Protein AF-0000000071014234 (afdb_homodimer)

Foldseek 3Di:
DDQVCQQPPFDPKFKDWDALVLQLLQLVLLPQCVPVPPPLSCLRNDVPNHFGQPLLVVFPRDRPQCQPDPVRVFPSVPKDFFKKKKFFPAGDDNTAMKIKGKGFQKKAAPAVQAWIKTKMKIFIAGPVPRDGTMIMIIIMTRNRDHHPDMDHDDDDDFDADDPDAFPDKDKDWFAQCSLVSNCVSPPVPCLQPDCVVVVVVPHNGRFHDPSSVVSNVSVVCCVPPVSVDNRFWGMKMWGFDDTHRGRWMKMKGWHDDDPQKIWIWIAGPVVRHTGIGSMMTGGD/DDQVCQQPPFDPKFKDWDALVLQLLQLVLLPQCVPVPPPLSCLRNDVPNHFGQVLLVVFPRDRPQCQPDPVNVFPSVPKDFFKKKKFFPAGDDNTAMKIKGKGFQKKAAPAVQAWIKTKMKIFIAGPVPRDGTMIMIIIMTRNRDHHPDMDHDDDDDFDADDPDAFPDKDKDWFAQCSLVSNCVSPPVPCLQPDCVVVVVVPHNGRFHDPSSVVSNVSVVCCVPPVSVDNRFWGMKMWGFDDTHRGRWMKMKGWHDDDPQKIWIWIAGPVVRHTGIGSMMTGGD

Solvent-accessible surface area (backbone atoms only — not comparable to full-atom values): 29210 Å² total; per-residue (Å²): 88,35,54,68,50,49,66,67,50,79,56,79,68,30,75,38,75,45,36,64,62,55,36,26,44,44,35,46,27,45,48,54,41,63,53,59,76,42,70,76,48,41,32,36,62,35,77,84,68,48,44,33,67,67,62,53,62,77,55,57,43,62,81,70,74,62,59,63,44,72,79,35,48,50,47,51,89,50,50,38,76,38,34,41,33,38,37,47,71,37,74,65,67,37,56,49,44,35,33,20,40,56,41,59,57,19,33,49,46,65,30,69,79,59,3,24,40,38,32,34,37,33,42,32,25,35,61,88,80,63,46,66,28,32,42,36,36,40,30,33,33,32,51,64,30,39,54,65,60,62,45,69,69,72,76,82,77,71,58,82,69,77,96,64,81,59,77,45,74,50,75,47,71,44,45,47,36,31,30,56,51,34,28,70,62,70,57,74,60,52,46,33,57,34,41,70,53,10,41,74,75,72,33,96,45,36,37,34,51,67,68,45,54,50,35,36,50,50,52,52,47,28,58,73,72,29,80,52,38,52,74,26,50,38,29,41,37,42,28,54,70,43,85,47,52,45,47,44,33,41,32,37,37,29,41,76,63,58,93,49,35,36,32,32,36,30,27,33,62,89,76,71,39,63,29,30,41,49,20,36,37,34,37,105,87,35,54,68,51,49,65,66,52,79,56,78,68,29,75,38,74,45,36,64,61,56,36,25,45,43,35,47,27,46,49,55,40,64,52,56,77,44,69,77,49,40,32,36,62,36,78,85,67,48,44,33,66,67,64,54,64,77,54,57,44,63,81,70,74,62,59,62,43,71,80,36,48,49,48,51,88,49,50,39,78,38,34,41,33,39,35,48,70,37,73,64,68,36,56,49,45,33,34,22,40,55,40,58,59,19,33,48,46,64,29,68,78,59,4,25,40,39,33,34,38,34,43,32,24,34,62,88,80,61,44,66,29,32,43,34,37,40,31,34,33,32,51,64,30,41,55,65,60,61,44,70,70,74,76,80,77,72,58,80,68,76,96,63,82,59,77,44,74,49,76,47,72,45,45,47,35,32,30,58,49,33,28,69,63,70,57,74,60,52,47,34,56,35,41,68,52,11,39,74,74,74,33,96,45,35,35,34,51,67,67,45,55,54,36,35,50,50,52,52,47,28,58,73,72,30,80,53,36,54,75,26,50,37,29,42,39,43,26,55,68,43,84,46,54,45,48,43,33,39,31,36,36,30,40,77,63,59,91,47,34,35,34,34,34,29,27,32,62,89,76,71,38,64,29,30,40,50,20,35,37,34,36,107

Secondary structure (DSSP, 8-state):
--HHHHHT-----EEEEE-HHHHHHHHHHTTTTSSTT-TTTHHHHSSTT----GGGGGTTT----GGG-GGG---GGGEEEEEEEEEESSPPPSSEEEEEEEEEEEEEE--TTS-EEEEEEEEEEETTT--EEEEEEEEEEETT--SS--EE-PPPPPPPPPSS--SEEEEEEPPTTHHHHHGGGS---GGGT-HHHHHHTT-SSPPPPHHHHHHHHHHHHHHHHSTT-GGGEEEEEEEE-S---TT-EEEEEEEE-STTEEEEEEEETTTTEEEEEEEEEEE-/--HHHHHT-----EEEEE-HHHHHHHHHHTTTTSSTT-TTTHHHHSSTT----GGGGGTTT----GGG-GGG---GGGEEEEEEEEEESSPPPSSEEEEEEEEEEEEEE--TTS-EEEEEEEEEEETTT--EEEEEEEEEEETT--SS--EE-PPPPPPPPPSS--SEEEEEEPPTTHHHHHGGGS---GGGT-HHHHHHTT-SSPPPPHHHHHHHHHHHHHHHHSTT-GGGEEEEEEEE-S---TT-EEEEEEEE-STTEEEEEEEETTTTEEEEEEEEEEE-

Nearest PDB structures (foldseek):
  1s9c-assembly5_I  TM=9.121E-01  e=2.681E-33  Homo sapiens
  3kh8-assembly1_B  TM=8.929E-01  e=2.521E-33  Phytophthora capsici
  3kh8-assembly1_A  TM=8.601E-01  e=1.637E-33  Phytophthora capsici
  1s9c-assembly6_K  TM=9.223E-01  e=1.022E-31  Homo sapiens
  1s9c-assembly3_F  TM=8.947E-01  e=5.514E-32  Homo sapiens

Organism: NCBI:txid2759526

InterPro domains:
  IPR002539 MaoC-like dehydratase domain [PF01575] (162-256)
  IPR029069 HotDog domain superfamily [SSF54637] (9-155)
  IPR029069 HotDog domain superfamily [SSF54637] (161-277)
  IPR054357 Peroxisomal multifunctional enzyme type 2-like, N-terminal domain [PF22622] (17-144)

Structure (mmCIF, N/CA/C/O backbone):
data_AF-0000000071014234-model_v1
#
loop_
_entity.id
_entity.type
_entity.pdbx_description
1 polymer 'MaoC family dehydratase N-terminal domain-containing protein'
#
loop_
_atom_site.group_PDB
_atom_site.id
_atom_site.type_symbol
_atom_site.label_atom_id
_atom_site.label_alt_id
_atom_site.label_comp_id
_atom_site.label_asym_id
_atom_site.label_entity_id
_atom_site.label_seq_id
_atom_site.pdbx_PDB_ins_code
_atom_site.Cartn_x
_atom_site.Cartn_y
_atom_site.Cartn_z
_atom_site.occupancy
_atom_site.B_iso_or_equiv
_atom_site.auth_seq_id
_atom_site.auth_comp_id
_atom_site.auth_asym_id
_atom_site.auth_atom_id
_atom_site.pdbx_PDB_model_num
ATOM 1 N N . MET A 1 1 ? -17.812 -29.078 -19.922 1 95.38 1 MET A N 1
ATOM 2 C CA . MET A 1 1 ? -17.062 -27.984 -20.516 1 95.38 1 MET A CA 1
ATOM 3 C C . MET A 1 1 ? -16.906 -28.188 -22.016 1 95.38 1 MET A C 1
ATOM 5 O O . MET A 1 1 ? -16.984 -29.312 -22.516 1 95.38 1 MET A O 1
ATOM 9 N N . ASP A 1 2 ? -16.719 -27.125 -22.719 1 97.12 2 ASP A N 1
ATOM 10 C CA . ASP A 1 2 ? -16.578 -27.172 -24.172 1 97.12 2 ASP A CA 1
ATOM 11 C C . ASP A 1 2 ? -15.109 -27.156 -24.578 1 97.12 2 ASP A C 1
ATOM 13 O O . ASP A 1 2 ? -14.5 -26.094 -24.703 1 97.12 2 ASP A O 1
ATOM 17 N N . VAL A 1 3 ? -14.602 -28.359 -24.812 1 97.38 3 VAL A N 1
ATOM 18 C CA . VAL A 1 3 ? -13.18 -28.562 -25.094 1 97.38 3 VAL A CA 1
ATOM 19 C C . VAL A 1 3 ? -12.797 -27.812 -26.375 1 97.38 3 VAL A C 1
ATOM 21 O O . VAL A 1 3 ? -11.734 -27.188 -26.438 1 97.38 3 VAL A O 1
ATOM 24 N N . GLU A 1 4 ? -13.633 -27.859 -27.391 1 96.81 4 GLU A N 1
ATOM 25 C CA . GLU A 1 4 ? -13.344 -27.188 -28.641 1 96.81 4 GLU A CA 1
ATOM 26 C C . GLU A 1 4 ? -13.336 -25.672 -28.453 1 96.81 4 GLU A C 1
ATOM 28 O O . GLU A 1 4 ? -12.516 -24.969 -29.062 1 96.81 4 GLU A O 1
ATOM 33 N N . ALA A 1 5 ? -14.227 -25.141 -27.672 1 96.75 5 ALA A N 1
ATOM 34 C CA . ALA A 1 5 ? -14.242 -23.719 -27.359 1 96.75 5 ALA A CA 1
ATOM 35 C C . ALA A 1 5 ? -12.961 -23.297 -26.656 1 96.75 5 ALA A C 1
ATOM 37 O O . ALA A 1 5 ? -12.414 -22.219 -26.922 1 96.75 5 ALA A O 1
ATOM 38 N N . LEU A 1 6 ? -12.5 -24.109 -25.719 1 97.12 6 LEU A N 1
ATOM 39 C CA . LEU A 1 6 ? -11.266 -23.812 -24.984 1 97.12 6 LEU A CA 1
ATOM 40 C C . LEU A 1 6 ? -10.062 -23.859 -25.922 1 97.12 6 LEU A C 1
ATOM 42 O O . LEU A 1 6 ? -9.172 -23.016 -25.844 1 97.12 6 LEU A O 1
ATOM 46 N N . ARG A 1 7 ? -10.07 -24.812 -26.812 1 96.19 7 ARG A N 1
ATOM 47 C CA . ARG A 1 7 ? -8.969 -25 -27.75 1 96.19 7 ARG A CA 1
ATOM 48 C C . ARG A 1 7 ? -8.828 -23.797 -28.672 1 96.19 7 ARG A C 1
ATOM 50 O O . ARG A 1 7 ? -7.711 -23.422 -29.031 1 96.19 7 ARG A O 1
ATOM 57 N N . THR A 1 8 ? -9.93 -23.188 -29.031 1 94.81 8 THR A N 1
ATOM 58 C CA . THR A 1 8 ? -9.914 -22.109 -30.016 1 94.81 8 THR A CA 1
ATOM 59 C C . THR A 1 8 ? -10.086 -20.766 -29.328 1 94.81 8 THR A C 1
ATOM 61 O O . THR A 1 8 ? -10.312 -19.75 -30 1 94.81 8 THR A O 1
ATOM 64 N N . MET A 1 9 ? -10.023 -20.812 -28.062 1 92.06 9 MET A N 1
ATOM 65 C CA . MET A 1 9 ? -10.25 -19.578 -27.297 1 92.06 9 MET A CA 1
ATOM 66 C C . MET A 1 9 ? -9.258 -18.5 -27.703 1 92.06 9 MET A C 1
ATOM 68 O O . MET A 1 9 ? -8.078 -18.781 -27.938 1 92.06 9 MET A O 1
ATOM 72 N N . HIS A 1 10 ? -9.758 -17.375 -27.906 1 90.19 10 HIS A N 1
ATOM 73 C CA . HIS A 1 10 ? -8.953 -16.203 -28.219 1 90.19 10 HIS A CA 1
ATOM 74 C C . HIS A 1 10 ? -9.211 -15.07 -27.219 1 90.19 10 HIS A C 1
ATOM 76 O O . HIS A 1 10 ? -10.367 -14.75 -26.922 1 90.19 10 HIS A O 1
ATOM 82 N N . ILE A 1 11 ? -8.18 -14.555 -26.625 1 91.62 11 ILE A N 1
ATOM 83 C CA . ILE A 1 11 ? -8.211 -13.344 -25.812 1 91.62 11 ILE A CA 1
ATOM 84 C C . ILE A 1 11 ? -7.371 -12.258 -26.469 1 91.62 11 ILE A C 1
ATOM 86 O O . ILE A 1 11 ? -6.211 -12.484 -26.828 1 91.62 11 ILE A O 1
ATOM 90 N N . ASP A 1 12 ? -8.023 -11.117 -26.719 1 94.5 12 ASP A N 1
ATOM 91 C CA . ASP A 1 12 ? -7.254 -9.992 -27.234 1 94.5 12 ASP A CA 1
ATOM 92 C C . ASP A 1 12 ? -6.066 -9.672 -26.312 1 94.5 12 ASP A C 1
ATOM 94 O O . ASP A 1 12 ? -6.152 -9.844 -25.094 1 94.5 12 ASP A O 1
ATOM 98 N N . ALA A 1 13 ? -5 -9.273 -27 1 97.06 13 ALA A N 1
ATOM 99 C CA . ALA A 1 13 ? -3.85 -8.844 -26.203 1 97.06 13 ALA A CA 1
ATOM 100 C C . ALA A 1 13 ? -4.25 -7.766 -25.203 1 97.06 13 ALA A C 1
ATOM 102 O O . ALA A 1 13 ? -5.051 -6.883 -25.516 1 97.06 13 ALA A O 1
ATOM 103 N N . ILE A 1 14 ? -3.691 -7.887 -24.078 1 97.81 14 ILE A N 1
ATOM 104 C CA . ILE A 1 14 ? -3.99 -6.934 -23 1 97.81 14 ILE A CA 1
ATOM 105 C C . ILE A 1 14 ? -2.805 -5.992 -22.812 1 97.81 14 ILE A C 1
ATOM 107 O O . ILE A 1 14 ? -1.665 -6.438 -22.672 1 97.81 14 ILE A O 1
ATOM 111 N N . GLU A 1 15 ? -3.111 -4.719 -22.828 1 98.06 15 GLU A N 1
ATOM 112 C CA . GLU A 1 15 ? -2.086 -3.721 -22.547 1 98.06 15 GLU A CA 1
ATOM 113 C C . GLU A 1 15 ? -2.219 -3.186 -21.125 1 98.06 15 GLU A C 1
ATOM 115 O O . GLU A 1 15 ? -3.33 -2.973 -20.625 1 98.06 15 GLU A O 1
ATOM 120 N N . GLN A 1 16 ? -1.097 -3.059 -20.438 1 98.19 16 GLN A N 1
ATOM 121 C CA . GLN A 1 16 ? -1.072 -2.508 -19.094 1 98.19 16 GLN A CA 1
ATOM 122 C C . GLN A 1 16 ? 0.147 -1.614 -18.891 1 98.19 16 GLN A C 1
ATOM 124 O O . GLN A 1 16 ? 1.272 -2.006 -19.203 1 98.19 16 GLN A O 1
ATOM 129 N N . GLU A 1 17 ? -0.114 -0.418 -18.469 1 98.12 17 GLU A N 1
ATOM 130 C CA . GLU A 1 17 ? 0.961 0.481 -18.047 1 98.12 17 GLU A CA 1
ATOM 131 C C . GLU A 1 17 ? 1.155 0.457 -16.547 1 98.12 17 GLU A C 1
ATOM 133 O O . GLU A 1 17 ? 0.185 0.359 -15.781 1 98.12 17 GLU A O 1
ATOM 138 N N . TYR A 1 18 ? 2.371 0.389 -16.094 1 97.75 18 TYR A N 1
ATOM 139 C CA . TYR A 1 18 ? 2.682 0.523 -14.664 1 97.75 18 TYR A CA 1
ATOM 140 C C . TYR A 1 18 ? 3.908 1.403 -14.461 1 97.75 18 TYR A C 1
ATOM 142 O O . TYR A 1 18 ? 4.758 1.515 -15.344 1 97.75 18 TYR A O 1
ATOM 150 N N . GLY A 1 19 ? 3.93 2.047 -13.359 1 97.69 19 GLY A N 1
ATOM 151 C CA . GLY A 1 19 ? 5.039 2.91 -12.992 1 97.69 19 GLY A CA 1
ATOM 152 C C . GLY A 1 19 ? 5.641 2.561 -11.641 1 97.69 19 GLY A C 1
ATOM 153 O O . GLY A 1 19 ? 5.492 1.434 -11.164 1 97.69 19 GLY A O 1
ATOM 154 N N . LYS A 1 20 ? 6.422 3.52 -11.125 1 97.94 20 LYS A N 1
ATOM 155 C CA . LYS A 1 20 ? 7.156 3.293 -9.891 1 97.94 20 LYS A CA 1
ATOM 156 C C . LYS A 1 20 ? 6.211 2.943 -8.742 1 97.94 20 LYS A C 1
ATOM 158 O O . LYS A 1 20 ? 6.547 2.135 -7.875 1 97.94 20 LYS A O 1
ATOM 163 N N . ARG A 1 21 ? 4.984 3.58 -8.695 1 98.12 21 ARG A N 1
ATOM 164 C CA . ARG A 1 21 ? 4.035 3.312 -7.617 1 98.12 21 ARG A CA 1
ATOM 165 C C . ARG A 1 21 ? 3.615 1.847 -7.613 1 98.12 21 ARG A C 1
ATOM 167 O O . ARG A 1 21 ? 3.648 1.189 -6.57 1 98.12 21 ARG A O 1
ATOM 174 N N . GLU A 1 22 ? 3.205 1.309 -8.82 1 98.25 22 GLU A N 1
ATOM 175 C CA . GLU A 1 22 ? 2.758 -0.077 -8.922 1 98.25 22 GLU A CA 1
ATOM 176 C C . GLU A 1 22 ? 3.883 -1.047 -8.578 1 98.25 22 GLU A C 1
ATOM 178 O O . GLU A 1 22 ? 3.658 -2.047 -7.891 1 98.25 22 GLU A O 1
ATOM 183 N N . THR A 1 23 ? 5.102 -0.713 -9.047 1 98.69 23 THR A N 1
ATOM 184 C CA . THR A 1 23 ? 6.262 -1.564 -8.805 1 98.69 23 THR A CA 1
ATOM 185 C C . THR A 1 23 ? 6.574 -1.645 -7.316 1 98.69 23 THR A C 1
ATOM 187 O O . THR A 1 23 ? 6.77 -2.736 -6.777 1 98.69 23 THR A O 1
ATOM 190 N N . ILE A 1 24 ? 6.559 -0.504 -6.633 1 98.75 24 ILE A N 1
ATOM 191 C CA . ILE A 1 24 ? 6.855 -0.448 -5.207 1 98.75 24 ILE A CA 1
ATOM 192 C C . ILE A 1 24 ? 5.727 -1.111 -4.418 1 98.75 24 ILE A C 1
ATOM 194 O O . ILE A 1 24 ? 5.98 -1.859 -3.471 1 98.75 24 ILE A O 1
ATOM 198 N N . LEU A 1 25 ? 4.477 -0.849 -4.824 1 98.75 25 LEU A N 1
ATOM 199 C CA . LEU A 1 25 ? 3.316 -1.432 -4.16 1 98.75 25 LEU A CA 1
ATOM 200 C C . LEU A 1 25 ? 3.379 -2.955 -4.195 1 98.75 25 LEU A C 1
ATOM 202 O O . LEU A 1 25 ? 3.096 -3.615 -3.191 1 98.75 25 LEU A O 1
ATOM 206 N N . TYR A 1 26 ? 3.77 -3.527 -5.309 1 98.81 26 TYR A N 1
ATOM 207 C CA . TYR A 1 26 ? 3.885 -4.977 -5.426 1 98.81 26 TYR A CA 1
ATOM 208 C C . TYR A 1 26 ? 4.906 -5.523 -4.434 1 98.81 26 TYR A C 1
ATOM 210 O O . TYR A 1 26 ? 4.633 -6.488 -3.719 1 98.81 26 TYR A O 1
ATOM 218 N N . ALA A 1 27 ? 6.047 -4.887 -4.395 1 98.88 27 ALA A N 1
ATOM 219 C CA . ALA A 1 27 ? 7.094 -5.316 -3.471 1 98.88 27 ALA A CA 1
ATOM 220 C C . ALA A 1 27 ? 6.621 -5.223 -2.023 1 98.88 27 ALA A C 1
ATOM 222 O O . ALA A 1 27 ? 6.832 -6.148 -1.235 1 98.88 27 ALA A O 1
ATOM 223 N N . LEU A 1 28 ? 5.957 -4.16 -1.698 1 98.75 28 LEU A N 1
ATOM 224 C CA . LEU A 1 28 ? 5.441 -3.988 -0.344 1 98.75 28 LEU A CA 1
ATOM 225 C C . LEU A 1 28 ? 4.406 -5.059 -0.018 1 98.75 28 LEU A C 1
ATOM 227 O O . LEU A 1 28 ? 4.355 -5.555 1.109 1 98.75 28 LEU A O 1
ATOM 231 N N . GLY A 1 29 ? 3.631 -5.418 -0.999 1 98.75 29 GLY A N 1
ATOM 232 C CA . GLY A 1 29 ? 2.658 -6.484 -0.822 1 98.75 29 GLY A CA 1
ATOM 233 C C . GLY A 1 29 ? 3.293 -7.828 -0.515 1 98.75 29 GLY A C 1
ATOM 234 O O . GLY A 1 29 ? 2.641 -8.719 0.038 1 98.75 29 GLY A O 1
ATOM 235 N N . LEU A 1 30 ? 4.531 -7.965 -0.835 1 98.81 30 LEU A N 1
ATOM 236 C CA . LEU A 1 30 ? 5.254 -9.211 -0.598 1 98.81 30 LEU A CA 1
ATOM 237 C C . LEU A 1 30 ? 6.016 -9.156 0.722 1 98.81 30 LEU A C 1
ATOM 239 O O . LEU A 1 30 ? 6.66 -10.125 1.114 1 98.81 30 LEU A O 1
ATOM 243 N N . GLY A 1 31 ? 6 -8.008 1.357 1 98.25 31 GLY A N 1
ATOM 244 C CA . GLY A 1 31 ? 6.629 -7.887 2.664 1 98.25 31 GLY A CA 1
ATOM 245 C C . GLY A 1 31 ? 7.98 -7.199 2.615 1 98.25 31 GLY A C 1
ATOM 246 O O . GLY A 1 31 ? 8.656 -7.078 3.639 1 98.25 31 GLY A O 1
ATOM 247 N N . TYR A 1 32 ? 8.453 -6.762 1.435 1 98.38 32 TYR A N 1
ATOM 248 C CA . TYR A 1 32 ? 9.656 -5.934 1.401 1 98.38 32 TYR A CA 1
ATOM 249 C C . TYR A 1 32 ? 9.5 -4.719 2.309 1 98.38 32 TYR A C 1
ATOM 251 O O . TYR A 1 32 ? 8.383 -4.305 2.621 1 98.38 32 TYR A O 1
ATOM 259 N N . GLY A 1 33 ? 10.625 -4.199 2.76 1 96.5 33 GLY A N 1
ATOM 260 C CA . GLY A 1 33 ? 10.617 -3.021 3.613 1 96.5 33 GLY A CA 1
ATOM 261 C C . GLY A 1 33 ? 10.297 -3.336 5.062 1 96.5 33 GLY A C 1
ATOM 262 O O . GLY A 1 33 ? 10.07 -2.428 5.863 1 96.5 33 GLY A O 1
ATOM 263 N N . SER A 1 34 ? 10.258 -4.574 5.441 1 95.5 34 SER A N 1
ATOM 264 C CA . SER A 1 34 ? 10 -4.961 6.824 1 95.5 34 SER A CA 1
ATOM 265 C C . SER A 1 34 ? 11.07 -4.41 7.758 1 95.5 34 SER A C 1
ATOM 267 O O . SER A 1 34 ? 10.789 -4.094 8.914 1 95.5 34 SER A O 1
ATOM 269 N N . ASP A 1 35 ? 12.289 -4.375 7.309 1 93.5 35 ASP A N 1
ATOM 270 C CA . ASP A 1 35 ? 13.375 -3.615 7.922 1 93.5 35 ASP A CA 1
ATOM 271 C C . ASP A 1 35 ? 13.766 -2.42 7.055 1 93.5 35 ASP A C 1
ATOM 273 O O . ASP A 1 35 ? 14.5 -2.57 6.074 1 93.5 35 ASP A O 1
ATOM 277 N N . PRO A 1 36 ? 13.305 -1.288 7.465 1 90.19 36 PRO A N 1
ATOM 278 C CA . PRO A 1 36 ? 13.531 -0.123 6.605 1 90.19 36 PRO A CA 1
ATOM 279 C C . PRO A 1 36 ? 15 0.254 6.496 1 90.19 36 PRO A C 1
ATOM 281 O O . PRO A 1 36 ? 15.375 1.062 5.645 1 90.19 36 PRO A O 1
ATOM 284 N N . LEU A 1 37 ? 15.859 -0.345 7.352 1 94.25 37 LEU A N 1
ATOM 285 C CA . LEU A 1 37 ? 17.281 -0.014 7.312 1 94.25 37 LEU A CA 1
ATOM 286 C C . LEU A 1 37 ? 18.047 -1.014 6.457 1 94.25 37 LEU A C 1
ATOM 288 O O . LEU A 1 37 ? 19.25 -0.847 6.227 1 94.25 37 LEU A O 1
ATOM 292 N N . ASP A 1 38 ? 17.375 -2.037 6 1 94.25 38 ASP A N 1
ATOM 293 C CA . ASP A 1 38 ? 18.031 -3.029 5.156 1 94.25 38 ASP A CA 1
ATOM 294 C C . ASP A 1 38 ? 18.297 -2.469 3.76 1 94.25 38 ASP A C 1
ATOM 296 O O . ASP A 1 38 ? 17.406 -2.451 2.908 1 94.25 38 ASP A O 1
ATOM 300 N N . ALA A 1 39 ? 19.484 -2.131 3.484 1 94.12 39 ALA A N 1
ATOM 301 C CA . ALA A 1 39 ? 19.891 -1.493 2.232 1 94.12 39 ALA A CA 1
ATOM 302 C C . ALA A 1 39 ? 19.703 -2.438 1.049 1 94.12 39 ALA A C 1
ATOM 304 O O . ALA A 1 39 ? 19.516 -1.991 -0.086 1 94.12 39 ALA A O 1
ATOM 305 N N . SER A 1 40 ? 19.719 -3.664 1.303 1 95.31 40 SER A N 1
ATOM 306 C CA . SER A 1 40 ? 19.625 -4.625 0.211 1 95.31 40 SER A CA 1
ATOM 307 C C . SER A 1 40 ? 18.188 -4.699 -0.324 1 95.31 40 SER A C 1
ATOM 309 O O . SER A 1 40 ? 17.969 -5.117 -1.464 1 95.31 40 SER A O 1
ATOM 311 N N . GLU A 1 41 ? 17.219 -4.301 0.491 1 96.06 41 GLU A N 1
ATOM 312 C CA . GLU A 1 41 ? 15.828 -4.34 0.061 1 96.06 41 GLU A CA 1
ATOM 313 C C . GLU A 1 41 ? 15.367 -2.979 -0.444 1 96.06 41 GLU A C 1
ATOM 315 O O . GLU A 1 41 ? 14.336 -2.873 -1.11 1 96.06 41 GLU A O 1
ATOM 320 N N . LEU A 1 42 ? 16.109 -1.935 -0.131 1 96.62 42 LEU A N 1
ATOM 321 C CA . LEU A 1 42 ? 15.727 -0.562 -0.436 1 96.62 42 LEU A CA 1
ATOM 322 C C . LEU A 1 42 ? 15.43 -0.398 -1.923 1 96.62 42 LEU A C 1
ATOM 324 O O . LEU A 1 42 ? 14.43 0.223 -2.297 1 96.62 42 LEU A O 1
ATOM 328 N N . PRO A 1 43 ? 16.156 -1.053 -2.854 1 97.25 43 PRO A N 1
ATOM 329 C CA . PRO A 1 43 ? 15.93 -0.855 -4.285 1 97.25 43 PRO A CA 1
ATOM 330 C C . PRO A 1 43 ? 14.562 -1.356 -4.734 1 97.25 43 PRO A C 1
ATOM 332 O O . PRO A 1 43 ? 14.133 -1.077 -5.859 1 97.25 43 PRO A O 1
ATOM 335 N N . PHE A 1 44 ? 13.867 -2.107 -3.924 1 98.5 44 PHE A N 1
ATOM 336 C CA . PHE A 1 44 ? 12.555 -2.615 -4.316 1 98.5 44 PHE A CA 1
ATOM 337 C C . PHE A 1 44 ? 11.453 -1.684 -3.836 1 98.5 44 PHE A C 1
ATOM 339 O O . PHE A 1 44 ? 10.305 -1.789 -4.281 1 98.5 44 PHE A O 1
ATOM 346 N N . VAL A 1 45 ? 11.781 -0.737 -2.875 1 98.25 45 VAL A N 1
ATOM 347 C CA . VAL A 1 45 ? 10.711 0.032 -2.252 1 98.25 45 VAL A CA 1
ATOM 348 C C . VAL A 1 45 ? 11.031 1.522 -2.32 1 98.25 45 VAL A C 1
ATOM 350 O O . VAL A 1 45 ? 10.406 2.332 -1.633 1 98.25 45 VAL A O 1
ATOM 353 N N . TYR A 1 46 ? 12.055 1.913 -3.074 1 97.44 46 TYR A N 1
ATOM 354 C CA . TYR A 1 46 ? 12.492 3.295 -3.242 1 97.44 46 TYR A CA 1
ATOM 355 C C . TYR A 1 46 ? 12.922 3.561 -4.68 1 97.44 46 TYR A C 1
ATOM 357 O O . TYR A 1 46 ? 13.602 2.736 -5.293 1 97.44 46 TYR A O 1
ATOM 365 N N . GLU A 1 47 ? 12.539 4.684 -5.238 1 95.12 47 GLU A N 1
ATOM 366 C CA . GLU A 1 47 ? 12.68 4.945 -6.668 1 95.12 47 GLU A CA 1
ATOM 367 C C . GLU A 1 47 ? 14.125 5.25 -7.035 1 95.12 47 GLU A C 1
ATOM 369 O O . GLU A 1 47 ? 14.5 5.199 -8.211 1 95.12 47 GLU A O 1
ATOM 374 N N . GLY A 1 48 ? 14.992 5.648 -6.043 1 92.12 48 GLY A N 1
ATOM 375 C CA . GLY A 1 48 ? 16.406 5.82 -6.332 1 92.12 48 GLY A CA 1
ATOM 376 C C . GLY A 1 48 ? 17.109 4.52 -6.688 1 92.12 48 GLY A C 1
ATOM 377 O O . GLY A 1 48 ? 17.656 3.846 -5.816 1 92.12 48 GLY A O 1
ATOM 378 N N . GLY A 1 49 ? 17.031 4.059 -7.953 1 93.62 49 GLY A N 1
ATOM 379 C CA . GLY A 1 49 ? 17.562 2.77 -8.367 1 93.62 49 GLY A CA 1
ATOM 380 C C . GLY A 1 49 ? 16.547 1.647 -8.281 1 93.62 49 GLY A C 1
ATOM 381 O O . GLY A 1 49 ? 16.891 0.528 -7.887 1 93.62 49 GLY A O 1
ATOM 382 N N . LEU A 1 50 ? 15.367 1.889 -8.586 1 97.88 50 LEU A N 1
ATOM 383 C CA . LEU A 1 50 ? 14.227 1.004 -8.406 1 97.88 50 LEU A CA 1
ATOM 384 C C . LEU A 1 50 ? 14.375 -0.259 -9.25 1 97.88 50 LEU A C 1
ATOM 386 O O . LEU A 1 50 ? 14.742 -0.188 -10.422 1 97.88 50 LEU A O 1
ATOM 390 N N . ARG A 1 51 ? 14.125 -1.381 -8.602 1 98 51 ARG A N 1
ATOM 391 C CA . ARG A 1 51 ? 14.109 -2.693 -9.242 1 98 51 ARG A CA 1
ATOM 392 C C . ARG A 1 51 ? 12.75 -3.365 -9.078 1 98 51 ARG A C 1
ATOM 394 O O . ARG A 1 51 ? 12.047 -3.131 -8.102 1 98 51 ARG A O 1
ATOM 401 N N . SER A 1 52 ? 12.438 -4.207 -10.008 1 98.38 52 SER A N 1
ATOM 402 C CA . SER A 1 52 ? 11.188 -4.949 -9.984 1 98.38 52 SER A CA 1
ATOM 403 C C . SER A 1 52 ? 11.398 -6.375 -9.469 1 98.38 52 SER A C 1
ATOM 405 O O . SER A 1 52 ? 12.383 -7.023 -9.82 1 98.38 52 SER A O 1
ATOM 407 N N . VAL A 1 53 ? 10.492 -6.789 -8.648 1 98.81 53 VAL A N 1
ATOM 408 C CA . VAL A 1 53 ? 10.484 -8.203 -8.297 1 98.81 53 VAL A CA 1
ATOM 409 C C . VAL A 1 53 ? 10.023 -9.031 -9.492 1 98.81 53 VAL A C 1
ATOM 411 O O . VAL A 1 53 ? 8.953 -8.781 -10.055 1 98.81 53 VAL A O 1
ATOM 414 N N . PRO A 1 54 ? 10.742 -10.031 -9.906 1 98.81 54 PRO A N 1
ATOM 415 C CA . PRO A 1 54 ? 10.43 -10.758 -11.141 1 98.81 54 PRO A CA 1
ATOM 416 C C . PRO A 1 54 ? 9.047 -11.406 -11.117 1 98.81 54 PRO A C 1
ATOM 418 O O . PRO A 1 54 ? 8.367 -11.461 -12.141 1 98.81 54 PRO A O 1
ATOM 421 N N . SER A 1 55 ? 8.602 -11.844 -9.977 1 98.88 55 SER A N 1
ATOM 422 C CA . SER A 1 55 ? 7.324 -12.547 -9.883 1 98.88 55 SER A CA 1
ATOM 423 C C . SER A 1 55 ? 6.16 -11.625 -10.227 1 98.88 55 SER A C 1
ATOM 425 O O . SER A 1 55 ? 5.031 -12.078 -10.414 1 98.88 55 SER A O 1
ATOM 427 N N . TYR A 1 56 ? 6.414 -10.289 -10.352 1 98.81 56 TYR A N 1
ATOM 428 C CA . TYR A 1 56 ? 5.375 -9.344 -10.766 1 98.81 56 TYR A CA 1
ATOM 429 C C . TYR A 1 56 ? 4.801 -9.727 -12.125 1 98.81 56 TYR A C 1
ATOM 431 O O . TYR A 1 56 ? 3.654 -9.398 -12.438 1 98.81 56 TYR A O 1
ATOM 439 N N . VAL A 1 57 ? 5.512 -10.469 -13.008 1 98.62 57 VAL A N 1
ATOM 440 C CA . VAL A 1 57 ? 5.082 -10.867 -14.344 1 98.62 57 VAL A CA 1
ATOM 441 C C . VAL A 1 57 ? 3.822 -11.727 -14.242 1 98.62 57 VAL A C 1
ATOM 443 O O . VAL A 1 57 ? 3.047 -11.812 -15.195 1 98.62 57 VAL A O 1
ATOM 446 N N . ASN A 1 58 ? 3.643 -12.375 -13.07 1 98.44 58 ASN A N 1
ATOM 447 C CA . ASN A 1 58 ? 2.484 -13.242 -12.891 1 98.44 58 ASN A CA 1
ATOM 448 C C . ASN A 1 58 ? 1.181 -12.445 -12.906 1 98.44 58 ASN A C 1
ATOM 450 O O . ASN A 1 58 ? 0.14 -12.961 -13.312 1 98.44 58 ASN A O 1
ATOM 454 N N . LEU A 1 59 ? 1.277 -11.164 -12.516 1 97.69 59 LEU A N 1
ATOM 455 C CA . LEU A 1 59 ? 0.063 -10.367 -12.359 1 97.69 59 LEU A CA 1
ATOM 456 C C . LEU A 1 59 ? -0.143 -9.445 -13.555 1 97.69 59 LEU A C 1
ATOM 458 O O . LEU A 1 59 ? -1.269 -9.023 -13.836 1 97.69 59 LEU A O 1
ATOM 462 N N . LEU A 1 60 ? 0.919 -9.102 -14.242 1 98.19 60 LEU A N 1
ATOM 463 C CA . LEU A 1 60 ? 0.843 -8.109 -15.305 1 98.19 60 LEU A CA 1
ATOM 464 C C . LEU A 1 60 ? -0.014 -8.617 -16.469 1 98.19 60 LEU A C 1
ATOM 466 O O . LEU A 1 60 ? 0.059 -9.789 -16.828 1 98.19 60 LEU A O 1
ATOM 470 N N . CYS A 1 61 ? -0.835 -7.75 -16.984 1 97.94 61 CYS A N 1
ATOM 471 C CA . CYS A 1 61 ? -1.669 -8.008 -18.156 1 97.94 61 CYS A CA 1
ATOM 472 C C . CYS A 1 61 ? -2.631 -9.164 -17.891 1 97.94 61 CYS A C 1
ATOM 474 O O . CYS A 1 61 ? -2.783 -10.047 -18.734 1 97.94 61 CYS A O 1
ATOM 476 N N . HIS A 1 62 ? -3.148 -9.172 -16.656 1 94.69 62 HIS A N 1
ATOM 477 C CA . HIS A 1 62 ? -4.098 -10.211 -16.281 1 94.69 62 HIS A CA 1
ATOM 478 C C . HIS A 1 62 ? -5.367 -10.133 -17.125 1 94.69 62 HIS A C 1
ATOM 480 O O . HIS A 1 62 ? -5.922 -9.047 -17.312 1 94.69 62 HIS A O 1
ATOM 486 N N . PRO A 1 63 ? -5.895 -11.18 -17.641 1 92.25 63 PRO A N 1
ATOM 487 C CA . PRO A 1 63 ? -7.023 -11.172 -18.578 1 92.25 63 PRO A CA 1
ATOM 488 C C . PRO A 1 63 ? -8.375 -11.156 -17.859 1 92.25 63 PRO A C 1
ATOM 490 O O . PRO A 1 63 ? -9.414 -11.352 -18.5 1 92.25 63 PRO A O 1
ATOM 493 N N . GLY A 1 64 ? -8.367 -10.93 -16.531 1 88.81 64 GLY A N 1
ATOM 494 C CA . GLY A 1 64 ? -9.617 -11.102 -15.797 1 88.81 64 GLY A CA 1
ATOM 495 C C . GLY A 1 64 ? -10.039 -12.555 -15.672 1 88.81 64 GLY A C 1
ATOM 496 O O . GLY A 1 64 ? -9.266 -13.461 -15.977 1 88.81 64 GLY A O 1
ATOM 497 N N . PHE A 1 65 ? -11.188 -12.812 -15.156 1 89.31 65 PHE A N 1
ATOM 498 C CA . PHE A 1 65 ? -11.648 -14.172 -14.898 1 89.31 65 PHE A CA 1
ATOM 499 C C . PHE A 1 65 ? -12.422 -14.711 -16.094 1 89.31 65 PHE A C 1
ATOM 501 O O . PHE A 1 65 ? -13.609 -15.031 -15.984 1 89.31 65 PHE A O 1
ATOM 508 N N . TRP A 1 66 ? -11.734 -14.969 -17.172 1 92.56 66 TRP A N 1
ATOM 509 C CA . TRP A 1 66 ? -12.336 -15.367 -18.438 1 92.56 66 TRP A CA 1
ATOM 510 C C . TRP A 1 66 ? -12.984 -16.75 -18.312 1 92.56 66 TRP A C 1
ATOM 512 O O . TRP A 1 66 ? -13.906 -17.062 -19.078 1 92.56 66 TRP A O 1
ATOM 522 N N . ALA A 1 67 ? -12.555 -17.547 -17.312 1 93.19 67 ALA A N 1
ATOM 523 C CA . ALA A 1 67 ? -13.055 -18.906 -17.141 1 93.19 67 ALA A CA 1
ATOM 524 C C . ALA A 1 67 ? -14.523 -18.891 -16.719 1 93.19 67 ALA A C 1
ATOM 526 O O . ALA A 1 67 ? -15.195 -19.922 -16.766 1 93.19 67 ALA A O 1
ATOM 527 N N . GLN A 1 68 ? -14.961 -17.75 -16.359 1 93.56 68 GLN A N 1
ATOM 528 C CA . GLN A 1 68 ? -16.359 -17.609 -15.953 1 93.56 68 GLN A CA 1
ATOM 529 C C . GLN A 1 68 ? -17.281 -17.5 -17.156 1 93.56 68 GLN A C 1
ATOM 531 O O . GLN A 1 68 ? -18.5 -17.609 -17.031 1 93.56 68 GLN A O 1
ATOM 536 N N . ARG A 1 69 ? -16.734 -17.219 -18.359 1 94.94 69 ARG A N 1
ATOM 537 C CA . ARG A 1 69 ? -17.547 -17.078 -19.547 1 94.94 69 ARG A CA 1
ATOM 538 C C . ARG A 1 69 ? -18.375 -18.328 -19.812 1 94.94 69 ARG A C 1
ATOM 540 O O . ARG A 1 69 ? -17.812 -19.438 -19.844 1 94.94 69 ARG A O 1
ATOM 547 N N . PRO A 1 70 ? -19.609 -18.203 -20.047 1 95.12 70 PRO A N 1
ATOM 548 C CA . PRO A 1 70 ? -20.5 -19.359 -20.141 1 95.12 70 PRO A CA 1
ATOM 549 C C . PRO A 1 70 ? -20.172 -20.266 -21.328 1 95.12 70 PRO A C 1
ATOM 551 O O . PRO A 1 70 ? -20.422 -21.469 -21.297 1 95.12 70 PRO A O 1
ATOM 554 N N . GLU A 1 71 ? -19.625 -19.781 -22.359 1 95.62 71 GLU A N 1
ATOM 555 C CA . GLU A 1 71 ? -19.359 -20.547 -23.578 1 95.62 71 GLU A CA 1
ATOM 556 C C . GLU A 1 71 ? -18.375 -21.688 -23.312 1 95.62 71 GLU A C 1
ATOM 558 O O . GLU A 1 71 ? -18.328 -22.656 -24.078 1 95.62 71 GLU A O 1
ATOM 563 N N . PHE A 1 72 ? -17.656 -21.609 -22.219 1 96.81 72 PHE A N 1
ATOM 564 C CA . PHE A 1 72 ? -16.656 -22.625 -21.953 1 96.81 72 PHE A CA 1
ATOM 565 C C . PHE A 1 72 ? -17.219 -23.75 -21.094 1 96.81 72 PHE A C 1
ATOM 567 O O . PHE A 1 72 ? -16.641 -24.828 -21.016 1 96.81 72 PHE A O 1
ATOM 574 N N . GLY A 1 73 ? -18.344 -23.469 -20.391 1 96.38 73 GLY A N 1
ATOM 575 C CA . GLY A 1 73 ? -19 -24.484 -19.578 1 96.38 73 GLY A CA 1
ATOM 576 C C . GLY A 1 73 ? -18.156 -24.922 -18.406 1 96.38 73 GLY A C 1
ATOM 577 O O . GLY A 1 73 ? -18.25 -26.078 -17.953 1 96.38 73 GLY A O 1
ATOM 578 N N . ILE A 1 74 ? -17.234 -24.078 -17.969 1 97.12 74 ILE A N 1
ATOM 579 C CA . ILE A 1 74 ? -16.391 -24.391 -16.828 1 97.12 74 ILE A CA 1
ATOM 580 C C . ILE A 1 74 ? -17.156 -24.141 -15.523 1 97.12 74 ILE A C 1
ATOM 582 O O . ILE A 1 74 ? -17.859 -23.141 -15.398 1 97.12 74 ILE A O 1
ATOM 586 N N . ASP A 1 75 ? -17.125 -25.125 -14.656 1 96.31 75 ASP A N 1
ATOM 587 C CA . ASP A 1 75 ? -17.578 -24.859 -13.289 1 96.31 75 ASP A CA 1
ATOM 588 C C . ASP A 1 75 ? -16.578 -23.984 -12.539 1 96.31 75 ASP A C 1
ATOM 590 O O . ASP A 1 75 ? -15.844 -24.469 -11.68 1 96.31 75 ASP A O 1
ATOM 594 N N . TRP A 1 76 ? -16.641 -22.734 -12.789 1 94.5 76 TRP A N 1
ATOM 595 C CA . TRP A 1 76 ? -15.586 -21.797 -12.422 1 94.5 76 TRP A CA 1
ATOM 596 C C . TRP A 1 76 ? -15.508 -21.641 -10.906 1 94.5 76 TRP A C 1
ATOM 598 O O . TRP A 1 76 ? -14.461 -21.266 -10.367 1 94.5 76 TRP A O 1
ATOM 608 N N . VAL A 1 77 ? -16.484 -21.906 -10.141 1 90.69 77 VAL A N 1
ATOM 609 C CA . VAL A 1 77 ? -16.531 -21.75 -8.695 1 90.69 77 VAL A CA 1
ATOM 610 C C . VAL A 1 77 ? -15.562 -22.734 -8.039 1 90.69 77 VAL A C 1
ATOM 612 O O . VAL A 1 77 ? -15.016 -22.469 -6.969 1 90.69 77 VAL A O 1
ATOM 615 N N . LYS A 1 78 ? -15.297 -23.812 -8.711 1 94.44 78 LYS A N 1
ATOM 616 C CA . LYS A 1 78 ? -14.508 -24.891 -8.117 1 94.44 78 LYS A CA 1
ATOM 617 C C . LYS A 1 78 ? -13.062 -24.859 -8.617 1 94.44 78 LYS A C 1
ATOM 619 O O . LYS A 1 78 ? -12.281 -25.766 -8.336 1 94.44 78 LYS A O 1
ATOM 624 N N . ILE A 1 79 ? -12.75 -23.828 -9.398 1 95.88 79 ILE A N 1
ATOM 625 C CA . ILE A 1 79 ? -11.406 -23.719 -9.969 1 95.88 79 ILE A CA 1
ATOM 626 C C . ILE A 1 79 ? -10.391 -23.5 -8.844 1 95.88 79 ILE A C 1
ATOM 628 O O . ILE A 1 79 ? -10.633 -22.719 -7.922 1 95.88 79 ILE A O 1
ATOM 632 N N . LEU A 1 80 ? -9.289 -24.219 -8.914 1 95.81 80 LEU A N 1
ATOM 633 C CA . LEU A 1 80 ? -8.125 -23.969 -8.062 1 95.81 80 LEU A CA 1
ATOM 634 C C . LEU A 1 80 ? -6.914 -23.578 -8.898 1 95.81 80 LEU A C 1
ATOM 636 O O . LEU A 1 80 ? -6.711 -24.125 -9.992 1 95.81 80 LEU A O 1
ATOM 640 N N . HIS A 1 81 ? -6.203 -22.594 -8.516 1 96.88 81 HIS A N 1
ATOM 641 C CA . HIS A 1 81 ? -4.898 -22.297 -9.086 1 96.88 81 HIS A CA 1
ATOM 642 C C . HIS A 1 81 ? -3.842 -23.281 -8.609 1 96.88 81 HIS A C 1
ATOM 644 O O . HIS A 1 81 ? -3.369 -23.203 -7.477 1 96.88 81 HIS A O 1
ATOM 650 N N . ALA A 1 82 ? -3.42 -24.172 -9.43 1 97.94 82 ALA A N 1
ATOM 651 C CA . ALA A 1 82 ? -2.637 -25.344 -9.016 1 97.94 82 ALA A CA 1
ATOM 652 C C . ALA A 1 82 ? -1.142 -25.047 -9.086 1 97.94 82 ALA A C 1
ATOM 654 O O . ALA A 1 82 ? -0.385 -25.422 -8.188 1 97.94 82 ALA A O 1
ATOM 655 N N . GLU A 1 83 ? -0.729 -24.469 -10.195 1 98.5 83 GLU A N 1
ATOM 656 C CA . GLU A 1 83 ? 0.698 -24.25 -10.422 1 98.5 83 GLU A CA 1
ATOM 657 C C . GLU A 1 83 ? 0.953 -22.922 -11.125 1 98.5 83 GLU A C 1
ATOM 659 O O . GLU A 1 83 ? 0.066 -22.391 -11.797 1 98.5 83 GLU A O 1
ATOM 664 N N . GLN A 1 84 ? 2.104 -22.391 -10.961 1 98.62 84 GLN A N 1
ATOM 665 C CA . GLN A 1 84 ? 2.584 -21.172 -11.586 1 98.62 84 GLN A CA 1
ATOM 666 C C . GLN A 1 84 ? 4.047 -21.297 -12 1 98.62 84 GLN A C 1
ATOM 668 O O . GLN A 1 84 ? 4.867 -21.812 -11.234 1 98.62 84 GLN A O 1
ATOM 673 N N . ASP A 1 85 ? 4.332 -20.891 -13.188 1 98.5 85 ASP A N 1
ATOM 674 C CA . ASP A 1 85 ? 5.695 -20.891 -13.711 1 98.5 85 ASP A CA 1
ATOM 675 C C . ASP A 1 85 ? 5.98 -19.641 -14.531 1 98.5 85 ASP A C 1
ATOM 677 O O . ASP A 1 85 ? 5.121 -19.172 -15.281 1 98.5 85 ASP A O 1
ATOM 681 N N . PHE A 1 86 ? 7.156 -19.047 -14.312 1 98.75 86 PHE A N 1
ATOM 682 C CA . PHE A 1 86 ? 7.543 -17.969 -15.203 1 98.75 86 PHE A CA 1
ATOM 683 C C . PHE A 1 86 ? 9.008 -18.094 -15.602 1 98.75 86 PHE A C 1
ATOM 685 O O . PHE A 1 86 ? 9.82 -18.625 -14.844 1 98.75 86 PHE A O 1
ATOM 692 N N . THR A 1 87 ? 9.312 -17.703 -16.797 1 98.75 87 THR A N 1
ATOM 693 C CA . THR A 1 87 ? 10.648 -17.531 -17.344 1 98.75 87 THR A CA 1
ATOM 694 C C . THR A 1 87 ? 10.883 -16.062 -17.719 1 98.75 87 THR A C 1
ATOM 696 O O . THR A 1 87 ? 10.062 -15.445 -18.391 1 98.75 87 THR A O 1
ATOM 699 N N . ILE A 1 88 ? 11.945 -15.539 -17.234 1 98.81 88 ILE A N 1
ATOM 700 C CA . ILE A 1 88 ? 12.32 -14.164 -17.547 1 98.81 88 ILE A CA 1
ATOM 701 C C . ILE A 1 88 ? 13.336 -14.156 -18.688 1 98.81 88 ILE A C 1
ATOM 703 O O . ILE A 1 88 ? 14.414 -14.742 -18.578 1 98.81 88 ILE A O 1
ATOM 707 N N . HIS A 1 89 ? 12.969 -13.523 -19.719 1 98.62 89 HIS A N 1
ATOM 708 C CA . HIS A 1 89 ? 13.859 -13.438 -20.875 1 98.62 89 HIS A CA 1
ATOM 709 C C . HIS A 1 89 ? 14.664 -12.133 -20.859 1 98.62 89 HIS A C 1
ATOM 711 O O . HIS A 1 89 ? 15.797 -12.094 -21.344 1 98.62 89 HIS A O 1
ATOM 717 N N . GLN A 1 90 ? 14.078 -11.094 -20.406 1 97.06 90 GLN A N 1
ATOM 718 C CA . GLN A 1 90 ? 14.672 -9.789 -20.141 1 97.06 90 GLN A CA 1
ATOM 719 C C . GLN A 1 90 ? 14.234 -9.25 -18.781 1 97.06 90 GLN A C 1
ATOM 721 O O . GLN A 1 90 ? 13.078 -9.414 -18.391 1 97.06 90 GLN A O 1
ATOM 726 N N . PRO A 1 91 ? 15.195 -8.617 -18.125 1 95.31 91 PRO A N 1
ATOM 727 C CA . PRO A 1 91 ? 14.797 -8.086 -16.812 1 95.31 91 PRO A CA 1
ATOM 728 C C . PRO A 1 91 ? 13.57 -7.184 -16.891 1 95.31 91 PRO A C 1
ATOM 730 O O . PRO A 1 91 ? 13.453 -6.371 -17.812 1 95.31 91 PRO A O 1
ATOM 733 N N . LEU A 1 92 ? 12.656 -7.367 -15.961 1 97.38 92 LEU A N 1
ATOM 734 C CA . LEU A 1 92 ? 11.422 -6.586 -15.891 1 97.38 92 LEU A CA 1
ATOM 735 C C . LEU A 1 92 ? 11.719 -5.141 -15.508 1 97.38 92 LEU A C 1
ATOM 737 O O . LEU A 1 92 ? 12.234 -4.879 -14.414 1 97.38 92 LEU A O 1
ATOM 741 N N . PRO A 1 93 ? 11.438 -4.168 -16.375 1 97 93 PRO A N 1
ATOM 742 C CA . PRO A 1 93 ? 11.672 -2.773 -15.992 1 97 93 PRO A CA 1
ATOM 743 C C . PRO A 1 93 ? 10.711 -2.281 -14.914 1 97 93 PRO A C 1
ATOM 745 O O . PRO A 1 93 ? 9.562 -2.738 -14.844 1 97 93 PRO A O 1
ATOM 748 N N . PRO A 1 94 ? 11.125 -1.365 -14.062 1 97.38 94 PRO A N 1
ATOM 749 C CA . PRO A 1 94 ? 10.258 -0.861 -12.992 1 97.38 94 PRO A CA 1
ATOM 750 C C . PRO A 1 94 ? 9.109 -0.002 -13.523 1 97.38 94 PRO A C 1
ATOM 752 O O . PRO A 1 94 ? 8.125 0.216 -12.828 1 97.38 94 PRO A O 1
ATOM 755 N N . THR A 1 95 ? 9.258 0.607 -14.664 1 97.56 95 THR A N 1
ATOM 756 C CA . THR A 1 95 ? 8.234 1.386 -15.359 1 97.56 95 THR A CA 1
ATOM 757 C C . THR A 1 95 ? 8.148 0.977 -16.828 1 97.56 95 THR A C 1
ATOM 759 O O . THR A 1 95 ? 9.164 0.902 -17.516 1 97.56 95 THR A O 1
ATOM 762 N N . SER A 1 96 ? 6.902 0.639 -17.234 1 97.56 96 SER A N 1
ATOM 763 C CA . SER A 1 96 ? 6.77 0.202 -18.625 1 97.56 96 SER A CA 1
ATOM 764 C C . SER A 1 96 ? 5.301 0.098 -19.031 1 97.56 96 SER A C 1
ATOM 766 O O . SER A 1 96 ? 4.406 0.25 -18.188 1 97.56 96 SER A O 1
ATOM 768 N N . ARG A 1 97 ? 5.074 0.058 -20.297 1 98.19 97 ARG A N 1
ATOM 769 C CA . ARG A 1 97 ? 3.838 -0.432 -20.906 1 98.19 97 ARG A CA 1
ATOM 770 C C . ARG A 1 97 ? 4.027 -1.828 -21.484 1 98.19 97 ARG A C 1
ATOM 772 O O . ARG A 1 97 ? 4.891 -2.037 -22.344 1 98.19 97 ARG A O 1
ATOM 779 N N . MET A 1 98 ? 3.238 -2.799 -21 1 98.56 98 MET A N 1
ATOM 780 C CA . MET A 1 98 ? 3.396 -4.199 -21.391 1 98.56 98 MET A CA 1
ATOM 781 C C . MET A 1 98 ? 2.193 -4.688 -22.188 1 98.56 98 MET A C 1
ATOM 783 O O . MET A 1 98 ? 1.082 -4.184 -22.016 1 98.56 98 MET A O 1
ATOM 787 N N . ARG A 1 99 ? 2.498 -5.566 -23 1 98.69 99 ARG A N 1
ATOM 788 C CA . ARG A 1 99 ? 1.482 -6.293 -23.766 1 98.69 99 ARG A CA 1
ATOM 789 C C . ARG A 1 99 ? 1.518 -7.781 -23.438 1 98.69 99 ARG A C 1
ATOM 791 O O . ARG A 1 99 ? 2.57 -8.414 -23.531 1 98.69 99 ARG A O 1
ATOM 798 N N . GLY A 1 100 ? 0.399 -8.305 -23.016 1 98.5 100 GLY A N 1
ATOM 799 C CA . GLY A 1 100 ? 0.288 -9.719 -22.688 1 98.5 100 GLY A CA 1
ATOM 800 C C . GLY A 1 100 ? -0.572 -10.492 -23.688 1 98.5 100 GLY A C 1
ATOM 801 O O . GLY A 1 100 ? -1.667 -10.047 -24.031 1 98.5 100 GLY A O 1
ATOM 802 N N . GLU A 1 101 ? -0.088 -11.562 -24.234 1 98.12 101 GLU A N 1
ATOM 803 C CA . GLU A 1 101 ? -0.812 -12.461 -25.125 1 98.12 101 GLU A CA 1
ATOM 804 C C . GLU A 1 101 ? -1.058 -13.82 -24.469 1 98.12 101 GLU A C 1
ATOM 806 O O . GLU A 1 101 ? -0.127 -14.438 -23.953 1 98.12 101 GLU A O 1
ATOM 811 N N . TYR A 1 102 ? -2.305 -14.242 -24.5 1 97.19 102 TYR A N 1
ATOM 812 C CA . TYR A 1 102 ? -2.693 -15.453 -23.781 1 97.19 102 TYR A CA 1
ATOM 813 C C . TYR A 1 102 ? -3.096 -16.562 -24.766 1 97.19 102 TYR A C 1
ATOM 815 O O . TYR A 1 102 ? -3.605 -16.281 -25.844 1 97.19 102 TYR A O 1
ATOM 823 N N . ARG A 1 103 ? -2.881 -17.781 -24.344 1 95.75 103 ARG A N 1
ATOM 824 C CA . ARG A 1 103 ? -3.424 -18.953 -25.016 1 95.75 103 ARG A CA 1
ATOM 825 C C . ARG A 1 103 ? -3.596 -20.109 -24.031 1 95.75 103 ARG A C 1
ATOM 827 O O . ARG A 1 103 ? -2.896 -20.172 -23.031 1 95.75 103 ARG A O 1
ATOM 834 N N . VAL A 1 104 ? -4.523 -20.953 -24.281 1 96.81 104 VAL A N 1
ATOM 835 C CA . VAL A 1 104 ? -4.602 -22.25 -23.594 1 96.81 104 VAL A CA 1
ATOM 836 C C . VAL A 1 104 ? -3.723 -23.266 -24.312 1 96.81 104 VAL A C 1
ATOM 838 O O . VAL A 1 104 ? -4.02 -23.672 -25.453 1 96.81 104 VAL A O 1
ATOM 841 N N . ALA A 1 105 ? -2.672 -23.625 -23.688 1 96.75 105 ALA A N 1
ATOM 842 C CA . ALA A 1 105 ? -1.665 -24.453 -24.344 1 96.75 105 ALA A CA 1
ATOM 843 C C . ALA A 1 105 ? -2.068 -25.922 -24.312 1 96.75 105 ALA A C 1
ATOM 845 O O . ALA A 1 105 ? -1.727 -26.688 -25.219 1 96.75 105 ALA A O 1
ATOM 846 N N . ALA A 1 106 ? -2.752 -26.328 -23.234 1 97.81 106 ALA A N 1
ATOM 847 C CA . ALA A 1 106 ? -3.113 -27.734 -23.094 1 97.81 106 ALA A CA 1
ATOM 848 C C . ALA A 1 106 ? -4.258 -27.906 -22.094 1 97.81 106 ALA A C 1
ATOM 850 O O . ALA A 1 106 ? -4.473 -27.047 -21.234 1 97.81 106 ALA A O 1
ATOM 851 N N . LEU A 1 107 ? -4.969 -28.906 -22.203 1 98.12 107 LEU A N 1
ATOM 852 C CA . LEU A 1 107 ? -6.008 -29.391 -21.297 1 98.12 107 LEU A CA 1
ATOM 853 C C . LEU A 1 107 ? -5.84 -30.875 -21.016 1 98.12 107 LEU A C 1
ATOM 855 O O . LEU A 1 107 ? -5.945 -31.703 -21.922 1 98.12 107 LEU A O 1
ATOM 859 N N . GLU A 1 108 ? -5.535 -31.172 -19.797 1 97.88 108 GLU A N 1
ATOM 860 C CA . GLU A 1 108 ? -5.391 -32.562 -19.344 1 97.88 108 GLU A CA 1
ATOM 861 C C . GLU A 1 108 ? -6.648 -33.031 -18.625 1 97.88 108 GLU A C 1
ATOM 863 O O . GLU A 1 108 ? -6.891 -32.656 -17.469 1 97.88 108 GLU A O 1
ATOM 868 N N . ASP A 1 109 ? -7.367 -33.812 -19.281 1 97.25 109 ASP A N 1
ATOM 869 C CA . ASP A 1 109 ? -8.586 -34.375 -18.703 1 97.25 109 ASP A CA 1
ATOM 870 C C . ASP A 1 109 ? -8.273 -35.562 -17.812 1 97.25 109 ASP A C 1
ATOM 872 O O . ASP A 1 109 ? -7.699 -36.562 -18.266 1 97.25 109 ASP A O 1
ATOM 876 N N . LYS A 1 110 ? -8.641 -35.5 -16.578 1 96.88 110 LYS A N 1
ATOM 877 C CA . LYS A 1 110 ? -8.328 -36.562 -15.617 1 96.88 110 LYS A CA 1
ATOM 878 C C . LYS A 1 110 ? -9.438 -37.625 -15.586 1 96.88 110 LYS A C 1
ATOM 880 O O . LYS A 1 110 ? -9.328 -38.625 -14.867 1 96.88 110 LYS A O 1
ATOM 885 N N . GLY A 1 111 ? -10.508 -37.406 -16.328 1 96.56 111 GLY A N 1
ATOM 886 C CA . GLY A 1 111 ? -11.633 -38.312 -16.375 1 96.56 111 GLY A CA 1
ATOM 887 C C . GLY A 1 111 ? -12.891 -37.75 -15.75 1 96.56 111 GLY A C 1
ATOM 888 O O . GLY A 1 111 ? -12.844 -36.719 -15.062 1 96.56 111 GLY A O 1
ATOM 889 N N . ALA A 1 112 ? -14.008 -38.469 -16 1 95.25 112 ALA A N 1
ATOM 890 C CA . ALA A 1 112 ? -15.305 -38.031 -15.492 1 95.25 112 ALA A CA 1
ATOM 891 C C . ALA A 1 112 ? -15.289 -37.906 -13.969 1 95.25 112 ALA A C 1
ATOM 893 O O . ALA A 1 112 ? -14.898 -38.875 -13.281 1 95.25 112 ALA A O 1
ATOM 894 N N . GLY A 1 113 ? -15.695 -36.75 -13.57 1 94.12 113 GLY A N 1
ATOM 895 C CA . GLY A 1 113 ? -15.797 -36.531 -12.141 1 94.12 113 GLY A CA 1
ATOM 896 C C . GLY A 1 113 ? -14.445 -36.344 -11.469 1 94.12 113 GLY A C 1
ATOM 897 O O . GLY A 1 113 ? -14.367 -36.188 -10.25 1 94.12 113 GLY A O 1
ATOM 898 N N . ARG A 1 114 ? -13.406 -36.25 -12.211 1 96.94 114 ARG A N 1
ATOM 899 C CA . ARG A 1 114 ? -12.07 -36.219 -11.617 1 96.94 114 ARG A CA 1
ATOM 900 C C . ARG A 1 114 ? -11.375 -34.875 -11.938 1 96.94 114 ARG A C 1
ATOM 902 O O . ARG A 1 114 ? -10.234 -34.656 -11.539 1 96.94 114 ARG A O 1
ATOM 909 N N . GLY A 1 115 ? -12 -34.031 -12.641 1 97.56 115 GLY A N 1
ATOM 910 C CA . GLY A 1 115 ? -11.477 -32.719 -12.953 1 97.56 115 GLY A CA 1
ATOM 911 C C . GLY A 1 115 ? -10.594 -32.688 -14.18 1 97.56 115 GLY A C 1
ATOM 912 O O . GLY A 1 115 ? -10.609 -33.625 -14.977 1 97.56 115 GLY A O 1
ATOM 913 N N . ALA A 1 116 ? -10.031 -31.594 -14.484 1 98.12 116 ALA A N 1
ATOM 914 C CA . ALA A 1 116 ? -9.086 -31.375 -15.578 1 98.12 116 ALA A CA 1
ATOM 915 C C . ALA A 1 116 ? -8.062 -30.297 -15.219 1 98.12 116 ALA A C 1
ATOM 917 O O . ALA A 1 116 ? -8.336 -29.406 -14.414 1 98.12 116 ALA A O 1
ATOM 918 N N . LEU A 1 117 ? -6.832 -30.438 -15.719 1 98.19 117 LEU A N 1
ATOM 919 C CA . LEU A 1 117 ? -5.816 -29.406 -15.594 1 98.19 117 LEU A CA 1
ATOM 920 C C . LEU A 1 117 ? -5.738 -28.562 -16.859 1 98.19 117 LEU A C 1
ATOM 922 O O . LEU A 1 117 ? -5.492 -29.094 -17.953 1 98.19 117 LEU A O 1
ATOM 926 N N . LEU A 1 118 ? -6.043 -27.312 -16.734 1 97.94 118 LEU A N 1
ATOM 927 C CA . LEU A 1 118 ? -5.938 -26.359 -17.844 1 97.94 118 LEU A CA 1
ATOM 928 C C . LEU A 1 118 ? -4.629 -25.578 -17.766 1 97.94 118 LEU A C 1
ATOM 930 O O . LEU A 1 118 ? -4.352 -24.922 -16.766 1 97.94 118 LEU A O 1
ATOM 934 N N . HIS A 1 119 ? -3.805 -25.719 -18.828 1 97.69 119 HIS A N 1
ATOM 935 C CA . HIS A 1 119 ? -2.52 -25.031 -18.891 1 97.69 119 HIS A CA 1
ATOM 936 C C . HIS A 1 119 ? -2.609 -23.781 -19.781 1 97.69 119 HIS A C 1
ATOM 938 O O . HIS A 1 119 ? -2.748 -23.891 -21 1 97.69 119 HIS A O 1
ATOM 944 N N . GLN A 1 120 ? -2.533 -22.656 -19.109 1 97.06 120 GLN A N 1
ATOM 945 C CA . GLN A 1 120 ? -2.574 -21.375 -19.797 1 97.06 120 GLN A CA 1
ATOM 946 C C . GLN A 1 120 ? -1.185 -20.75 -19.875 1 97.06 120 GLN A C 1
ATOM 948 O O . GLN A 1 120 ? -0.387 -20.875 -18.938 1 97.06 120 GLN A O 1
ATOM 953 N N . GLU A 1 121 ? -0.907 -20.109 -21.031 1 97.56 121 GLU A N 1
ATOM 954 C CA . GLU A 1 121 ? 0.368 -19.422 -21.219 1 97.56 121 GLU A CA 1
ATOM 955 C C . GLU A 1 121 ? 0.157 -17.938 -21.562 1 97.56 121 GLU A C 1
ATOM 957 O O . GLU A 1 121 ? -0.755 -17.594 -22.312 1 97.56 121 GLU A O 1
ATOM 962 N N . LYS A 1 122 ? 0.958 -17.094 -20.969 1 98.25 122 LYS A N 1
ATOM 963 C CA . LYS A 1 122 ? 1.033 -15.672 -21.266 1 98.25 122 LYS A CA 1
ATOM 964 C C . LYS A 1 122 ? 2.428 -15.281 -21.75 1 98.25 122 LYS A C 1
ATOM 966 O O . LYS A 1 122 ? 3.428 -15.633 -21.125 1 98.25 122 LYS A O 1
ATOM 971 N N . ALA A 1 123 ? 2.496 -14.703 -22.922 1 98.62 123 ALA A N 1
ATOM 972 C CA . ALA A 1 123 ? 3.713 -14.023 -23.359 1 98.62 123 ALA A CA 1
ATOM 973 C C . ALA A 1 123 ? 3.637 -12.531 -23.078 1 98.62 123 ALA A C 1
ATOM 975 O O . ALA A 1 123 ? 2.652 -11.875 -23.438 1 98.62 123 ALA A O 1
ATOM 976 N N . LEU A 1 124 ? 4.629 -12.023 -22.391 1 98.69 124 LEU A N 1
ATOM 977 C CA . LEU A 1 124 ? 4.684 -10.617 -22.016 1 98.69 124 LEU A CA 1
ATOM 978 C C . LEU A 1 124 ? 5.73 -9.875 -22.844 1 98.69 124 LEU A C 1
ATOM 980 O O . LEU A 1 124 ? 6.895 -10.281 -22.891 1 98.69 124 LEU A O 1
ATOM 984 N N . TYR A 1 125 ? 5.328 -8.82 -23.438 1 98.69 125 TYR A N 1
ATOM 985 C CA . TYR A 1 125 ? 6.199 -8.016 -24.281 1 98.69 125 TYR A CA 1
ATOM 986 C C . TYR A 1 125 ? 6.227 -6.562 -23.797 1 98.69 125 TYR A C 1
ATOM 988 O O . TYR A 1 125 ? 5.211 -6.039 -23.328 1 98.69 125 TYR A O 1
ATOM 996 N N . ASP A 1 126 ? 7.371 -5.949 -23.906 1 97.88 126 ASP A N 1
ATOM 997 C CA . ASP A 1 126 ? 7.453 -4.5 -23.766 1 97.88 126 ASP A CA 1
ATOM 998 C C . ASP A 1 126 ? 6.871 -3.789 -24.984 1 97.88 126 ASP A C 1
ATOM 1000 O O . ASP A 1 126 ? 7.309 -4.023 -26.109 1 97.88 126 ASP A O 1
ATOM 1004 N N . SER A 1 127 ? 5.934 -2.938 -24.766 1 97.19 127 SER A N 1
ATOM 1005 C CA . SER A 1 127 ? 5.191 -2.357 -25.891 1 97.19 127 SER A CA 1
ATOM 1006 C C . SER A 1 127 ? 6.066 -1.405 -26.703 1 97.19 127 SER A C 1
ATOM 1008 O O . SER A 1 127 ? 5.891 -1.274 -27.906 1 97.19 127 SER A O 1
ATOM 1010 N N . ALA A 1 128 ? 6.949 -0.704 -26.047 1 94.44 128 ALA A N 1
ATOM 1011 C CA . ALA A 1 128 ? 7.777 0.281 -26.734 1 94.44 128 ALA A CA 1
ATOM 1012 C C . ALA A 1 128 ? 8.852 -0.4 -27.578 1 94.44 128 ALA A C 1
ATOM 1014 O O . ALA A 1 128 ? 9.031 -0.073 -28.75 1 94.44 128 ALA A O 1
ATOM 1015 N N . SER A 1 129 ? 9.523 -1.407 -27.062 1 95 129 SER A N 1
ATOM 1016 C CA . SER A 1 129 ? 10.672 -2.027 -27.734 1 95 129 SER A CA 1
ATOM 1017 C C . SER A 1 129 ? 10.25 -3.275 -28.5 1 95 129 SER A C 1
ATOM 1019 O O . SER A 1 129 ? 10.977 -3.74 -29.391 1 95 129 SER A O 1
ATOM 1021 N N . GLY A 1 130 ? 9.164 -3.914 -28.078 1 96.44 130 GLY A N 1
ATOM 1022 C CA . GLY A 1 130 ? 8.758 -5.188 -28.656 1 96.44 130 GLY A CA 1
ATOM 1023 C C . GLY A 1 130 ? 9.492 -6.375 -28.047 1 96.44 130 GLY A C 1
ATOM 1024 O O . GLY A 1 130 ? 9.242 -7.52 -28.438 1 96.44 130 GLY A O 1
ATOM 1025 N N . ALA A 1 131 ? 10.281 -6.105 -27.109 1 97.62 131 ALA A N 1
ATOM 1026 C CA . ALA A 1 131 ? 11.086 -7.164 -26.516 1 97.62 131 ALA A CA 1
ATOM 1027 C C . ALA A 1 131 ? 10.211 -8.164 -25.766 1 97.62 131 ALA A C 1
ATOM 1029 O O . ALA A 1 131 ? 9.258 -7.781 -25.094 1 97.62 131 ALA A O 1
ATOM 1030 N N . HIS A 1 132 ? 10.492 -9.453 -25.984 1 98.69 132 HIS A N 1
ATOM 1031 C CA . HIS A 1 132 ? 9.867 -10.516 -25.203 1 98.69 132 HIS A CA 1
ATOM 1032 C C . HIS A 1 132 ? 10.438 -10.57 -23.797 1 98.69 132 HIS A C 1
ATOM 1034 O O . HIS A 1 132 ? 11.57 -11.008 -23.594 1 98.69 132 HIS A O 1
ATOM 1040 N N . VAL A 1 133 ? 9.656 -10.18 -22.812 1 98.69 133 VAL A N 1
ATOM 1041 C CA . VAL A 1 133 ? 10.156 -9.961 -21.469 1 98.69 133 VAL A CA 1
ATOM 1042 C C . VAL A 1 133 ? 10.023 -11.242 -20.641 1 98.69 133 VAL A C 1
ATOM 1044 O O . VAL A 1 133 ? 10.945 -11.625 -19.922 1 98.69 133 VAL A O 1
ATOM 1047 N N . ALA A 1 134 ? 8.898 -11.898 -20.797 1 98.88 134 ALA A N 1
ATOM 1048 C CA . ALA A 1 134 ? 8.688 -13.078 -19.969 1 98.88 134 ALA A CA 1
ATOM 1049 C C . ALA A 1 134 ? 7.641 -14.008 -20.578 1 98.88 134 ALA A C 1
ATOM 1051 O O . ALA A 1 134 ? 6.805 -13.57 -21.375 1 98.88 134 ALA A O 1
ATOM 1052 N N . THR A 1 135 ? 7.703 -15.266 -20.297 1 98.81 135 THR A N 1
ATOM 1053 C CA . THR A 1 135 ? 6.676 -16.281 -20.5 1 98.81 135 THR A CA 1
ATOM 1054 C C . THR A 1 135 ? 6.148 -16.781 -19.156 1 98.81 135 THR A C 1
ATOM 1056 O O . THR A 1 135 ? 6.922 -17.203 -18.297 1 98.81 135 THR A O 1
ATOM 1059 N N . VAL A 1 136 ? 4.883 -16.703 -18.984 1 98.69 136 VAL A N 1
ATOM 1060 C CA . VAL A 1 136 ? 4.242 -17.141 -17.75 1 98.69 136 VAL A CA 1
ATOM 1061 C C . VAL A 1 136 ? 3.279 -18.281 -18.031 1 98.69 136 VAL A C 1
ATOM 1063 O O . VAL A 1 136 ? 2.51 -18.234 -19 1 98.69 136 VAL A O 1
ATOM 1066 N N . ARG A 1 137 ? 3.346 -19.312 -17.234 1 97.81 137 ARG A N 1
ATOM 1067 C CA . ARG A 1 137 ? 2.43 -20.453 -17.328 1 97.81 137 ARG A CA 1
ATOM 1068 C C . ARG A 1 137 ? 1.665 -20.641 -16.031 1 97.81 137 ARG A C 1
ATOM 1070 O O . ARG A 1 137 ? 2.254 -20.609 -14.945 1 97.81 137 ARG A O 1
ATOM 1077 N N . SER A 1 138 ? 0.425 -20.734 -16.141 1 97.56 138 SER A N 1
ATOM 1078 C CA . SER A 1 138 ? -0.436 -21.047 -15.016 1 97.56 138 SER A CA 1
ATOM 1079 C C . SER A 1 138 ? -1.229 -22.328 -15.266 1 97.56 138 SER A C 1
ATOM 1081 O O . SER A 1 138 ? -1.678 -22.578 -16.391 1 97.56 138 SER A O 1
ATOM 1083 N N . THR A 1 139 ? -1.34 -23.172 -14.297 1 97.88 139 THR A N 1
ATOM 1084 C CA . THR A 1 139 ? -2.172 -24.359 -14.344 1 97.88 139 THR A CA 1
ATOM 1085 C C . THR A 1 139 ? -3.371 -24.234 -13.414 1 97.88 139 THR A C 1
ATOM 1087 O O . THR A 1 139 ? -3.205 -24.016 -12.211 1 97.88 139 THR A O 1
ATOM 1090 N N . LEU A 1 140 ? -4.492 -24.281 -13.969 1 97.44 140 LEU A N 1
ATOM 1091 C CA . LEU A 1 140 ? -5.738 -24.281 -13.211 1 97.44 140 LEU A CA 1
ATOM 1092 C C . LEU A 1 140 ? -6.309 -25.688 -13.102 1 97.44 140 LEU A C 1
ATOM 1094 O O . LEU A 1 140 ? -6.352 -26.422 -14.094 1 97.44 140 LEU A O 1
ATOM 1098 N N . PHE A 1 141 ? -6.672 -26.094 -11.961 1 97.88 141 PHE A N 1
ATOM 1099 C CA . PHE A 1 141 ? -7.375 -27.359 -11.75 1 97.88 141 PHE A CA 1
ATOM 1100 C C . PHE A 1 141 ? -8.883 -27.156 -11.789 1 97.88 141 PHE A C 1
ATOM 1102 O O . PHE A 1 141 ? -9.453 -26.516 -10.891 1 97.88 141 PHE A O 1
ATOM 1109 N N . LEU A 1 142 ? -9.5 -27.578 -12.805 1 97.88 142 LEU A N 1
ATOM 1110 C CA . LEU A 1 142 ? -10.945 -27.531 -12.977 1 97.88 142 LEU A CA 1
ATOM 1111 C C . LEU A 1 142 ? -11.625 -28.703 -12.273 1 97.88 142 LEU A C 1
ATOM 1113 O O . LEU A 1 142 ? -12.078 -29.641 -12.93 1 97.88 142 LEU A O 1
ATOM 1117 N N . ARG A 1 143 ? -11.883 -28.547 -11.078 1 97.12 143 ARG A N 1
ATOM 1118 C CA . ARG A 1 143 ? -12.305 -29.656 -10.227 1 97.12 143 ARG A CA 1
ATOM 1119 C C . ARG A 1 143 ? -13.719 -30.094 -10.57 1 97.12 143 ARG A C 1
ATOM 1121 O O . ARG A 1 143 ? -14.07 -31.266 -10.367 1 97.12 143 ARG A O 1
ATOM 1128 N N . GLY A 1 144 ? -14.508 -29.188 -11.016 1 96.56 144 GLY A N 1
ATOM 1129 C CA . GLY A 1 144 ? -15.898 -29.484 -11.305 1 96.56 144 GLY A CA 1
ATOM 1130 C C . GLY A 1 144 ? -16.125 -30.031 -12.695 1 96.56 144 GLY A C 1
ATOM 1131 O O . GLY A 1 144 ? -17.266 -30.234 -13.125 1 96.56 144 GLY A O 1
ATOM 1132 N N . ASN A 1 145 ? -15.125 -30.234 -13.391 1 97.5 145 ASN A N 1
ATOM 1133 C CA . ASN A 1 145 ? -15.203 -30.688 -14.766 1 97.5 145 ASN A CA 1
ATOM 1134 C C . ASN A 1 145 ? -14.492 -32.031 -14.945 1 97.5 145 ASN A C 1
ATOM 1136 O O . ASN A 1 145 ? -14.32 -32.781 -13.984 1 97.5 145 ASN A O 1
ATOM 1140 N N . GLY A 1 146 ? -14.367 -32.438 -16.25 1 96.44 146 GLY A N 1
ATOM 1141 C CA . GLY A 1 146 ? -13.703 -33.688 -16.562 1 96.44 146 GLY A CA 1
ATOM 1142 C C . GLY A 1 146 ? -14.555 -34.625 -17.391 1 96.44 146 GLY A C 1
ATOM 1143 O O . GLY A 1 146 ? -15.781 -34.625 -17.281 1 96.44 146 GLY A O 1
ATOM 1144 N N . GLY A 1 147 ? -13.82 -35.5 -18.125 1 96.69 147 GLY A N 1
ATOM 1145 C CA . GLY A 1 147 ? -14.492 -36.5 -18.953 1 96.69 147 GLY A CA 1
ATOM 1146 C C . GLY A 1 147 ? -14.922 -35.969 -20.312 1 96.69 147 GLY A C 1
ATOM 1147 O O . GLY A 1 147 ? -15.625 -36.625 -21.047 1 96.69 147 GLY A O 1
ATOM 1148 N N . GLU A 1 148 ? -14.508 -34.812 -20.609 1 96.44 148 GLU A N 1
ATOM 1149 C CA . GLU A 1 148 ? -15 -34.188 -21.828 1 96.44 148 GLU A CA 1
ATOM 1150 C C . GLU A 1 148 ? -13.93 -34.188 -22.922 1 96.44 148 GLU A C 1
ATOM 1152 O O . GLU A 1 148 ? -14.195 -33.781 -24.062 1 96.44 148 GLU A O 1
ATOM 1157 N N . GLY A 1 149 ? -12.719 -34.688 -22.578 1 95.94 149 GLY A N 1
ATOM 1158 C CA . GLY A 1 149 ? -11.625 -34.719 -23.547 1 95.94 149 GLY A CA 1
ATOM 1159 C C . GLY A 1 149 ? -10.539 -33.719 -23.234 1 95.94 149 GLY A C 1
ATOM 1160 O O . GLY A 1 149 ? -10.656 -32.938 -22.281 1 95.94 149 GLY A O 1
ATOM 1161 N N . GLY A 1 150 ? -9.445 -33.844 -23.906 1 96.56 150 GLY A N 1
ATOM 1162 C CA . GLY A 1 150 ? -8.297 -32.969 -23.703 1 96.56 150 GLY A CA 1
ATOM 1163 C C . GLY A 1 150 ? -7.586 -32.625 -25 1 96.56 150 GLY A C 1
ATOM 1164 O O . GLY A 1 150 ? -7.996 -33.062 -26.078 1 96.56 150 GLY A O 1
ATOM 1165 N N . PHE A 1 151 ? -6.688 -31.75 -24.969 1 97.5 151 PHE A N 1
ATOM 1166 C CA . PHE A 1 151 ? -5.867 -31.391 -26.109 1 97.5 151 PHE A CA 1
ATOM 1167 C C . PHE A 1 151 ? -4.516 -30.844 -25.672 1 97.5 151 PHE A C 1
ATOM 1169 O O . PHE A 1 151 ? -4.32 -30.547 -24.484 1 97.5 151 PHE A O 1
ATOM 1176 N N . GLY A 1 152 ? -3.535 -30.75 -26.656 1 96.56 152 GLY A N 1
ATOM 1177 C CA . GLY A 1 152 ? -2.232 -30.156 -26.391 1 96.56 152 GLY A CA 1
ATOM 1178 C C . GLY A 1 152 ? -1.3 -31.094 -25.641 1 96.56 152 GLY A C 1
ATOM 1179 O O . GLY A 1 152 ? -1.637 -32.25 -25.391 1 96.56 152 GLY A O 1
ATOM 1180 N N . THR A 1 153 ? -0.139 -30.609 -25.359 1 94.88 153 THR A N 1
ATOM 1181 C CA . THR A 1 153 ? 0.885 -31.344 -24.625 1 94.88 153 THR A CA 1
ATOM 1182 C C . THR A 1 153 ? 1.142 -30.703 -23.266 1 94.88 153 THR A C 1
ATOM 1184 O O . THR A 1 153 ? 1.704 -29.609 -23.188 1 94.88 153 THR A O 1
ATOM 1187 N N . PRO A 1 154 ? 0.653 -31.359 -22.234 1 92.69 154 PRO A N 1
ATOM 1188 C CA . PRO A 1 154 ? 0.916 -30.797 -20.891 1 92.69 154 PRO A CA 1
ATOM 1189 C C . PRO A 1 154 ? 2.406 -30.719 -20.578 1 92.69 154 PRO A C 1
ATOM 1191 O O . PRO A 1 154 ? 3.207 -31.469 -21.141 1 92.69 154 PRO A O 1
ATOM 1194 N N . PRO A 1 155 ? 2.758 -29.688 -19.781 1 90.88 155 PRO A N 1
ATOM 1195 C CA . PRO A 1 155 ? 4.156 -29.641 -19.344 1 90.88 155 PRO A CA 1
ATOM 1196 C C . PRO A 1 155 ? 4.547 -30.828 -18.484 1 90.88 155 PRO A C 1
ATOM 1198 O O . PRO A 1 155 ? 3.678 -31.562 -18 1 90.88 155 PRO A O 1
ATOM 1201 N N . ALA A 1 156 ? 5.852 -31 -18.359 1 89.25 156 ALA A N 1
ATOM 1202 C CA . ALA A 1 156 ? 6.363 -32.062 -17.5 1 89.25 156 ALA A CA 1
ATOM 1203 C C . ALA A 1 156 ? 5.973 -31.828 -16.047 1 89.25 156 ALA A C 1
ATOM 1205 O O . ALA A 1 156 ? 5.895 -30.672 -15.602 1 89.25 156 ALA A O 1
ATOM 1206 N N . ALA A 1 157 ? 5.688 -32.906 -15.375 1 88.56 157 ALA A N 1
ATOM 1207 C CA . ALA A 1 157 ? 5.359 -32.812 -13.953 1 88.56 157 ALA A CA 1
ATOM 1208 C C . ALA A 1 157 ? 6.555 -32.312 -13.148 1 88.56 157 ALA A C 1
ATOM 1210 O O . ALA A 1 157 ? 7.707 -32.562 -13.516 1 88.56 157 ALA A O 1
ATOM 1211 N N . ALA A 1 158 ? 6.234 -31.625 -12.086 1 89 158 ALA A N 1
ATOM 1212 C CA . ALA A 1 158 ? 7.285 -31.156 -11.195 1 89 158 ALA A CA 1
ATOM 1213 C C . ALA A 1 158 ? 8.016 -32.312 -10.531 1 89 158 ALA A C 1
ATOM 1215 O O . ALA A 1 158 ? 7.395 -33.312 -10.18 1 89 158 ALA A O 1
ATOM 1216 N N . GLY A 1 159 ? 9.25 -32.125 -10.422 1 88.25 159 GLY A N 1
ATOM 1217 C CA . GLY A 1 159 ? 10.047 -33.156 -9.773 1 88.25 159 GLY A CA 1
ATOM 1218 C C . GLY A 1 159 ? 9.844 -33.188 -8.273 1 88.25 159 GLY A C 1
ATOM 1219 O O . GLY A 1 159 ? 9.406 -32.219 -7.66 1 88.25 159 GLY A O 1
ATOM 1220 N N . LEU A 1 160 ? 10.156 -34.406 -7.707 1 93.94 160 LEU A N 1
ATOM 1221 C CA . LEU A 1 160 ? 10.117 -34.562 -6.254 1 93.94 160 LEU A CA 1
ATOM 1222 C C . LEU A 1 160 ? 11.273 -33.812 -5.602 1 93.94 160 LEU A C 1
ATOM 1224 O O . LEU A 1 160 ? 12.352 -33.688 -6.188 1 93.94 160 LEU A O 1
ATOM 1228 N N . LEU A 1 161 ? 10.961 -33.312 -4.449 1 97 161 LEU A N 1
ATOM 1229 C CA . LEU A 1 161 ? 12.047 -32.688 -3.684 1 97 161 LEU A CA 1
ATOM 1230 C C . LEU A 1 161 ? 12.984 -33.781 -3.143 1 97 161 LEU A C 1
ATOM 1232 O O . LEU A 1 161 ? 12.562 -34.906 -2.877 1 97 161 LEU A O 1
ATOM 1236 N N . PRO A 1 162 ? 14.25 -33.438 -3 1 95.88 162 PRO A N 1
ATOM 1237 C CA . PRO A 1 162 ? 15.18 -34.406 -2.395 1 95.88 162 PRO A CA 1
ATOM 1238 C C . PRO A 1 162 ? 14.758 -34.812 -0.985 1 95.88 162 PRO A C 1
ATOM 1240 O O . PRO A 1 162 ? 14.242 -34 -0.224 1 95.88 162 PRO A O 1
ATOM 1243 N N . ASP A 1 163 ? 15.023 -36.094 -0.704 1 95.94 163 ASP A N 1
ATOM 1244 C CA . ASP A 1 163 ? 14.742 -36.594 0.628 1 95.94 163 ASP A CA 1
ATOM 1245 C C . ASP A 1 163 ? 15.922 -36.375 1.571 1 95.94 163 ASP A C 1
ATOM 1247 O O . ASP A 1 163 ? 16.641 -37.312 1.909 1 95.94 163 ASP A O 1
ATOM 1251 N N . ARG A 1 164 ? 16.188 -35.25 1.929 1 97.31 164 ARG A N 1
ATOM 1252 C CA . ARG A 1 164 ? 17.25 -34.812 2.84 1 97.31 164 ARG A CA 1
ATOM 1253 C C . ARG A 1 164 ? 16.875 -33.5 3.533 1 97.31 164 ARG A C 1
ATOM 1255 O O . ARG A 1 164 ? 15.867 -32.875 3.207 1 97.31 164 ARG A O 1
ATOM 1262 N N . ALA A 1 165 ? 17.656 -33.219 4.547 1 97.88 165 ALA A N 1
ATOM 1263 C CA . ALA A 1 165 ? 17.453 -31.953 5.227 1 97.88 165 ALA A CA 1
ATOM 1264 C C . ALA A 1 165 ? 17.734 -30.781 4.281 1 97.88 165 ALA A C 1
ATOM 1266 O O . ALA A 1 165 ? 18.594 -30.859 3.41 1 97.88 165 ALA A O 1
ATOM 1267 N N . PRO A 1 166 ? 17 -29.75 4.383 1 98.69 166 PRO A N 1
ATOM 1268 C CA . PRO A 1 166 ? 17.281 -28.578 3.549 1 98.69 166 PRO A CA 1
ATOM 1269 C C . PRO A 1 166 ? 18.688 -28.031 3.764 1 98.69 166 PRO A C 1
ATOM 1271 O O . PRO A 1 166 ? 19.234 -28.125 4.867 1 98.69 166 PRO A O 1
ATOM 1274 N N . ASP A 1 167 ? 19.219 -27.453 2.746 1 98.62 167 ASP A N 1
ATOM 1275 C CA . ASP A 1 167 ? 20.531 -26.812 2.812 1 98.62 167 ASP A CA 1
ATOM 1276 C C . ASP A 1 167 ? 20.438 -25.438 3.49 1 98.62 167 ASP A C 1
ATOM 1278 O O . ASP A 1 167 ? 21.422 -24.969 4.062 1 98.62 167 ASP A O 1
ATOM 1282 N N . ARG A 1 168 ? 19.359 -24.797 3.307 1 98.12 168 ARG A N 1
ATOM 1283 C CA . ARG A 1 168 ? 19.109 -23.469 3.854 1 98.12 168 ARG A CA 1
ATOM 1284 C C . ARG A 1 168 ? 17.625 -23.266 4.109 1 98.12 168 ARG A C 1
ATOM 1286 O O . ARG A 1 168 ? 16.781 -23.781 3.371 1 98.12 168 ARG A O 1
ATOM 1293 N N . SER A 1 169 ? 17.312 -22.594 5.199 1 98.81 169 SER A N 1
ATOM 1294 C CA . SER A 1 169 ? 15.922 -22.203 5.477 1 98.81 169 SER A CA 1
ATOM 1295 C C . SER A 1 169 ? 15.82 -20.734 5.844 1 98.81 169 SER A C 1
ATOM 1297 O O . SER A 1 169 ? 16.688 -20.203 6.551 1 98.81 169 SER A O 1
ATOM 1299 N N . VAL A 1 170 ? 14.844 -20.078 5.312 1 98.5 170 VAL A N 1
ATOM 1300 C CA . VAL A 1 170 ? 14.562 -18.688 5.609 1 98.5 170 VAL A CA 1
ATOM 1301 C C . VAL A 1 170 ? 13.109 -18.531 6.035 1 98.5 170 VAL A C 1
ATOM 1303 O O . VAL A 1 170 ? 12.211 -19.094 5.41 1 98.5 170 VAL A O 1
ATOM 1306 N N . SER A 1 171 ? 12.891 -17.844 7.168 1 98.75 171 SER A N 1
ATOM 1307 C CA . SER A 1 171 ? 11.539 -17.578 7.645 1 98.75 171 SER A CA 1
ATOM 1308 C C . SER A 1 171 ? 11.133 -16.125 7.41 1 98.75 171 SER A C 1
ATOM 1310 O O . SER A 1 171 ? 11.883 -15.211 7.738 1 98.75 171 SER A O 1
ATOM 1312 N N . ILE A 1 172 ? 9.969 -15.906 6.805 1 98.62 172 ILE A N 1
ATOM 1313 C CA . ILE A 1 172 ? 9.43 -14.578 6.512 1 98.62 172 ILE A CA 1
ATOM 1314 C C . ILE A 1 172 ? 8.047 -14.438 7.133 1 98.62 172 ILE A C 1
ATOM 1316 O O . ILE A 1 172 ? 7.094 -15.094 6.703 1 98.62 172 ILE A O 1
ATOM 1320 N N . PRO A 1 173 ? 7.891 -13.602 8.148 1 98.5 173 PRO A N 1
ATOM 1321 C CA . PRO A 1 173 ? 6.551 -13.352 8.688 1 98.5 173 PRO A CA 1
ATOM 1322 C C . PRO A 1 173 ? 5.684 -12.523 7.742 1 98.5 173 PRO A C 1
ATOM 1324 O O . PRO A 1 173 ? 6.195 -11.648 7.039 1 98.5 173 PRO A O 1
ATOM 1327 N N . THR A 1 174 ? 4.379 -12.82 7.672 1 98.5 174 THR A N 1
ATOM 1328 C CA . THR A 1 174 ? 3.422 -11.969 6.977 1 98.5 174 THR A CA 1
ATOM 1329 C C . THR A 1 174 ? 2.645 -11.109 7.965 1 98.5 174 THR A C 1
ATOM 1331 O O . THR A 1 174 ? 2.648 -11.375 9.172 1 98.5 174 THR A O 1
ATOM 1334 N N . LEU A 1 175 ? 2.08 -10.047 7.477 1 98 175 LEU A N 1
ATOM 1335 C CA . LEU A 1 175 ? 1.234 -9.18 8.289 1 98 175 LEU A CA 1
ATOM 1336 C C . LEU A 1 175 ? -0.222 -9.625 8.227 1 98 175 LEU A C 1
ATOM 1338 O O . LEU A 1 175 ? -0.669 -10.156 7.207 1 98 175 LEU A O 1
ATOM 1342 N N . PRO A 1 176 ? -0.988 -9.336 9.266 1 97.06 176 PRO A N 1
ATOM 1343 C CA . PRO A 1 176 ? -2.426 -9.609 9.195 1 97.06 176 PRO A CA 1
ATOM 1344 C C . PRO A 1 176 ? -3.104 -8.891 8.023 1 97.06 176 PRO A C 1
ATOM 1346 O O . PRO A 1 176 ? -4.039 -9.438 7.426 1 97.06 176 PRO A O 1
ATOM 1349 N N . ARG A 1 177 ? -2.631 -7.73 7.648 1 97.31 177 ARG A N 1
ATOM 1350 C CA . ARG A 1 177 ? -3.275 -6.945 6.602 1 97.31 177 ARG A CA 1
ATOM 1351 C C . ARG A 1 177 ? -2.576 -7.148 5.258 1 97.31 177 ARG A C 1
ATOM 1353 O O . ARG A 1 177 ? -2.756 -6.352 4.336 1 97.31 177 ARG A O 1
ATOM 1360 N N . GLN A 1 178 ? -1.716 -8.102 5.156 1 98.44 178 GLN A N 1
ATOM 1361 C CA . GLN A 1 178 ? -0.869 -8.242 3.977 1 98.44 178 GLN A CA 1
ATOM 1362 C C . GLN A 1 178 ? -1.705 -8.508 2.727 1 98.44 178 GLN A C 1
ATOM 1364 O O . GLN A 1 178 ? -1.402 -7.992 1.649 1 98.44 178 GLN A O 1
ATOM 1369 N N . ALA A 1 179 ? -2.768 -9.312 2.867 1 98.56 179 ALA A N 1
ATOM 1370 C CA . ALA A 1 179 ? -3.639 -9.578 1.727 1 98.56 179 ALA A CA 1
ATOM 1371 C C . ALA A 1 179 ? -4.273 -8.297 1.206 1 98.56 179 ALA A C 1
ATOM 1373 O O . ALA A 1 179 ? -4.453 -8.125 -0.003 1 98.56 179 ALA A O 1
ATOM 1374 N N . LEU A 1 180 ? -4.594 -7.367 2.117 1 98.38 180 LEU A N 1
ATOM 1375 C CA . LEU A 1 180 ? -5.234 -6.109 1.751 1 98.38 180 LEU A CA 1
ATOM 1376 C C . LEU A 1 180 ? -4.27 -5.207 0.985 1 98.38 180 LEU A C 1
ATOM 1378 O O . LEU A 1 180 ? -4.688 -4.453 0.105 1 98.38 180 LEU A O 1
ATOM 1382 N N . ILE A 1 181 ? -2.969 -5.258 1.283 1 98.62 181 ILE A N 1
ATOM 1383 C CA . ILE A 1 181 ? -1.962 -4.484 0.562 1 98.62 181 ILE A CA 1
ATOM 1384 C C . ILE A 1 181 ? -1.698 -5.125 -0.799 1 98.62 181 ILE A C 1
ATOM 1386 O O . ILE A 1 181 ? -1.748 -4.449 -1.829 1 98.62 181 ILE A O 1
ATOM 1390 N N . TYR A 1 182 ? -1.559 -6.43 -0.87 1 98.75 182 TYR A N 1
ATOM 1391 C CA . TYR A 1 182 ? -1.199 -7.148 -2.088 1 98.75 182 TYR A CA 1
ATOM 1392 C C . TYR A 1 182 ? -2.299 -7.027 -3.137 1 98.75 182 TYR A C 1
ATOM 1394 O O . TYR A 1 182 ? -2.014 -6.91 -4.332 1 98.75 182 TYR A O 1
ATOM 1402 N N . ARG A 1 183 ? -3.543 -7.098 -2.684 1 97.81 183 ARG A N 1
ATOM 1403 C CA . ARG A 1 183 ? -4.652 -7.137 -3.631 1 97.81 183 ARG A CA 1
ATOM 1404 C C . ARG A 1 183 ? -4.688 -5.875 -4.484 1 97.81 183 ARG A C 1
ATOM 1406 O O . ARG A 1 183 ? -5.191 -5.891 -5.609 1 97.81 183 ARG A O 1
ATOM 1413 N N . LEU A 1 184 ? -4.02 -4.801 -4.012 1 98.31 184 LEU A N 1
ATOM 1414 C CA . LEU A 1 184 ? -4.008 -3.543 -4.75 1 98.31 184 LEU A CA 1
ATOM 1415 C C . LEU A 1 184 ? -3.127 -3.646 -5.992 1 98.31 184 LEU A C 1
ATOM 1417 O O . LEU A 1 184 ? -3.178 -2.781 -6.867 1 98.31 184 LEU A O 1
ATOM 1421 N N . SER A 1 185 ? -2.379 -4.719 -6.098 1 97.75 185 SER A N 1
ATOM 1422 C CA . SER A 1 185 ? -1.542 -4.93 -7.273 1 97.75 185 SER A CA 1
ATOM 1423 C C . SER A 1 185 ? -2.336 -5.57 -8.406 1 97.75 185 SER A C 1
ATOM 1425 O O . SER A 1 185 ? -1.824 -5.73 -9.516 1 97.75 185 SER A O 1
ATOM 1427 N N . GLY A 1 186 ? -3.641 -6.027 -8.109 1 94.25 186 GLY A N 1
ATOM 1428 C CA . GLY A 1 186 ? -4.41 -6.406 -9.281 1 94.25 186 GLY A CA 1
ATOM 1429 C C . GLY A 1 186 ? -5.32 -7.594 -9.047 1 94.25 186 GLY A C 1
ATOM 1430 O O . GLY A 1 186 ? -6.117 -7.957 -9.914 1 94.25 186 GLY A O 1
ATOM 1431 N N . ASP A 1 187 ? -5.234 -8.273 -7.953 1 92.75 187 ASP A N 1
ATOM 1432 C CA . ASP A 1 187 ? -6.129 -9.383 -7.637 1 92.75 187 ASP A CA 1
ATOM 1433 C C . ASP A 1 187 ? -7.16 -8.969 -6.586 1 92.75 187 ASP A C 1
ATOM 1435 O O . ASP A 1 187 ? -6.938 -9.156 -5.387 1 92.75 187 ASP A O 1
ATOM 1439 N N . TRP A 1 188 ? -8.336 -8.633 -7.023 1 94.81 188 TRP A N 1
ATOM 1440 C CA . TRP A 1 188 ? -9.336 -7.996 -6.176 1 94.81 188 TRP A CA 1
ATOM 1441 C C . TRP A 1 188 ? -10.359 -9.016 -5.68 1 94.81 188 TRP A C 1
ATOM 1443 O O . TRP A 1 188 ? -11.453 -8.648 -5.254 1 94.81 188 TRP A O 1
ATOM 1453 N N . ASN A 1 189 ? -10.07 -10.352 -5.789 1 93.94 189 ASN A N 1
ATOM 1454 C CA . ASN A 1 189 ? -10.969 -11.383 -5.285 1 93.94 189 ASN A CA 1
ATOM 1455 C C . ASN A 1 189 ? -11.383 -11.117 -3.844 1 93.94 189 ASN A C 1
ATOM 1457 O O . ASN A 1 189 ? -10.539 -11.047 -2.951 1 93.94 189 ASN A O 1
ATOM 1461 N N . PRO A 1 190 ? -12.664 -10.977 -3.602 1 95.81 190 PRO A N 1
ATOM 1462 C CA . PRO A 1 190 ? -13.141 -10.625 -2.262 1 95.81 190 PRO A CA 1
ATOM 1463 C C . PRO A 1 190 ? -12.758 -11.672 -1.212 1 95.81 190 PRO A C 1
ATOM 1465 O O . PRO A 1 190 ? -12.773 -11.375 -0.014 1 95.81 190 PRO A O 1
ATOM 1468 N N . LEU A 1 191 ? -12.406 -12.883 -1.618 1 95.56 191 LEU A N 1
ATOM 1469 C CA . LEU A 1 191 ? -11.945 -13.945 -0.732 1 95.56 191 LEU A CA 1
ATOM 1470 C C . LEU A 1 191 ? -10.766 -13.484 0.113 1 95.56 191 LEU A C 1
ATOM 1472 O O . LEU A 1 191 ? -10.562 -13.977 1.225 1 95.56 191 LEU A O 1
ATOM 1476 N N . HIS A 1 192 ? -10.062 -12.492 -0.353 1 97.5 192 HIS A N 1
ATOM 1477 C CA . HIS A 1 192 ? -8.836 -12.023 0.28 1 97.5 192 HIS A CA 1
ATOM 1478 C C . HIS A 1 192 ? -9.078 -10.766 1.099 1 97.5 192 HIS A C 1
ATOM 1480 O O . HIS A 1 192 ? -8.141 -10.172 1.631 1 97.5 192 HIS A O 1
ATOM 1486 N N . ALA A 1 193 ? -10.336 -10.32 1.296 1 97.25 193 ALA A N 1
ATOM 1487 C CA . ALA A 1 193 ? -10.578 -9.047 1.97 1 97.25 193 ALA A CA 1
ATOM 1488 C C . ALA A 1 193 ? -11.797 -9.141 2.893 1 97.25 193 ALA A C 1
ATOM 1490 O O . ALA A 1 193 ? -11.773 -8.609 4.004 1 97.25 193 ALA A O 1
ATOM 1491 N N . ASP A 1 194 ? -12.844 -9.852 2.486 1 96.88 194 ASP A N 1
ATOM 1492 C CA . ASP A 1 194 ? -14.133 -9.844 3.17 1 96.88 194 ASP A CA 1
ATOM 1493 C C . ASP A 1 194 ? -14.312 -11.094 4.023 1 96.88 194 ASP A C 1
ATOM 1495 O O . ASP A 1 194 ? -14.453 -12.195 3.492 1 96.88 194 ASP A O 1
ATOM 1499 N N . PRO A 1 195 ? -14.438 -10.906 5.316 1 96.94 195 PRO A N 1
ATOM 1500 C CA . PRO A 1 195 ? -14.586 -12.078 6.184 1 96.94 195 PRO A CA 1
ATOM 1501 C C . PRO A 1 195 ? -15.852 -12.875 5.891 1 96.94 195 PRO A C 1
ATOM 1503 O O . PRO A 1 195 ? -15.867 -14.102 6.031 1 96.94 195 PRO A O 1
ATOM 1506 N N . ALA A 1 196 ? -16.875 -12.219 5.508 1 96 196 ALA A N 1
ATOM 1507 C CA . ALA A 1 196 ? -18.125 -12.914 5.207 1 96 196 ALA A CA 1
ATOM 1508 C C . ALA A 1 196 ? -17.969 -13.812 3.98 1 96 196 ALA A C 1
ATOM 1510 O O . ALA A 1 196 ? -18.469 -14.938 3.957 1 96 196 ALA A O 1
ATOM 1511 N N . ILE A 1 197 ? -17.297 -13.352 2.988 1 95.38 197 ILE A N 1
ATOM 1512 C CA . ILE A 1 197 ? -17.062 -14.133 1.779 1 95.38 197 ILE A CA 1
ATOM 1513 C C . ILE A 1 197 ? -16.109 -15.281 2.09 1 95.38 197 ILE A C 1
ATOM 1515 O O . ILE A 1 197 ? -16.312 -16.406 1.632 1 95.38 197 ILE A O 1
ATOM 1519 N N . ALA A 1 198 ? -15.07 -14.984 2.867 1 96.19 198 ALA A N 1
ATOM 1520 C CA . ALA A 1 198 ? -14.164 -16.047 3.299 1 96.19 198 ALA A CA 1
ATOM 1521 C C . ALA A 1 198 ? -14.914 -17.141 4.035 1 96.19 198 ALA A C 1
ATOM 1523 O O . ALA A 1 198 ? -14.703 -18.328 3.775 1 96.19 198 ALA A O 1
ATOM 1524 N N . ALA A 1 199 ? -15.812 -16.766 4.902 1 96.31 199 ALA A N 1
ATOM 1525 C CA . ALA A 1 199 ? -16.594 -17.719 5.668 1 96.31 199 ALA A CA 1
ATOM 1526 C C . ALA A 1 199 ? -17.453 -18.594 4.746 1 96.31 199 ALA A C 1
ATOM 1528 O O . ALA A 1 199 ? -17.547 -19.812 4.938 1 96.31 199 ALA A O 1
ATOM 1529 N N . LYS A 1 200 ? -18.047 -18 3.799 1 95.25 200 LYS A N 1
ATOM 1530 C CA . LYS A 1 200 ? -18.859 -18.734 2.832 1 95.25 200 LYS A CA 1
ATOM 1531 C C . LYS A 1 200 ? -18.016 -19.75 2.072 1 95.25 200 LYS A C 1
ATOM 1533 O O . LYS A 1 200 ? -18.516 -20.812 1.684 1 95.25 200 LYS A O 1
ATOM 1538 N N . ALA A 1 201 ? -16.781 -19.422 1.865 1 93.62 201 ALA A N 1
ATOM 1539 C CA . ALA A 1 201 ? -15.875 -20.312 1.147 1 93.62 201 ALA A CA 1
ATOM 1540 C C . ALA A 1 201 ? -15.266 -21.359 2.088 1 93.62 201 ALA A C 1
ATOM 1542 O O . ALA A 1 201 ? -14.445 -22.172 1.673 1 93.62 201 ALA A O 1
ATOM 1543 N N . GLY A 1 202 ? -15.594 -21.266 3.447 1 95.06 202 GLY A N 1
ATOM 1544 C CA . GLY A 1 202 ? -15.18 -22.281 4.387 1 95.06 202 GLY A CA 1
ATOM 1545 C C . GLY A 1 202 ? -13.945 -21.906 5.188 1 95.06 202 GLY A C 1
ATOM 1546 O O . GLY A 1 202 ? -13.336 -22.75 5.84 1 95.06 202 GLY A O 1
ATOM 1547 N N . PHE A 1 203 ? -13.594 -20.656 5.137 1 95.62 203 PHE A N 1
ATOM 1548 C CA . PHE A 1 203 ? -12.422 -20.203 5.875 1 95.62 203 PHE A CA 1
ATOM 1549 C C . PHE A 1 203 ? -12.836 -19.375 7.09 1 95.62 203 PHE A C 1
ATOM 1551 O O . PHE A 1 203 ? -13.867 -18.703 7.066 1 95.62 203 PHE A O 1
ATOM 1558 N N . ALA A 1 204 ? -12.039 -19.391 8.078 1 94.62 204 ALA A N 1
ATOM 1559 C CA . ALA A 1 204 ? -12.305 -18.625 9.305 1 94.62 204 ALA A CA 1
ATOM 1560 C C . ALA A 1 204 ? -12 -17.156 9.109 1 94.62 204 ALA A C 1
ATOM 1562 O O . ALA A 1 204 ? -12.5 -16.297 9.852 1 94.62 204 ALA A O 1
ATOM 1563 N N . ALA A 1 205 ? -11.172 -16.844 8.156 1 96.56 205 ALA A N 1
ATOM 1564 C CA . ALA A 1 205 ? -10.75 -15.484 7.805 1 96.56 205 ALA A CA 1
ATOM 1565 C C . ALA A 1 205 ? -10.297 -15.414 6.348 1 96.56 205 ALA A C 1
ATOM 1567 O O . ALA A 1 205 ? -10.086 -16.438 5.707 1 96.56 205 ALA A O 1
ATOM 1568 N N . PRO A 1 206 ? -10.203 -14.18 5.816 1 97.44 206 PRO A N 1
ATOM 1569 C CA . PRO A 1 206 ? -9.633 -14.055 4.477 1 97.44 206 PRO A CA 1
ATOM 1570 C C . PRO A 1 206 ? -8.242 -14.68 4.367 1 97.44 206 PRO A C 1
ATOM 1572 O O . PRO A 1 206 ? -7.434 -14.555 5.293 1 97.44 206 PRO A O 1
ATOM 1575 N N . ILE A 1 207 ? -7.992 -15.352 3.287 1 98.19 207 ILE A N 1
ATOM 1576 C CA . ILE A 1 207 ? -6.719 -16.047 3.117 1 98.19 207 ILE A CA 1
ATOM 1577 C C . ILE A 1 207 ? -5.781 -15.195 2.26 1 98.19 207 ILE A C 1
ATOM 1579 O O . ILE A 1 207 ? -6.215 -14.234 1.613 1 98.19 207 ILE A O 1
ATOM 1583 N N . LEU A 1 208 ? -4.523 -15.438 2.336 1 98.56 208 LEU A N 1
ATOM 1584 C CA . LEU A 1 208 ? -3.523 -14.781 1.5 1 98.56 208 LEU A CA 1
ATOM 1585 C C . LEU A 1 208 ? -3.596 -15.289 0.064 1 98.56 208 LEU A C 1
ATOM 1587 O O . LEU A 1 208 ? -3.879 -16.469 -0.168 1 98.56 208 LEU A O 1
ATOM 1591 N N . HIS A 1 209 ? -3.355 -14.453 -0.908 1 98.25 209 HIS A N 1
ATOM 1592 C CA . HIS A 1 209 ? -3.27 -14.898 -2.297 1 98.25 209 HIS A CA 1
ATOM 1593 C C . HIS A 1 209 ? -2.172 -15.938 -2.479 1 98.25 209 HIS A C 1
ATOM 1595 O O . HIS A 1 209 ? -1.057 -15.766 -1.982 1 98.25 209 HIS A O 1
ATOM 1601 N N . GLY A 1 210 ? -2.51 -17.016 -3.186 1 98.44 210 GLY A N 1
ATOM 1602 C CA . GLY A 1 210 ? -1.455 -17.938 -3.555 1 98.44 210 GLY A CA 1
ATOM 1603 C C . GLY A 1 210 ? -0.289 -17.266 -4.262 1 98.44 210 GLY A C 1
ATOM 1604 O O . GLY A 1 210 ? 0.871 -17.578 -3.982 1 98.44 210 GLY A O 1
ATOM 1605 N N . LEU A 1 211 ? -0.583 -16.344 -5.145 1 98.56 211 LEU A N 1
ATOM 1606 C CA . LEU A 1 211 ? 0.45 -15.641 -5.891 1 98.56 211 LEU A CA 1
ATOM 1607 C C . LEU A 1 211 ? 1.235 -14.703 -4.973 1 98.56 211 LEU A C 1
ATOM 1609 O O . LEU A 1 211 ? 2.383 -14.359 -5.266 1 98.56 211 LEU A O 1
ATOM 1613 N N . CYS A 1 212 ? 0.632 -14.25 -3.895 1 98.81 212 CYS A N 1
ATOM 1614 C CA . CYS A 1 212 ? 1.416 -13.547 -2.891 1 98.81 212 CYS A CA 1
ATOM 1615 C C . CYS A 1 212 ? 2.428 -14.477 -2.23 1 98.81 212 CYS A C 1
ATOM 1617 O O . CYS A 1 212 ? 3.598 -14.125 -2.084 1 98.81 212 CYS A O 1
ATOM 1619 N N . THR A 1 213 ? 1.963 -15.68 -1.84 1 98.88 213 THR A N 1
ATOM 1620 C CA . THR A 1 213 ? 2.865 -16.688 -1.285 1 98.88 213 THR A CA 1
ATOM 1621 C C . THR A 1 213 ? 3.99 -17 -2.266 1 98.88 213 THR A C 1
ATOM 1623 O O . THR A 1 213 ? 5.156 -17.078 -1.878 1 98.88 213 THR A O 1
ATOM 1626 N N . ASN A 1 214 ? 3.617 -17.156 -3.537 1 98.88 214 ASN A N 1
ATOM 1627 C CA . ASN A 1 214 ? 4.598 -17.328 -4.602 1 98.88 214 ASN A CA 1
ATOM 1628 C C . ASN A 1 214 ? 5.609 -16.188 -4.637 1 98.88 214 ASN A C 1
ATOM 1630 O O . ASN A 1 214 ? 6.812 -16.422 -4.75 1 98.88 214 ASN A O 1
ATOM 1634 N N . GLY A 1 215 ? 5.156 -14.984 -4.559 1 98.88 215 GLY A N 1
ATOM 1635 C CA . GLY A 1 215 ? 6.023 -13.812 -4.551 1 98.88 215 GLY A CA 1
ATOM 1636 C C . GLY A 1 215 ? 6.945 -13.766 -3.346 1 98.88 215 GLY A C 1
ATOM 1637 O O . GLY A 1 215 ? 8.094 -13.336 -3.455 1 98.88 215 GLY A O 1
ATOM 1638 N N . ILE A 1 216 ? 6.441 -14.164 -2.205 1 98.88 216 ILE A N 1
ATOM 1639 C CA . ILE A 1 216 ? 7.25 -14.219 -0.992 1 98.88 216 ILE A CA 1
ATOM 1640 C C . ILE A 1 216 ? 8.367 -15.242 -1.16 1 98.88 216 ILE A C 1
ATOM 1642 O O . ILE A 1 216 ? 9.5 -15.008 -0.746 1 98.88 216 ILE A O 1
ATOM 1646 N N . ALA A 1 217 ? 8.039 -16.375 -1.779 1 98.94 217 ALA A N 1
ATOM 1647 C CA . ALA A 1 217 ? 9.07 -17.344 -2.102 1 98.94 217 ALA A CA 1
ATOM 1648 C C . ALA A 1 217 ? 10.109 -16.75 -3.049 1 98.94 217 ALA A C 1
ATOM 1650 O O . ALA A 1 217 ? 11.312 -16.969 -2.875 1 98.94 217 ALA A O 1
ATOM 1651 N N . CYS A 1 218 ? 9.664 -16.031 -4.039 1 98.94 218 CYS A N 1
ATOM 1652 C CA . CYS A 1 218 ? 10.562 -15.352 -4.969 1 98.94 218 CYS A CA 1
ATOM 1653 C C . CYS A 1 218 ? 11.516 -14.414 -4.23 1 98.94 218 CYS A C 1
ATOM 1655 O O . CYS A 1 218 ? 12.719 -14.406 -4.5 1 98.94 218 CYS A O 1
ATOM 1657 N N . ARG A 1 219 ? 10.953 -13.672 -3.314 1 98.62 219 ARG A N 1
ATOM 1658 C CA . ARG A 1 219 ? 11.742 -12.789 -2.459 1 98.62 219 ARG A CA 1
ATOM 1659 C C . ARG A 1 219 ? 12.828 -13.57 -1.728 1 98.62 219 ARG A C 1
ATOM 1661 O O . ARG A 1 219 ? 13.984 -13.133 -1.679 1 98.62 219 ARG A O 1
ATOM 1668 N N . ALA A 1 220 ? 12.477 -14.719 -1.157 1 98.81 220 ALA A N 1
ATOM 1669 C CA . ALA A 1 220 ? 13.43 -15.555 -0.433 1 98.81 220 ALA A CA 1
ATOM 1670 C C . ALA A 1 220 ? 14.523 -16.078 -1.363 1 98.81 220 ALA A C 1
ATOM 1672 O O . ALA A 1 220 ? 15.695 -16.125 -0.988 1 98.81 220 ALA A O 1
ATOM 1673 N N . VAL A 1 221 ? 14.172 -16.469 -2.59 1 98.88 221 VAL A N 1
ATOM 1674 C CA . VAL A 1 221 ? 15.133 -16.953 -3.572 1 98.88 221 VAL A CA 1
ATOM 1675 C C . VAL A 1 221 ? 16.109 -15.836 -3.922 1 98.88 221 VAL A C 1
ATOM 1677 O O . VAL A 1 221 ? 17.328 -16.062 -3.93 1 98.88 221 VAL A O 1
ATOM 1680 N N . LEU A 1 222 ? 15.625 -14.648 -4.211 1 98.75 222 LEU A N 1
ATOM 1681 C CA . LEU A 1 222 ? 16.469 -13.516 -4.574 1 98.75 222 LEU A CA 1
ATOM 1682 C C . LEU A 1 222 ? 17.484 -13.219 -3.469 1 98.75 222 LEU A C 1
ATOM 1684 O O . LEU A 1 222 ? 18.672 -13.039 -3.74 1 98.75 222 LEU A O 1
ATOM 1688 N N . ALA A 1 223 ? 16.984 -13.18 -2.262 1 98.31 223 ALA A N 1
ATOM 1689 C CA . ALA A 1 223 ? 17.828 -12.844 -1.127 1 98.31 223 ALA A CA 1
ATOM 1690 C C . ALA A 1 223 ? 18.891 -13.922 -0.889 1 98.31 223 ALA A C 1
ATOM 1692 O O . ALA A 1 223 ? 20.031 -13.625 -0.532 1 98.31 223 ALA A O 1
ATOM 1693 N N . SER A 1 224 ? 18.531 -15.148 -1.114 1 98.38 224 SER A N 1
ATOM 1694 C CA . SER A 1 224 ? 19.375 -16.266 -0.728 1 98.38 224 SER A CA 1
ATOM 1695 C C . SER A 1 224 ? 20.359 -16.625 -1.839 1 98.38 224 SER A C 1
ATOM 1697 O O . SER A 1 224 ? 21.469 -17.094 -1.568 1 98.38 224 SER A O 1
ATOM 1699 N N . TYR A 1 225 ? 20 -16.406 -3.117 1 98.25 225 TYR A N 1
ATOM 1700 C CA . TYR A 1 225 ? 20.797 -17 -4.188 1 98.25 225 TYR A CA 1
ATOM 1701 C C . TYR A 1 225 ? 21.125 -15.977 -5.266 1 98.25 225 TYR A C 1
ATOM 1703 O O . TYR A 1 225 ? 21.938 -16.234 -6.148 1 98.25 225 TYR A O 1
ATOM 1711 N N . CYS A 1 226 ? 20.562 -14.797 -5.18 1 98.25 226 CYS A N 1
ATOM 1712 C CA . CYS A 1 226 ? 20.75 -13.836 -6.266 1 98.25 226 CYS A CA 1
ATOM 1713 C C . CYS A 1 226 ? 21.312 -12.516 -5.738 1 98.25 226 CYS A C 1
ATOM 1715 O O . CYS A 1 226 ? 21.266 -11.5 -6.434 1 98.25 226 CYS A O 1
ATOM 1717 N N . ASP A 1 227 ? 21.703 -12.422 -4.473 1 97.44 227 ASP A N 1
ATOM 1718 C CA . ASP A 1 227 ? 22.203 -11.195 -3.859 1 97.44 227 ASP A CA 1
ATOM 1719 C C . ASP A 1 227 ? 21.203 -10.047 -4.031 1 97.44 227 ASP A C 1
ATOM 1721 O O . ASP A 1 227 ? 21.594 -8.898 -4.246 1 97.44 227 ASP A O 1
ATOM 1725 N N . ASN A 1 228 ? 19.906 -10.391 -4.137 1 97.81 228 ASN A N 1
ATOM 1726 C CA . ASN A 1 228 ? 18.812 -9.461 -4.332 1 97.81 228 ASN A CA 1
ATOM 1727 C C . ASN A 1 228 ? 18.938 -8.711 -5.66 1 97.81 228 ASN A C 1
ATOM 1729 O O . ASN A 1 228 ? 18.453 -7.586 -5.789 1 97.81 228 ASN A O 1
ATOM 1733 N N . ASP A 1 229 ? 19.594 -9.25 -6.637 1 98 229 ASP A N 1
ATOM 1734 C CA . ASP A 1 229 ? 19.609 -8.766 -8.016 1 98 229 ASP A CA 1
ATOM 1735 C C . ASP A 1 229 ? 18.578 -9.5 -8.867 1 98 229 ASP A C 1
ATOM 1737 O O . ASP A 1 229 ? 18.781 -10.656 -9.242 1 98 229 ASP A O 1
ATOM 1741 N N . PRO A 1 230 ? 17.516 -8.812 -9.203 1 98.12 230 PRO A N 1
ATOM 1742 C CA . PRO A 1 230 ? 16.438 -9.5 -9.922 1 98.12 230 PRO A CA 1
ATOM 1743 C C . PRO A 1 230 ? 16.859 -9.984 -11.305 1 98.12 230 PRO A C 1
ATOM 1745 O O . PRO A 1 230 ? 16.266 -10.922 -11.844 1 98.12 230 PRO A O 1
ATOM 1748 N N . ALA A 1 231 ? 17.875 -9.438 -11.828 1 97.62 231 ALA A N 1
ATOM 1749 C CA . ALA A 1 231 ? 18.344 -9.828 -13.156 1 97.62 231 ALA A CA 1
ATOM 1750 C C . ALA A 1 231 ? 18.906 -11.242 -13.148 1 97.62 231 ALA A C 1
ATOM 1752 O O . ALA A 1 231 ? 19.062 -11.859 -14.203 1 97.62 231 ALA A O 1
ATOM 1753 N N . ARG A 1 232 ? 19.219 -11.75 -12.023 1 98.38 232 ARG A N 1
ATOM 1754 C CA . ARG A 1 232 ? 19.875 -13.055 -11.922 1 98.38 232 ARG A CA 1
ATOM 1755 C C . ARG A 1 232 ? 18.844 -14.172 -11.867 1 98.38 232 ARG A C 1
ATOM 1757 O O . ARG A 1 232 ? 19.172 -15.344 -12.062 1 98.38 232 ARG A O 1
ATOM 1764 N N . LEU A 1 233 ? 17.578 -13.906 -11.5 1 98.75 233 LEU A N 1
ATOM 1765 C CA . LEU A 1 233 ? 16.531 -14.93 -11.492 1 98.75 233 LEU A CA 1
ATOM 1766 C C . LEU A 1 233 ? 15.922 -15.102 -12.875 1 98.75 233 LEU A C 1
ATOM 1768 O O . LEU A 1 233 ? 15.32 -14.164 -13.406 1 98.75 233 LEU A O 1
ATOM 1772 N N . THR A 1 234 ? 16.016 -16.25 -13.453 1 98.62 234 THR A N 1
ATOM 1773 C CA . THR A 1 234 ? 15.586 -16.422 -14.836 1 98.62 234 THR A CA 1
ATOM 1774 C C . THR A 1 234 ? 14.289 -17.234 -14.898 1 98.62 234 THR A C 1
ATOM 1776 O O . THR A 1 234 ? 13.648 -17.312 -15.945 1 98.62 234 THR A O 1
ATOM 1779 N N . GLY A 1 235 ? 13.883 -17.797 -13.766 1 98.69 235 GLY A N 1
ATOM 1780 C CA . GLY A 1 235 ? 12.617 -18.516 -13.75 1 98.69 235 GLY A CA 1
ATOM 1781 C C . GLY A 1 235 ? 12.281 -19.109 -12.398 1 98.69 235 GLY A C 1
ATOM 1782 O O . GLY A 1 235 ? 13.164 -19.266 -11.547 1 98.69 235 GLY A O 1
ATOM 1783 N N . MET A 1 236 ? 11.078 -19.453 -12.203 1 98.81 236 MET A N 1
ATOM 1784 C CA . MET A 1 236 ? 10.609 -20.047 -10.961 1 98.81 236 MET A CA 1
ATOM 1785 C C . MET A 1 236 ? 9.312 -20.812 -11.172 1 98.81 236 MET A C 1
ATOM 1787 O O . MET A 1 236 ? 8.406 -20.344 -11.852 1 98.81 236 MET A O 1
ATOM 1791 N N . PHE A 1 237 ? 9.258 -22 -10.648 1 98.75 237 PHE A N 1
ATOM 1792 C CA . PHE A 1 237 ? 8.078 -22.859 -10.68 1 98.75 237 PHE A CA 1
ATOM 1793 C C . PHE A 1 237 ? 7.547 -23.094 -9.273 1 98.75 237 PHE A C 1
ATOM 1795 O O . PHE A 1 237 ? 8.32 -23.312 -8.336 1 98.75 237 PHE A O 1
ATOM 1802 N N . THR A 1 238 ? 6.25 -23 -9.117 1 98.56 238 THR A N 1
ATOM 1803 C CA . THR A 1 238 ? 5.594 -23.203 -7.832 1 98.56 238 THR A CA 1
ATOM 1804 C C . THR A 1 238 ? 4.367 -24.094 -7.988 1 98.56 238 THR A C 1
ATOM 1806 O O . THR A 1 238 ? 3.598 -23.938 -8.938 1 98.56 238 THR A O 1
ATOM 1809 N N . ARG A 1 239 ? 4.211 -25 -7.117 1 98.56 239 ARG A N 1
ATOM 1810 C CA . ARG A 1 239 ? 2.979 -25.75 -6.93 1 98.56 239 ARG A CA 1
ATOM 1811 C C . ARG A 1 239 ? 2.283 -25.344 -5.633 1 98.56 239 ARG A C 1
ATOM 1813 O O . ARG A 1 239 ? 2.857 -25.469 -4.547 1 98.56 239 ARG A O 1
ATOM 1820 N N . PHE A 1 240 ? 1.065 -24.891 -5.758 1 98.44 240 PHE A N 1
ATOM 1821 C CA . PHE A 1 240 ? 0.301 -24.469 -4.586 1 98.44 240 PHE A CA 1
ATOM 1822 C C . PHE A 1 240 ? -0.332 -25.672 -3.896 1 98.44 240 PHE A C 1
ATOM 1824 O O . PHE A 1 240 ? -0.887 -26.547 -4.559 1 98.44 240 PHE A O 1
ATOM 1831 N N . SER A 1 241 ? -0.247 -25.734 -2.582 1 97.81 241 SER A N 1
ATOM 1832 C CA . SER A 1 241 ? -0.746 -26.906 -1.882 1 97.81 241 SER A CA 1
ATOM 1833 C C . SER A 1 241 ? -1.835 -26.531 -0.881 1 97.81 241 SER A C 1
ATOM 1835 O O . SER A 1 241 ? -2.883 -27.188 -0.825 1 97.81 241 SER A O 1
ATOM 1837 N N . LYS A 1 242 ? -1.621 -25.562 -0.012 1 97.88 242 LYS A N 1
ATOM 1838 C CA . LYS A 1 242 ? -2.57 -25.141 1.016 1 97.88 242 LYS A CA 1
ATOM 1839 C C . LYS A 1 242 ? -2.576 -23.625 1.172 1 97.88 242 LYS A C 1
ATOM 1841 O O . LYS A 1 242 ? -1.61 -22.953 0.804 1 97.88 242 LYS A O 1
ATOM 1846 N N . PRO A 1 243 ? -3.658 -23.109 1.648 1 97.88 243 PRO A N 1
ATOM 1847 C CA . PRO A 1 243 ? -3.727 -21.656 1.836 1 97.88 243 PRO A CA 1
ATOM 1848 C C . PRO A 1 243 ? -2.85 -21.172 2.986 1 97.88 243 PRO A C 1
ATOM 1850 O O . PRO A 1 243 ? -2.518 -21.953 3.887 1 97.88 243 PRO A O 1
ATOM 1853 N N . VAL A 1 244 ? -2.42 -19.938 2.914 1 98.75 244 VAL A N 1
ATOM 1854 C CA . VAL A 1 244 ? -1.746 -19.219 3.986 1 98.75 244 VAL A CA 1
ATOM 1855 C C . VAL A 1 244 ? -2.703 -18.203 4.605 1 98.75 244 VAL A C 1
ATOM 1857 O O . VAL A 1 244 ? -3.441 -17.516 3.889 1 98.75 244 VAL A O 1
ATOM 1860 N N . MET A 1 245 ? -2.795 -18.172 5.895 1 98.12 245 MET A N 1
ATOM 1861 C CA . MET A 1 245 ? -3.523 -17.109 6.586 1 98.12 245 MET A CA 1
ATOM 1862 C C . MET A 1 245 ? -2.617 -15.914 6.848 1 98.12 245 MET A C 1
ATOM 1864 O O . MET A 1 245 ? -1.521 -16.062 7.391 1 98.12 245 MET A O 1
ATOM 1868 N N . PRO A 1 246 ? -3.086 -14.703 6.453 1 98.19 246 PRO A N 1
ATOM 1869 C CA . PRO A 1 246 ? -2.256 -13.539 6.781 1 98.19 246 PRO A CA 1
ATOM 1870 C C . PRO A 1 246 ? -1.884 -13.477 8.258 1 98.19 246 PRO A C 1
ATOM 1872 O O . PRO A 1 246 ? -2.727 -13.734 9.125 1 98.19 246 PRO A O 1
ATOM 1875 N N . GLY A 1 247 ? -0.666 -13.148 8.539 1 97.75 247 GLY A N 1
ATOM 1876 C CA . GLY A 1 247 ? -0.168 -13.148 9.898 1 97.75 247 GLY A CA 1
ATOM 1877 C C . GLY A 1 247 ? 0.704 -14.352 10.219 1 97.75 247 GLY A C 1
ATOM 1878 O O . GLY A 1 247 ? 1.454 -14.336 11.195 1 97.75 247 GLY A O 1
ATOM 1879 N N . GLU A 1 248 ? 0.626 -15.383 9.391 1 98.5 248 GLU A N 1
ATOM 1880 C CA . GLU A 1 248 ? 1.457 -16.578 9.57 1 98.5 248 GLU A CA 1
ATOM 1881 C C . GLU A 1 248 ? 2.869 -16.344 9.039 1 98.5 248 GLU A C 1
ATOM 1883 O O . GLU A 1 248 ? 3.1 -15.422 8.25 1 98.5 248 GLU A O 1
ATOM 1888 N N . THR A 1 249 ? 3.779 -17.125 9.57 1 98.88 249 THR A N 1
ATOM 1889 C CA . THR A 1 249 ? 5.172 -17.094 9.141 1 98.88 249 THR A CA 1
ATOM 1890 C C . THR A 1 249 ? 5.449 -18.188 8.117 1 98.88 249 THR A C 1
ATOM 1892 O O . THR A 1 249 ? 5.137 -19.359 8.359 1 98.88 249 THR A O 1
ATOM 1895 N N . ILE A 1 250 ? 6.023 -17.812 6.977 1 98.94 250 ILE A N 1
ATOM 1896 C CA . ILE A 1 250 ? 6.336 -18.766 5.91 1 98.94 250 ILE A CA 1
ATOM 1897 C C . ILE A 1 250 ? 7.82 -19.109 5.945 1 98.94 250 ILE A C 1
ATOM 1899 O O . ILE A 1 250 ? 8.672 -18.25 5.734 1 98.94 250 ILE A O 1
ATOM 1903 N N . ARG A 1 251 ? 8.102 -20.297 6.254 1 98.94 251 ARG A N 1
ATOM 1904 C CA . ARG A 1 251 ? 9.477 -20.797 6.164 1 98.94 251 ARG A CA 1
ATOM 1905 C C . ARG A 1 251 ? 9.734 -21.438 4.809 1 98.94 251 ARG A C 1
ATOM 1907 O O . ARG A 1 251 ? 8.992 -22.344 4.391 1 98.94 251 ARG A O 1
ATOM 1914 N N . ILE A 1 252 ? 10.703 -21 4.094 1 98.94 252 ILE A N 1
ATOM 1915 C CA . ILE A 1 252 ? 11.117 -21.578 2.818 1 98.94 252 ILE A CA 1
ATOM 1916 C C . ILE A 1 252 ? 12.352 -22.469 3.027 1 98.94 252 ILE A C 1
ATOM 1918 O O . ILE A 1 252 ? 13.391 -21.984 3.479 1 98.94 252 ILE A O 1
ATOM 1922 N N . ASP A 1 253 ? 12.234 -23.703 2.729 1 98.88 253 ASP A N 1
ATOM 1923 C CA . ASP A 1 253 ? 13.32 -24.672 2.797 1 98.88 253 ASP A CA 1
ATOM 1924 C C . ASP A 1 253 ? 13.93 -24.922 1.416 1 98.88 253 ASP A C 1
ATOM 1926 O O . ASP A 1 253 ? 13.234 -25.328 0.49 1 98.88 253 ASP A O 1
ATOM 1930 N N . PHE A 1 254 ? 15.234 -24.672 1.316 1 98.88 254 PHE A N 1
ATOM 1931 C CA . PHE A 1 254 ? 15.906 -24.75 0.023 1 98.88 254 PHE A CA 1
ATOM 1932 C C . PHE A 1 254 ? 16.734 -26.016 -0.073 1 98.88 254 PHE A C 1
ATOM 1934 O O . PHE A 1 254 ? 17.391 -26.406 0.895 1 98.88 254 PHE A O 1
ATOM 1941 N N . PHE A 1 255 ? 16.672 -26.672 -1.237 1 98.69 255 PHE A N 1
ATOM 1942 C CA . PHE A 1 255 ? 17.469 -27.828 -1.606 1 98.69 255 PHE A CA 1
ATOM 1943 C C . PHE A 1 255 ? 18.312 -27.531 -2.848 1 98.69 255 PHE A C 1
ATOM 1945 O O . PHE A 1 255 ? 17.797 -27.547 -3.967 1 98.69 255 PHE A O 1
ATOM 1952 N N . GLU A 1 256 ? 19.594 -27.281 -2.594 1 97.94 256 GLU A N 1
ATOM 1953 C CA . GLU A 1 256 ? 20.484 -26.922 -3.699 1 97.94 256 GLU A CA 1
ATOM 1954 C C . GLU A 1 256 ? 20.766 -28.109 -4.598 1 97.94 256 GLU A C 1
ATOM 1956 O O . GLU A 1 256 ? 21.031 -29.219 -4.109 1 97.94 256 GLU A O 1
ATOM 1961 N N . GLU A 1 257 ? 20.578 -27.844 -5.824 1 95.56 257 GLU A N 1
ATOM 1962 C CA . GLU A 1 257 ? 20.891 -28.859 -6.832 1 95.56 257 GLU A CA 1
ATOM 1963 C C . GLU A 1 257 ? 22.109 -28.469 -7.652 1 95.56 257 GLU A C 1
ATOM 1965 O O . GLU A 1 257 ? 23.156 -28.141 -7.094 1 95.56 257 GLU A O 1
ATOM 1970 N N . ALA A 1 258 ? 22 -28.531 -9.008 1 92 258 ALA A N 1
ATOM 1971 C CA . ALA A 1 258 ? 23.109 -28.078 -9.852 1 92 258 ALA A CA 1
ATOM 1972 C C . ALA A 1 258 ? 23.219 -26.562 -9.836 1 92 258 ALA A C 1
ATOM 1974 O O . ALA A 1 258 ? 22.344 -25.875 -9.32 1 92 258 ALA A O 1
ATOM 1975 N N . ALA A 1 259 ? 24.359 -26.156 -10.336 1 92.06 259 ALA A N 1
ATOM 1976 C CA . ALA A 1 259 ? 24.578 -24.703 -10.383 1 92.06 259 ALA A CA 1
ATOM 1977 C C . ALA A 1 259 ? 23.453 -24 -11.133 1 92.06 259 ALA A C 1
ATOM 1979 O O . ALA A 1 259 ? 23.062 -24.438 -12.219 1 92.06 259 ALA A O 1
ATOM 1980 N N . GLY A 1 260 ? 22.906 -23.016 -10.406 1 96.75 260 GLY A N 1
ATOM 1981 C CA . GLY A 1 260 ? 21.875 -22.219 -11.047 1 96.75 260 GLY A CA 1
ATOM 1982 C C . GLY A 1 260 ? 20.484 -22.781 -10.859 1 96.75 260 GLY A C 1
ATOM 1983 O O . GLY A 1 260 ? 19.516 -22.281 -11.445 1 96.75 260 GLY A O 1
ATOM 1984 N N . LEU A 1 261 ? 20.406 -23.891 -10.141 1 97.81 261 LEU A N 1
ATOM 1985 C CA . LEU A 1 261 ? 19.109 -24.5 -9.875 1 97.81 261 LEU A CA 1
ATOM 1986 C C . LEU A 1 261 ? 18.938 -24.781 -8.391 1 97.81 261 LEU A C 1
ATOM 1988 O O . LEU A 1 261 ? 19.797 -25.422 -7.77 1 97.81 261 LEU A O 1
ATOM 1992 N N . VAL A 1 262 ? 17.875 -24.312 -7.805 1 98.56 262 VAL A N 1
ATOM 1993 C CA . VAL A 1 262 ? 17.531 -24.609 -6.418 1 98.56 262 VAL A CA 1
ATOM 1994 C C . VAL A 1 262 ? 16.078 -25.047 -6.336 1 98.56 262 VAL A C 1
ATOM 1996 O O . VAL A 1 262 ? 15.211 -24.484 -7.008 1 98.56 262 VAL A O 1
ATOM 1999 N N . MET A 1 263 ? 15.805 -26.125 -5.672 1 98.69 263 MET A N 1
ATOM 2000 C CA . MET A 1 263 ? 14.445 -26.562 -5.344 1 98.69 263 MET A CA 1
ATOM 2001 C C . MET A 1 263 ? 14.047 -26.094 -3.953 1 98.69 263 MET A C 1
ATOM 2003 O O . MET A 1 263 ? 14.906 -25.781 -3.127 1 98.69 263 MET A O 1
ATOM 2007 N N . PHE A 1 264 ? 12.711 -25.984 -3.707 1 98.88 264 PHE A N 1
ATOM 2008 C CA . PHE A 1 264 ? 12.32 -25.5 -2.385 1 98.88 264 PHE A CA 1
ATOM 2009 C C . PHE A 1 264 ? 10.875 -25.891 -2.074 1 98.88 264 PHE A C 1
ATOM 2011 O O . PHE A 1 264 ? 10.141 -26.312 -2.961 1 98.88 264 PHE A O 1
ATOM 2018 N N . ARG A 1 265 ? 10.5 -25.828 -0.912 1 98.81 265 ARG A N 1
ATOM 2019 C CA . ARG A 1 265 ? 9.133 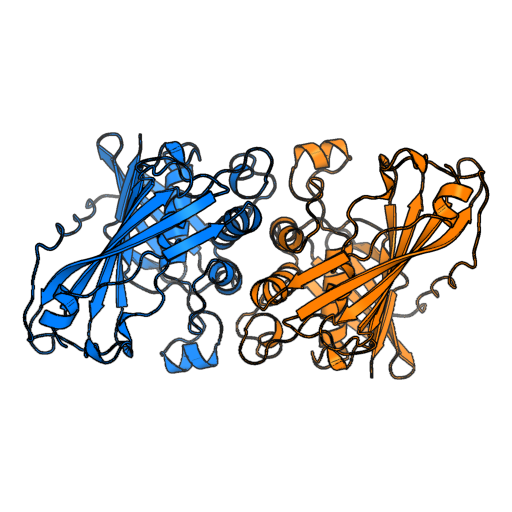-25.844 -0.406 1 98.81 265 ARG A CA 1
ATOM 2020 C C . ARG A 1 265 ? 8.906 -24.734 0.606 1 98.81 265 ARG A C 1
ATOM 2022 O O . ARG A 1 265 ? 9.867 -24.219 1.187 1 98.81 265 ARG A O 1
ATOM 2029 N N . ALA A 1 266 ? 7.707 -24.312 0.743 1 98.94 266 ALA A N 1
ATOM 2030 C CA . ALA A 1 266 ? 7.309 -23.344 1.771 1 98.94 266 ALA A CA 1
ATOM 2031 C C . ALA A 1 266 ? 6.398 -24 2.807 1 98.94 266 ALA A C 1
ATOM 2033 O O . ALA A 1 266 ? 5.5 -24.766 2.457 1 98.94 266 ALA A O 1
ATOM 2034 N N . VAL A 1 267 ? 6.66 -23.734 4.027 1 98.88 267 VAL A N 1
ATOM 2035 C CA . VAL A 1 267 ? 5.918 -24.281 5.16 1 98.88 267 VAL A CA 1
ATOM 2036 C C . VAL A 1 267 ? 5.441 -23.141 6.062 1 98.88 267 VAL A C 1
ATOM 2038 O O . VAL A 1 267 ? 6.203 -22.219 6.355 1 98.88 267 VAL A O 1
ATOM 2041 N N . VAL A 1 268 ? 4.188 -23.172 6.406 1 98.88 268 VAL A N 1
ATOM 2042 C CA . VAL A 1 268 ? 3.723 -22.266 7.449 1 98.88 268 VAL A CA 1
ATOM 2043 C C . VAL A 1 268 ? 4.137 -22.797 8.82 1 98.88 268 VAL A C 1
ATOM 2045 O O . VAL A 1 268 ? 3.797 -23.922 9.18 1 98.88 268 VAL A O 1
ATOM 2048 N N . GLU A 1 269 ? 4.824 -22 9.594 1 98.81 269 GLU A N 1
ATOM 2049 C CA . GLU A 1 269 ? 5.43 -22.469 10.836 1 98.81 269 GLU A CA 1
ATOM 2050 C C . GLU A 1 269 ? 4.367 -22.734 11.898 1 98.81 269 GLU A C 1
ATOM 2052 O O . GLU A 1 269 ? 4.453 -23.703 12.641 1 98.81 269 GLU A O 1
ATOM 2057 N N . GLU A 1 270 ? 3.375 -21.891 12.016 1 98.25 270 GLU A N 1
ATOM 2058 C CA . GLU A 1 270 ? 2.375 -21.953 13.078 1 98.25 270 GLU A CA 1
ATOM 2059 C C . GLU A 1 270 ? 1.602 -23.281 13.031 1 98.25 270 GLU A C 1
ATOM 2061 O O . GLU A 1 270 ? 1.207 -23.797 14.07 1 98.25 270 GLU A O 1
ATOM 2066 N N . ARG A 1 271 ? 1.373 -23.844 11.758 1 97.81 271 ARG A N 1
ATOM 2067 C CA . ARG A 1 271 ? 0.578 -25.047 11.617 1 97.81 271 ARG A CA 1
ATOM 2068 C C . ARG A 1 271 ? 1.428 -26.203 11.102 1 97.81 271 ARG A C 1
ATOM 2070 O O . ARG A 1 271 ? 0.949 -27.344 10.992 1 97.81 271 ARG A O 1
ATOM 2077 N N . ASP A 1 272 ? 2.711 -25.938 10.805 1 98.25 272 ASP A N 1
ATOM 2078 C CA . ASP A 1 272 ? 3.604 -26.922 10.211 1 98.25 272 ASP A CA 1
ATOM 2079 C C . ASP A 1 272 ? 2.969 -27.578 8.984 1 98.25 272 ASP A C 1
ATOM 2081 O O . ASP A 1 272 ? 2.908 -28.812 8.891 1 98.25 272 ASP A O 1
ATOM 2085 N N . GLU A 1 273 ? 2.479 -26.75 8.07 1 98.69 273 GLU A N 1
ATOM 2086 C CA . GLU A 1 273 ? 1.82 -27.219 6.852 1 98.69 273 GLU A CA 1
ATOM 2087 C C . GLU A 1 273 ? 2.555 -26.734 5.605 1 98.69 273 GLU A C 1
ATOM 2089 O O . GLU A 1 273 ? 2.945 -25.562 5.527 1 98.69 273 GLU A O 1
ATOM 2094 N N . ILE A 1 274 ? 2.783 -27.656 4.672 1 98.75 274 ILE A N 1
ATOM 2095 C CA . ILE A 1 274 ? 3.373 -27.281 3.391 1 98.75 274 ILE A CA 1
ATOM 2096 C C . ILE A 1 274 ? 2.361 -26.5 2.561 1 98.75 274 ILE A C 1
ATOM 2098 O O . ILE A 1 274 ? 1.268 -27 2.275 1 98.75 274 ILE A O 1
ATOM 2102 N N . VAL A 1 275 ? 2.73 -25.281 2.152 1 98.88 275 VAL A N 1
ATOM 2103 C CA . VAL A 1 275 ? 1.796 -24.438 1.422 1 98.88 275 VAL A CA 1
ATOM 2104 C C . VAL A 1 275 ? 2.262 -24.281 -0.023 1 98.88 275 VAL A C 1
ATOM 2106 O O . VAL A 1 275 ? 1.464 -23.953 -0.908 1 98.88 275 VAL A O 1
ATOM 2109 N N . LEU A 1 276 ? 3.533 -24.375 -0.358 1 98.88 276 LEU A N 1
ATOM 2110 C CA . LEU A 1 276 ? 4.121 -24.562 -1.681 1 98.88 276 LEU A CA 1
ATOM 2111 C C . LEU A 1 276 ? 4.988 -25.812 -1.722 1 98.88 276 LEU A C 1
ATOM 2113 O O . LEU A 1 276 ? 5.82 -26.031 -0.838 1 98.88 276 LEU A O 1
ATOM 2117 N N . ASP A 1 277 ? 4.762 -26.609 -2.721 1 98.19 277 ASP A N 1
ATOM 2118 C CA . ASP A 1 277 ? 5.48 -27.875 -2.797 1 98.19 277 ASP A CA 1
ATOM 2119 C C . ASP A 1 277 ? 6.094 -28.078 -4.18 1 98.19 277 ASP A C 1
ATOM 2121 O O . ASP A 1 277 ? 5.629 -27.484 -5.164 1 98.19 277 ASP A O 1
ATOM 2125 N N . ARG A 1 278 ? 7.25 -28.828 -4.168 1 98.19 278 ARG A N 1
ATOM 2126 C CA . ARG A 1 278 ? 7.906 -29.234 -5.406 1 98.19 278 ARG A CA 1
ATOM 2127 C C . ARG A 1 278 ? 8.258 -28.016 -6.262 1 98.19 278 ARG A C 1
ATOM 2129 O O . ARG A 1 278 ? 8.016 -28 -7.469 1 98.19 278 ARG A O 1
ATOM 2136 N N . CYS A 1 279 ? 8.766 -26.969 -5.605 1 98.75 279 CYS A N 1
ATOM 2137 C CA . CYS A 1 279 ? 9.094 -25.719 -6.277 1 98.75 279 CYS A CA 1
ATOM 2138 C C . CYS A 1 279 ? 10.547 -25.719 -6.758 1 98.75 279 CYS A C 1
ATOM 2140 O O . CYS A 1 279 ? 11.359 -26.516 -6.273 1 98.75 279 CYS A O 1
ATOM 2142 N N . SER A 1 280 ? 10.828 -24.906 -7.715 1 98.62 280 SER A N 1
ATOM 2143 C CA . SER A 1 280 ? 12.195 -24.734 -8.188 1 98.62 280 SER A CA 1
ATOM 2144 C C . SER A 1 280 ? 12.422 -23.312 -8.711 1 98.62 280 SER A C 1
ATOM 2146 O O . SER A 1 280 ? 11.469 -22.609 -9.07 1 98.62 280 SER A O 1
ATOM 2148 N N . ALA A 1 281 ? 13.609 -22.859 -8.664 1 98.75 281 ALA A N 1
ATOM 2149 C CA . ALA A 1 281 ? 14.031 -21.562 -9.211 1 98.75 281 ALA A CA 1
ATOM 2150 C C . ALA A 1 281 ? 15.32 -21.703 -10.008 1 98.75 281 ALA A C 1
ATOM 2152 O O . ALA A 1 281 ? 16.219 -22.453 -9.609 1 98.75 281 ALA A O 1
ATOM 2153 N N . ARG A 1 282 ? 15.367 -21.078 -11.141 1 98.62 282 ARG A N 1
ATOM 2154 C CA . ARG A 1 282 ? 16.547 -20.984 -11.992 1 98.62 282 ARG A CA 1
ATOM 2155 C C . ARG A 1 282 ? 17.172 -19.609 -11.914 1 98.62 282 ARG A C 1
ATOM 2157 O O . ARG A 1 282 ? 16.469 -18.594 -11.945 1 98.62 282 ARG A O 1
ATOM 2164 N N . TYR A 1 283 ? 18.484 -19.531 -11.727 1 98.12 283 TYR A N 1
ATOM 2165 C CA . TYR A 1 283 ? 19.188 -18.266 -11.586 1 98.12 283 TYR A CA 1
ATOM 2166 C C . TYR A 1 283 ? 20.547 -18.312 -12.242 1 98.12 283 TYR A C 1
ATOM 2168 O O . TYR A 1 283 ? 21.109 -19.391 -12.445 1 98.12 283 TYR A O 1
ATOM 2176 N N . ALA A 1 284 ? 21.109 -17.188 -12.648 1 95.25 284 ALA A N 1
ATOM 2177 C CA . ALA A 1 284 ? 22.422 -17.047 -13.258 1 95.25 284 ALA A CA 1
ATOM 2178 C C . ALA A 1 284 ? 23.453 -16.547 -12.234 1 95.25 284 ALA A C 1
ATOM 2180 O O . ALA A 1 284 ? 23.094 -15.875 -11.266 1 95.25 284 ALA A O 1
ATOM 2181 N N . MET B 1 1 ? 13.273 36.531 1.772 1 95.19 1 MET B N 1
ATOM 2182 C CA . MET B 1 1 ? 12.141 36.062 0.979 1 95.19 1 MET B CA 1
ATOM 2183 C C . MET B 1 1 ? 11.406 37.25 0.347 1 95.19 1 MET B C 1
ATOM 2185 O O . MET B 1 1 ? 11.477 38.375 0.852 1 95.19 1 MET B O 1
ATOM 2189 N N . ASP B 1 2 ? 10.75 37 -0.709 1 97.06 2 ASP B N 1
ATOM 2190 C CA . ASP B 1 2 ? 10.016 38.062 -1.424 1 97.06 2 ASP B CA 1
ATOM 2191 C C . ASP B 1 2 ? 8.539 38.062 -1.037 1 97.06 2 ASP B C 1
ATOM 2193 O O . ASP B 1 2 ? 7.742 37.312 -1.611 1 97.06 2 ASP B O 1
ATOM 2197 N N . VAL B 1 3 ? 8.219 38.906 -0.096 1 97.38 3 VAL B N 1
ATOM 2198 C CA . VAL B 1 3 ? 6.883 38.969 0.49 1 97.38 3 VAL B CA 1
ATOM 2199 C C . VAL B 1 3 ? 5.855 39.312 -0.589 1 97.38 3 VAL B C 1
ATOM 2201 O O . VAL B 1 3 ? 4.77 38.719 -0.62 1 97.38 3 VAL B O 1
ATOM 2204 N N . GLU B 1 4 ? 6.176 40.219 -1.463 1 96.75 4 GLU B N 1
ATOM 2205 C CA . GLU B 1 4 ? 5.25 40.625 -2.523 1 96.75 4 GLU B CA 1
ATOM 2206 C C . GLU B 1 4 ? 5.027 39.469 -3.5 1 96.75 4 GLU B C 1
ATOM 2208 O O . GLU B 1 4 ? 3.91 39.25 -3.986 1 96.75 4 GLU B O 1
ATOM 2213 N N . ALA B 1 5 ? 6.051 38.719 -3.818 1 96.75 5 ALA B N 1
ATOM 2214 C CA . ALA B 1 5 ? 5.918 37.562 -4.672 1 96.75 5 ALA B CA 1
ATOM 2215 C C . ALA B 1 5 ? 5 36.5 -4.035 1 96.75 5 ALA B C 1
ATOM 2217 O O . ALA B 1 5 ? 4.191 35.875 -4.727 1 96.75 5 ALA B O 1
ATOM 2218 N N . LEU B 1 6 ? 5.148 36.281 -2.742 1 97.12 6 LEU B N 1
ATOM 2219 C CA . LEU B 1 6 ? 4.309 35.344 -2.027 1 97.12 6 LEU B CA 1
ATOM 2220 C C . LEU B 1 6 ? 2.857 35.812 -2 1 97.12 6 LEU B C 1
ATOM 2222 O O . LEU B 1 6 ? 1.939 35 -2.188 1 97.12 6 LEU B O 1
ATOM 2226 N N . ARG B 1 7 ? 2.68 37.094 -1.81 1 96.19 7 ARG B N 1
ATOM 2227 C CA . ARG B 1 7 ? 1.343 37.656 -1.726 1 96.19 7 ARG B CA 1
ATOM 2228 C C . ARG B 1 7 ? 0.587 37.5 -3.039 1 96.19 7 ARG B C 1
ATOM 2230 O O . ARG B 1 7 ? -0.628 37.281 -3.039 1 96.19 7 ARG B O 1
ATOM 2237 N N . THR B 1 8 ? 1.281 37.562 -4.145 1 94.81 8 THR B N 1
ATOM 2238 C CA . THR B 1 8 ? 0.642 37.531 -5.457 1 94.81 8 THR B CA 1
ATOM 2239 C C . THR B 1 8 ? 0.821 36.156 -6.121 1 94.81 8 THR B C 1
ATOM 2241 O O . THR B 1 8 ? 0.528 36 -7.309 1 94.81 8 THR B O 1
ATOM 2244 N N . MET B 1 9 ? 1.321 35.281 -5.355 1 92.06 9 MET B N 1
ATOM 2245 C CA . MET B 1 9 ? 1.602 33.969 -5.914 1 92.06 9 MET B CA 1
ATOM 2246 C C . MET B 1 9 ? 0.336 33.344 -6.484 1 92.06 9 MET B C 1
ATOM 2248 O O . MET B 1 9 ? -0.743 33.469 -5.902 1 92.06 9 MET B O 1
ATOM 2252 N N . HIS B 1 10 ? 0.489 32.812 -7.625 1 90.38 10 HIS B N 1
ATOM 2253 C CA . HIS B 1 10 ? -0.59 32.062 -8.289 1 90.38 10 HIS B CA 1
ATOM 2254 C C . HIS B 1 10 ? -0.16 30.656 -8.648 1 90.38 10 HIS B C 1
ATOM 2256 O O . HIS B 1 10 ? 0.922 30.453 -9.203 1 90.38 10 HIS B O 1
ATOM 2262 N N . ILE B 1 11 ? -0.931 29.703 -8.234 1 91.75 11 ILE B N 1
ATOM 2263 C CA . ILE B 1 11 ? -0.792 28.312 -8.648 1 91.75 11 ILE B CA 1
ATOM 2264 C C . ILE B 1 11 ? -2.027 27.875 -9.438 1 91.75 11 ILE B C 1
ATOM 2266 O O . ILE B 1 11 ? -3.158 28.062 -8.984 1 91.75 11 ILE B O 1
ATOM 2270 N N . ASP B 1 12 ? -1.757 27.406 -10.672 1 94.62 12 ASP B N 1
ATOM 2271 C CA . ASP B 1 12 ? -2.877 26.859 -11.438 1 94.62 12 ASP B CA 1
ATOM 2272 C C . ASP B 1 12 ? -3.6 25.766 -10.648 1 94.62 12 ASP B C 1
ATOM 2274 O O . ASP B 1 12 ? -2.975 25.031 -9.883 1 94.62 12 ASP B O 1
ATOM 2278 N N . ALA B 1 13 ? -4.914 25.781 -10.867 1 97.12 13 ALA B N 1
ATOM 2279 C CA . ALA B 1 13 ? -5.68 24.703 -10.25 1 97.12 13 ALA B CA 1
ATOM 2280 C C . ALA B 1 13 ? -5.113 23.344 -10.633 1 97.12 13 ALA B C 1
ATOM 2282 O O . ALA B 1 13 ? -4.707 23.125 -11.781 1 97.12 13 ALA B O 1
ATOM 2283 N N . ILE B 1 14 ? -5.105 22.5 -9.688 1 97.88 14 ILE B N 1
ATOM 2284 C CA . ILE B 1 14 ? -4.574 21.156 -9.906 1 97.88 14 ILE B CA 1
ATOM 2285 C C . ILE B 1 14 ? -5.723 20.156 -9.969 1 97.88 14 ILE B C 1
ATOM 2287 O O . ILE B 1 14 ? -6.586 20.125 -9.086 1 97.88 14 ILE B O 1
ATOM 2291 N N . GLU B 1 15 ? -5.711 19.375 -11.023 1 98.12 15 GLU B N 1
ATOM 2292 C CA . GLU B 1 15 ? -6.691 18.297 -11.148 1 98.12 15 GLU B CA 1
ATOM 2293 C C . GLU B 1 15 ? -6.074 16.953 -10.797 1 98.12 15 GLU B C 1
ATOM 2295 O O . GLU B 1 15 ? -4.926 16.672 -11.156 1 98.12 15 GLU B O 1
ATOM 2300 N N . GLN B 1 16 ? -6.809 16.156 -10.039 1 98.19 16 GLN B N 1
ATOM 2301 C CA . GLN B 1 16 ? -6.363 14.82 -9.672 1 98.19 16 GLN B CA 1
ATOM 2302 C C . GLN B 1 16 ? -7.527 13.836 -9.672 1 98.19 16 GLN B C 1
ATOM 2304 O O . GLN B 1 16 ? -8.578 14.109 -9.094 1 98.19 16 GLN B O 1
ATOM 2309 N N . GLU B 1 17 ? -7.344 12.781 -10.398 1 98.12 17 GLU B N 1
ATOM 2310 C CA . GLU B 1 17 ? -8.297 11.68 -10.359 1 98.12 17 GLU B CA 1
ATOM 2311 C C . GLU B 1 17 ? -7.82 10.578 -9.414 1 98.12 17 GLU B C 1
ATOM 2313 O O . GLU B 1 17 ? -6.621 10.297 -9.336 1 98.12 17 GLU B O 1
ATOM 2318 N N . TYR B 1 18 ? -8.688 10.047 -8.602 1 97.75 18 TYR B N 1
ATOM 2319 C CA . TYR B 1 18 ? -8.391 8.883 -7.781 1 97.75 18 TYR B CA 1
ATOM 2320 C C . TYR B 1 18 ? -9.555 7.902 -7.773 1 97.75 18 TYR B C 1
ATOM 2322 O O . TYR B 1 18 ? -10.703 8.297 -7.98 1 97.75 18 TYR B O 1
ATOM 2330 N N . GLY B 1 19 ? -9.234 6.68 -7.625 1 97.69 19 GLY B N 1
ATOM 2331 C CA . GLY B 1 19 ? -10.227 5.617 -7.562 1 97.69 19 GLY B CA 1
ATOM 2332 C C . GLY B 1 19 ? -10.117 4.773 -6.309 1 97.69 19 GLY B C 1
ATOM 2333 O O . GLY B 1 19 ? -9.562 5.219 -5.301 1 97.69 19 GLY B O 1
ATOM 2334 N N . LYS B 1 20 ? -10.773 3.611 -6.367 1 97.94 20 LYS B N 1
ATOM 2335 C CA . LYS B 1 20 ? -10.852 2.734 -5.203 1 97.94 20 LYS B CA 1
ATOM 2336 C C . LYS B 1 20 ? -9.461 2.336 -4.723 1 97.94 20 LYS B C 1
ATOM 2338 O O . LYS B 1 20 ? -9.234 2.197 -3.52 1 97.94 20 LYS B O 1
ATOM 2343 N N . ARG B 1 21 ? -8.477 2.111 -5.672 1 98.06 21 ARG B N 1
ATOM 2344 C CA . ARG B 1 21 ? -7.129 1.709 -5.285 1 98.06 21 ARG B CA 1
ATOM 2345 C C . ARG B 1 21 ? -6.469 2.771 -4.418 1 98.06 21 ARG B C 1
ATOM 2347 O O . ARG B 1 21 ? -5.926 2.463 -3.354 1 98.06 21 ARG B O 1
ATOM 2354 N N . GLU B 1 22 ? -6.516 4.078 -4.879 1 98.25 22 GLU B N 1
ATOM 2355 C CA . GLU B 1 22 ? -5.891 5.172 -4.137 1 98.25 22 GLU B CA 1
ATOM 2356 C C . GLU B 1 22 ? -6.547 5.352 -2.77 1 98.25 22 GLU B C 1
ATOM 2358 O O . GLU B 1 22 ? -5.855 5.578 -1.772 1 98.25 22 GLU B O 1
ATOM 2363 N N . THR B 1 23 ? -7.883 5.219 -2.756 1 98.69 23 THR B N 1
ATOM 2364 C CA . THR B 1 23 ? -8.641 5.395 -1.521 1 98.69 23 THR B CA 1
ATOM 2365 C C . THR B 1 23 ? -8.273 4.32 -0.501 1 98.69 23 THR B C 1
ATOM 2367 O O . THR B 1 23 ? -7.996 4.629 0.661 1 98.69 23 THR B O 1
ATOM 2370 N N . ILE B 1 24 ? -8.18 3.072 -0.948 1 98.75 24 ILE B N 1
ATOM 2371 C CA . ILE B 1 24 ? -7.848 1.956 -0.069 1 98.75 24 ILE B CA 1
ATOM 2372 C C . ILE B 1 24 ? -6.387 2.057 0.362 1 98.75 24 ILE B C 1
ATOM 2374 O O . ILE B 1 24 ? -6.062 1.833 1.529 1 98.75 24 ILE B O 1
ATOM 2378 N N . LEU B 1 25 ? -5.508 2.418 -0.581 1 98.75 25 LEU B N 1
ATOM 2379 C CA . LEU B 1 25 ? -4.086 2.561 -0.289 1 98.75 25 LEU B CA 1
ATOM 2380 C C . LEU B 1 25 ? -3.857 3.594 0.809 1 98.75 25 LEU B C 1
ATOM 2382 O O . LEU B 1 25 ? -3.051 3.375 1.716 1 98.75 25 LEU B O 1
ATOM 2386 N N . TYR B 1 26 ? -4.566 4.699 0.764 1 98.81 26 TYR B N 1
ATOM 2387 C CA . TYR B 1 26 ? -4.434 5.73 1.786 1 98.81 26 TYR B CA 1
ATOM 2388 C C . TYR B 1 26 ? -4.809 5.188 3.16 1 98.81 26 TYR B C 1
ATOM 2390 O O . TYR B 1 26 ? -4.07 5.375 4.133 1 98.81 26 TYR B O 1
ATOM 2398 N N . ALA B 1 27 ? -5.918 4.508 3.211 1 98.88 27 ALA B N 1
ATOM 2399 C CA . ALA B 1 27 ? -6.367 3.932 4.477 1 98.88 27 ALA B CA 1
ATOM 2400 C C . ALA B 1 27 ? -5.352 2.928 5.012 1 98.88 27 ALA B C 1
ATOM 2402 O O . ALA B 1 27 ? -5.023 2.941 6.199 1 98.88 27 ALA B O 1
ATOM 2403 N N . LEU B 1 28 ? -4.836 2.113 4.148 1 98.75 28 LEU B N 1
ATOM 2404 C CA . LEU B 1 28 ? -3.84 1.13 4.559 1 98.75 28 LEU B CA 1
ATOM 2405 C C . LEU B 1 28 ? -2.574 1.817 5.062 1 98.75 28 LEU B C 1
ATOM 2407 O O . LEU B 1 28 ? -1.949 1.352 6.016 1 98.75 28 LEU B O 1
ATOM 2411 N N . GLY B 1 29 ? -2.234 2.906 4.441 1 98.75 29 GLY B N 1
ATOM 2412 C CA . GLY B 1 29 ? -1.091 3.686 4.887 1 98.75 29 GLY B CA 1
ATOM 2413 C C . GLY B 1 29 ? -1.256 4.238 6.289 1 98.75 29 GLY B C 1
ATOM 2414 O O . GLY B 1 29 ? -0.27 4.559 6.957 1 98.75 29 GLY B O 1
ATOM 2415 N N . LEU B 1 30 ? -2.459 4.324 6.738 1 98.81 30 LEU B N 1
ATOM 2416 C CA . LEU B 1 30 ? -2.752 4.848 8.07 1 98.81 30 LEU B CA 1
ATOM 2417 C C . LEU B 1 30 ? -2.871 3.713 9.086 1 98.81 30 LEU B C 1
ATOM 2419 O O . LEU B 1 30 ? -3.072 3.957 10.273 1 98.81 30 LEU B O 1
ATOM 2423 N N . GLY B 1 31 ? -2.824 2.49 8.602 1 98.25 31 GLY B N 1
ATOM 2424 C CA . GLY B 1 31 ? -2.844 1.353 9.508 1 98.25 31 GLY B CA 1
ATOM 2425 C C . GLY B 1 31 ? -4.191 0.66 9.57 1 98.25 31 GLY B C 1
ATOM 2426 O O . GLY B 1 31 ? -4.375 -0.291 10.336 1 98.25 31 GLY B O 1
ATOM 2427 N N . TYR B 1 32 ? -5.199 1.119 8.797 1 98.38 32 TYR B N 1
ATOM 2428 C CA . TYR B 1 32 ? -6.438 0.354 8.703 1 98.38 32 TYR B CA 1
ATOM 2429 C C . TYR B 1 32 ? -6.16 -1.08 8.273 1 98.38 32 TYR B C 1
ATOM 2431 O O . TYR B 1 32 ? -5.125 -1.362 7.66 1 98.38 32 TYR B O 1
ATOM 2439 N N . GLY B 1 33 ? -7.051 -1.973 8.641 1 96.44 33 GLY B N 1
ATOM 2440 C CA . GLY B 1 33 ? -6.914 -3.371 8.266 1 96.44 33 GLY B CA 1
ATOM 2441 C C . GLY B 1 33 ? -5.949 -4.137 9.156 1 96.44 33 GLY B C 1
ATOM 2442 O O . GLY B 1 33 ? -5.598 -5.277 8.852 1 96.44 33 GLY B O 1
ATOM 2443 N N . SER B 1 34 ? -5.5 -3.572 10.219 1 95.38 34 SER B N 1
ATOM 2444 C CA . SER B 1 34 ? -4.609 -4.254 11.156 1 95.38 34 SER B CA 1
ATOM 2445 C C . SER B 1 34 ? -5.273 -5.5 11.742 1 95.38 34 SER B C 1
ATOM 2447 O O . SER B 1 34 ? -4.594 -6.48 12.047 1 95.38 34 SER B O 1
ATOM 2449 N N . ASP B 1 35 ? -6.539 -5.445 11.984 1 93.31 35 ASP B N 1
ATOM 2450 C CA . ASP B 1 35 ? -7.391 -6.598 12.25 1 93.31 35 ASP B CA 1
ATOM 2451 C C . ASP B 1 35 ? -8.336 -6.867 11.078 1 93.31 35 ASP B C 1
ATOM 2453 O O . ASP B 1 35 ? -9.375 -6.215 10.953 1 93.31 35 ASP B O 1
ATOM 2457 N N . PRO B 1 36 ? -7.973 -7.824 10.305 1 89.75 36 PRO B N 1
ATOM 2458 C CA . PRO B 1 36 ? -8.766 -8.039 9.094 1 89.75 36 PRO B CA 1
ATOM 2459 C C . PRO B 1 36 ? -10.188 -8.508 9.391 1 89.75 36 PRO B C 1
ATOM 2461 O O . PRO B 1 36 ? -11.039 -8.523 8.5 1 89.75 36 PRO B O 1
ATOM 2464 N N . LEU B 1 37 ? -10.469 -8.883 10.656 1 94 37 LEU B N 1
ATOM 2465 C CA . LEU B 1 37 ? -11.805 -9.359 11 1 94 37 LEU B CA 1
ATOM 2466 C C . LEU B 1 37 ? -12.656 -8.227 11.57 1 94 37 LEU B C 1
ATOM 2468 O O . LEU B 1 37 ? -13.844 -8.414 11.828 1 94 37 LEU B O 1
ATOM 2472 N N . ASP B 1 38 ? -12.047 -7.086 11.758 1 94.06 38 ASP B N 1
ATOM 2473 C CA . ASP B 1 38 ? -12.797 -5.945 12.281 1 94.06 38 ASP B CA 1
ATOM 2474 C C . ASP B 1 38 ? -13.742 -5.379 11.219 1 94.06 38 ASP B C 1
ATOM 2476 O O . ASP B 1 38 ? -13.312 -4.605 10.352 1 94.06 38 ASP B O 1
ATOM 2480 N N . ALA B 1 39 ? -14.977 -5.629 11.32 1 94 39 ALA B N 1
ATOM 2481 C CA . ALA B 1 39 ? -15.984 -5.238 10.344 1 94 39 ALA B CA 1
ATOM 2482 C C . ALA B 1 39 ? -16.125 -3.719 10.281 1 94 39 ALA B C 1
ATOM 2484 O O . ALA B 1 39 ? -16.531 -3.168 9.258 1 94 39 ALA B O 1
ATOM 2485 N N . SER B 1 40 ? -15.805 -3.082 11.32 1 95.25 40 SER B N 1
ATOM 2486 C CA . SER B 1 40 ? -15.992 -1.635 11.359 1 95.25 40 SER B CA 1
ATOM 2487 C C . SER B 1 40 ? -14.945 -0.92 10.516 1 95.25 40 SER B C 1
ATOM 2489 O O . SER B 1 40 ? -15.148 0.219 10.094 1 95.25 40 SER B O 1
ATOM 2491 N N . GLU B 1 41 ? -13.828 -1.584 10.258 1 96 41 GLU B N 1
ATOM 2492 C CA . GLU B 1 41 ? -12.773 -0.971 9.453 1 96 41 GLU B CA 1
ATOM 2493 C C . GLU B 1 41 ? -12.844 -1.432 8 1 96 41 GLU B C 1
ATOM 2495 O O . GLU B 1 41 ? -12.234 -0.822 7.121 1 96 41 GLU B O 1
ATOM 2500 N N . LEU B 1 42 ? -13.594 -2.494 7.75 1 96.56 42 LEU B N 1
ATOM 2501 C CA . LEU B 1 42 ? -13.656 -3.119 6.434 1 96.56 42 LEU B CA 1
ATOM 2502 C C . LEU B 1 42 ? -14.055 -2.104 5.367 1 96.56 42 LEU B C 1
ATOM 2504 O O . LEU B 1 42 ? -13.461 -2.061 4.289 1 96.56 42 LEU B O 1
ATOM 2508 N N . PRO B 1 43 ? -14.961 -1.14 5.621 1 97.19 43 PRO B N 1
ATOM 2509 C CA . PRO B 1 43 ? -15.398 -0.2 4.59 1 97.19 43 PRO B CA 1
ATOM 2510 C C . PRO B 1 43 ? -14.281 0.725 4.117 1 97.19 43 PRO B C 1
ATOM 2512 O O . PRO B 1 43 ? -14.438 1.424 3.111 1 97.19 43 PRO B O 1
ATOM 2515 N N . PHE B 1 44 ? -13.18 0.781 4.82 1 98.5 44 PHE B N 1
ATOM 2516 C CA . PHE B 1 44 ? -12.094 1.658 4.41 1 98.5 44 PHE B CA 1
ATOM 2517 C C . PHE B 1 44 ? -11.094 0.907 3.541 1 98.5 44 PHE B C 1
ATOM 2519 O O . PHE B 1 44 ? -10.242 1.521 2.887 1 98.5 44 PHE B O 1
ATOM 2526 N N . VAL B 1 45 ? -11.156 -0.482 3.518 1 98.25 45 VAL B N 1
ATOM 2527 C CA . VAL B 1 45 ? -10.094 -1.232 2.855 1 98.25 45 VAL B CA 1
ATOM 2528 C C . VAL B 1 45 ? -10.703 -2.244 1.887 1 98.25 45 VAL B C 1
ATOM 2530 O O . VAL B 1 45 ? -10.016 -3.15 1.412 1 98.25 45 VAL B O 1
ATOM 2533 N N . TYR B 1 46 ? -12.016 -2.176 1.637 1 97.31 46 TYR B N 1
ATOM 2534 C CA . TYR B 1 46 ? -12.742 -3.07 0.741 1 97.31 46 TYR B CA 1
ATOM 2535 C C . TYR B 1 46 ? -13.789 -2.307 -0.059 1 97.31 46 TYR B C 1
ATOM 2537 O O . TYR B 1 46 ? -14.492 -1.452 0.484 1 97.31 46 TYR B O 1
ATOM 2545 N N . GLU B 1 47 ? -13.914 -2.592 -1.338 1 95 47 GLU B N 1
ATOM 2546 C CA . GLU B 1 47 ? -14.695 -1.772 -2.254 1 95 47 GLU B CA 1
ATOM 2547 C C . GLU B 1 47 ? -16.188 -2.008 -2.061 1 95 47 GLU B C 1
ATOM 2549 O O . GLU B 1 47 ? -17.016 -1.216 -2.523 1 95 47 GLU B O 1
ATOM 2554 N N . GLY B 1 48 ? -16.609 -3.146 -1.416 1 92 48 GLY B N 1
ATOM 2555 C CA . GLY B 1 48 ? -18.016 -3.334 -1.092 1 92 48 GLY B CA 1
ATOM 2556 C C . GLY B 1 48 ? -18.516 -2.342 -0.065 1 92 48 GLY B C 1
ATOM 2557 O O . GLY B 1 48 ? -18.5 -2.619 1.137 1 92 48 GLY B O 1
ATOM 2558 N N . GLY B 1 49 ? -18.906 -1.113 -0.467 1 93.56 49 GLY B N 1
ATOM 2559 C CA . GLY B 1 49 ? -19.297 -0.058 0.452 1 93.56 49 GLY B CA 1
ATOM 2560 C C . GLY B 1 49 ? -18.141 0.835 0.866 1 93.56 49 GLY B C 1
ATOM 2561 O O . GLY B 1 49 ? -18.047 1.231 2.029 1 93.56 49 GLY B O 1
ATOM 2562 N N . LEU B 1 50 ? -17.281 1.13 0.021 1 97.81 50 LEU B N 1
ATOM 2563 C CA . LEU B 1 50 ? -16.016 1.818 0.265 1 97.81 50 LEU B CA 1
ATOM 2564 C C . LEU B 1 50 ? -16.25 3.24 0.76 1 97.81 50 LEU B C 1
ATOM 2566 O O . LEU B 1 50 ? -17.094 3.957 0.213 1 97.81 50 LEU B O 1
ATOM 2570 N N . ARG B 1 51 ? -15.547 3.592 1.817 1 98 51 ARG B N 1
ATOM 2571 C CA . ARG B 1 51 ? -15.555 4.934 2.391 1 98 51 ARG B CA 1
ATOM 2572 C C . ARG B 1 51 ? -14.148 5.535 2.383 1 98 51 ARG B C 1
ATOM 2574 O O . ARG B 1 51 ? -13.156 4.812 2.463 1 98 51 ARG B O 1
ATOM 2581 N N . SER B 1 52 ? -14.102 6.812 2.332 1 98.38 52 SER B N 1
ATOM 2582 C CA . SER B 1 52 ? -12.836 7.531 2.344 1 98.38 52 SER B CA 1
ATOM 2583 C C . SER B 1 52 ? -12.523 8.086 3.73 1 98.38 52 SER B C 1
ATOM 2585 O O . SER B 1 52 ? -13.414 8.578 4.422 1 98.38 52 SER B O 1
ATOM 2587 N N . VAL B 1 53 ? -11.289 7.949 4.105 1 98.81 53 VAL B N 1
ATOM 2588 C CA . VAL B 1 53 ? -10.852 8.648 5.309 1 98.81 53 VAL B CA 1
ATOM 2589 C C . VAL B 1 53 ? -10.797 10.156 5.039 1 98.81 53 VAL B C 1
ATOM 2591 O O . VAL B 1 53 ? -10.141 10.594 4.094 1 98.81 53 VAL B O 1
ATOM 2594 N N . PRO B 1 54 ? -11.406 10.984 5.832 1 98.81 54 PRO B N 1
ATOM 2595 C CA . PRO B 1 54 ? -11.516 12.414 5.535 1 98.81 54 PRO B CA 1
ATOM 2596 C C . PRO B 1 54 ? -10.156 13.102 5.422 1 98.81 54 PRO B C 1
ATOM 2598 O O . PRO B 1 54 ? -9.977 14.008 4.602 1 98.81 54 PRO B O 1
ATOM 2601 N N . SER B 1 55 ? -9.195 12.672 6.18 1 98.88 55 SER B N 1
ATOM 2602 C CA . SER B 1 55 ? -7.891 13.328 6.188 1 98.88 55 SER B CA 1
ATOM 2603 C C . SER B 1 55 ? -7.188 13.18 4.84 1 98.88 55 SER B C 1
ATOM 2605 O O . SER B 1 55 ? -6.18 13.844 4.586 1 98.88 55 SER B O 1
ATOM 2607 N N . TYR B 1 56 ? -7.723 12.32 3.932 1 98.81 56 TYR B N 1
ATOM 2608 C CA . TYR B 1 56 ? -7.16 12.188 2.592 1 98.81 56 TYR B CA 1
ATOM 2609 C C . TYR B 1 56 ? -7.16 13.523 1.861 1 98.81 56 TYR B C 1
ATOM 2611 O O . TYR B 1 56 ? -6.344 13.75 0.966 1 98.81 56 TYR B O 1
ATOM 2619 N N . VAL B 1 57 ? -8.023 14.516 2.207 1 98.69 57 VAL B N 1
ATOM 2620 C CA . VAL B 1 57 ? -8.133 15.828 1.573 1 98.69 57 VAL B CA 1
ATOM 2621 C C . VAL B 1 57 ? -6.805 16.578 1.702 1 98.69 57 VAL B C 1
ATOM 2623 O O . VAL B 1 57 ? -6.504 17.453 0.899 1 98.69 57 VAL B O 1
ATOM 2626 N N . ASN B 1 58 ? -6.023 16.219 2.746 1 98.44 58 ASN B N 1
ATOM 2627 C CA . ASN B 1 58 ? -4.75 16.891 2.973 1 98.44 58 ASN B CA 1
ATOM 2628 C C . ASN B 1 58 ? -3.764 16.625 1.838 1 98.44 58 ASN B C 1
ATOM 2630 O O . ASN B 1 58 ? -2.914 17.469 1.536 1 98.44 58 ASN B O 1
ATOM 2634 N N . LEU B 1 59 ? -3.938 15.461 1.176 1 97.69 59 LEU B N 1
ATOM 2635 C CA . LEU B 1 59 ? -2.955 15.047 0.179 1 97.69 59 LEU B CA 1
ATOM 2636 C C . LEU B 1 59 ? -3.461 15.328 -1.231 1 97.69 59 LEU B C 1
ATOM 2638 O O . LEU B 1 59 ? -2.666 15.469 -2.166 1 97.69 59 LEU B O 1
ATOM 2642 N N . LEU B 1 60 ? -4.758 15.383 -1.41 1 98.19 60 LEU B N 1
ATOM 2643 C CA . LEU B 1 60 ? -5.34 15.5 -2.744 1 98.19 60 LEU B CA 1
ATOM 2644 C C . LEU B 1 60 ? -4.969 16.828 -3.387 1 98.19 60 LEU B C 1
ATOM 2646 O O . LEU B 1 60 ? -4.953 17.859 -2.715 1 98.19 60 LEU B O 1
ATOM 2650 N N . CYS B 1 61 ? -4.637 16.781 -4.637 1 98 61 CYS B N 1
ATOM 2651 C CA . CYS B 1 61 ? -4.344 17.953 -5.457 1 98 61 CYS B CA 1
ATOM 2652 C C . CYS B 1 61 ? -3.158 18.734 -4.898 1 98 61 CYS B C 1
ATOM 2654 O O . CYS B 1 61 ? -3.201 19.953 -4.801 1 98 61 CYS B O 1
ATOM 2656 N N . HIS B 1 62 ? -2.168 17.938 -4.434 1 94.69 62 HIS B N 1
ATOM 2657 C CA . HIS B 1 62 ? -0.966 18.562 -3.885 1 94.69 62 HIS B CA 1
ATOM 2658 C C . HIS B 1 62 ? -0.226 19.359 -4.945 1 94.69 62 HIS B C 1
ATOM 2660 O O . HIS B 1 62 ? -0.032 18.891 -6.066 1 94.69 62 HIS B O 1
ATOM 2666 N N . PRO B 1 63 ? 0.227 20.531 -4.688 1 92.31 63 PRO B N 1
ATOM 2667 C CA . PRO B 1 63 ? 0.817 21.438 -5.688 1 92.31 63 PRO B CA 1
ATOM 2668 C C . PRO B 1 63 ? 2.311 21.188 -5.891 1 92.31 63 PRO B C 1
ATOM 2670 O O . PRO B 1 63 ? 2.988 21.984 -6.543 1 92.31 63 PRO B O 1
ATOM 2673 N N . GLY B 1 64 ? 2.838 20.078 -5.316 1 88.81 64 GLY B N 1
ATOM 2674 C CA . GLY B 1 64 ? 4.285 19.906 -5.336 1 88.81 64 GLY B CA 1
ATOM 2675 C C . GLY B 1 64 ? 5.004 20.875 -4.406 1 88.81 64 GLY B C 1
ATOM 2676 O O . GLY B 1 64 ? 4.375 21.531 -3.584 1 88.81 64 GLY B O 1
ATOM 2677 N N . PHE B 1 65 ? 6.277 20.906 -4.426 1 89.31 65 PHE B N 1
ATOM 2678 C CA . PHE B 1 65 ? 7.074 21.719 -3.516 1 89.31 65 PHE B CA 1
ATOM 2679 C C . PHE B 1 65 ? 7.348 23.094 -4.117 1 89.31 65 PHE B C 1
ATOM 2681 O O . PHE B 1 65 ? 8.508 23.453 -4.344 1 89.31 65 PHE B O 1
ATOM 2688 N N . TRP B 1 66 ? 6.328 23.891 -4.23 1 92.62 66 TRP B N 1
ATOM 2689 C CA . TRP B 1 66 ? 6.395 25.188 -4.895 1 92.62 66 TRP B CA 1
ATOM 2690 C C . TRP B 1 66 ? 7.289 26.141 -4.121 1 92.62 66 TRP B C 1
ATOM 2692 O O . TRP B 1 66 ? 7.844 27.078 -4.695 1 92.62 66 TRP B O 1
ATOM 2702 N N . ALA B 1 67 ? 7.496 25.891 -2.803 1 93.31 67 ALA B N 1
ATOM 2703 C CA . ALA B 1 67 ? 8.281 26.766 -1.947 1 93.31 67 ALA B CA 1
ATOM 2704 C C . ALA B 1 67 ? 9.758 26.75 -2.35 1 93.31 67 ALA B C 1
ATOM 2706 O O . ALA B 1 67 ? 10.531 27.609 -1.927 1 93.31 67 ALA B O 1
ATOM 2707 N N . GLN B 1 68 ? 10.078 25.828 -3.16 1 93.56 68 GLN B N 1
ATOM 2708 C CA . GLN B 1 68 ? 11.453 25.719 -3.627 1 93.56 68 GLN B CA 1
ATOM 2709 C C . GLN B 1 68 ? 11.719 26.688 -4.777 1 93.56 68 GLN B C 1
ATOM 2711 O O . GLN B 1 68 ? 12.875 26.906 -5.152 1 93.56 68 GLN B O 1
ATOM 2716 N N . ARG B 1 69 ? 10.672 27.234 -5.387 1 94.94 69 ARG B N 1
ATOM 2717 C CA . ARG B 1 69 ? 10.852 28.156 -6.512 1 94.94 69 ARG B CA 1
ATOM 2718 C C . ARG B 1 69 ? 11.703 29.359 -6.105 1 94.94 69 ARG B C 1
ATOM 2720 O O . ARG B 1 69 ? 11.43 30 -5.098 1 94.94 69 ARG B O 1
ATOM 2727 N N . PRO B 1 70 ? 12.664 29.688 -6.863 1 95 70 PRO B N 1
ATOM 2728 C CA . PRO B 1 70 ? 13.641 30.703 -6.469 1 95 70 PRO B CA 1
ATOM 2729 C C . PRO B 1 70 ? 13.016 32.094 -6.34 1 95 70 PRO B C 1
ATOM 2731 O O . PRO B 1 70 ? 13.5 32.906 -5.562 1 95 70 PRO B O 1
ATOM 2734 N N . GLU B 1 71 ? 11.992 32.375 -7.012 1 95.56 71 GLU B N 1
ATOM 2735 C CA . GLU B 1 71 ? 11.398 33.719 -7.023 1 95.56 71 GLU B CA 1
ATOM 2736 C C . GLU B 1 71 ? 10.875 34.094 -5.637 1 95.56 71 GLU B C 1
ATOM 2738 O O . GLU B 1 71 ? 10.695 35.281 -5.344 1 95.56 71 GLU B O 1
ATOM 2743 N N . PHE B 1 72 ? 10.695 33.125 -4.777 1 96.75 72 PHE B N 1
ATOM 2744 C CA . PHE B 1 72 ? 10.117 33.406 -3.467 1 96.75 72 PHE B CA 1
ATOM 2745 C C . PHE B 1 72 ? 11.219 33.688 -2.439 1 96.75 72 PHE B C 1
ATOM 2747 O O . PHE B 1 72 ? 10.953 34.219 -1.367 1 96.75 72 PHE B O 1
ATOM 2754 N N . GLY B 1 73 ? 12.453 33.219 -2.74 1 96.38 73 GLY B N 1
ATOM 2755 C CA . GLY B 1 73 ? 13.57 33.438 -1.837 1 96.38 73 GLY B CA 1
ATOM 2756 C C . GLY B 1 73 ? 13.414 32.719 -0.506 1 96.38 73 GLY B C 1
ATOM 2757 O O . GLY B 1 73 ? 13.922 33.188 0.516 1 96.38 73 GLY B O 1
ATOM 2758 N N . ILE B 1 74 ? 12.633 31.656 -0.485 1 97.12 74 ILE B N 1
ATOM 2759 C CA . ILE B 1 74 ? 12.43 30.891 0.736 1 97.12 74 ILE B CA 1
ATOM 2760 C C . ILE B 1 74 ? 13.609 29.938 0.948 1 97.12 74 ILE B C 1
ATOM 2762 O O . ILE B 1 74 ? 14.086 29.312 0.001 1 97.12 74 ILE B O 1
ATOM 2766 N N . ASP B 1 75 ? 14.148 29.969 2.143 1 96.31 75 ASP B N 1
ATOM 2767 C CA . ASP B 1 75 ? 15.078 28.906 2.514 1 96.31 75 ASP B CA 1
ATOM 2768 C C . ASP B 1 75 ? 14.336 27.594 2.734 1 96.31 75 ASP B C 1
ATOM 2770 O O . ASP B 1 75 ? 14.148 27.156 3.875 1 96.31 75 ASP B O 1
ATOM 2774 N N . TRP B 1 76 ? 14.055 26.922 1.662 1 94.44 76 TRP B N 1
ATOM 2775 C CA . TRP B 1 76 ? 13.094 25.828 1.651 1 94.44 76 TRP B CA 1
ATOM 2776 C C . TRP B 1 76 ? 13.633 24.625 2.414 1 94.44 76 TRP B C 1
ATOM 2778 O O . TRP B 1 76 ? 12.867 23.797 2.896 1 94.44 76 TRP B O 1
ATOM 2788 N N . VAL B 1 77 ? 14.883 24.453 2.611 1 90.62 77 VAL B N 1
ATOM 2789 C CA . VAL B 1 77 ? 15.5 23.328 3.289 1 90.62 77 VAL B CA 1
ATOM 2790 C C . VAL B 1 77 ? 15.117 23.328 4.766 1 90.62 77 VAL B C 1
ATOM 2792 O O . VAL B 1 77 ? 15.039 22.281 5.402 1 90.62 77 VAL B O 1
ATOM 2795 N N . LYS B 1 78 ? 14.805 24.484 5.262 1 94.38 78 LYS B N 1
ATOM 2796 C CA . LYS B 1 78 ? 14.57 24.625 6.699 1 94.38 78 LYS B CA 1
ATOM 2797 C C . LYS B 1 78 ? 13.078 24.672 7.012 1 94.38 78 LYS B C 1
ATOM 2799 O O . LYS B 1 78 ? 12.688 24.922 8.156 1 94.38 78 LYS B O 1
ATOM 2804 N N . ILE B 1 79 ? 12.273 24.5 5.984 1 95.88 79 ILE B N 1
ATOM 2805 C CA . ILE B 1 79 ? 10.828 24.562 6.168 1 95.88 79 ILE B CA 1
ATOM 2806 C C . ILE B 1 79 ? 10.359 23.422 7.062 1 95.88 79 ILE B C 1
ATOM 2808 O O . ILE B 1 79 ? 10.82 22.281 6.91 1 95.88 79 ILE B O 1
ATOM 2812 N N . LEU B 1 80 ? 9.492 23.734 8.008 1 95.81 80 LEU B N 1
ATOM 2813 C CA . LEU B 1 80 ? 8.781 22.734 8.797 1 95.81 80 LEU B CA 1
ATOM 2814 C C . LEU B 1 80 ? 7.277 22.828 8.57 1 95.81 80 LEU B C 1
ATOM 2816 O O . LEU B 1 80 ? 6.738 23.922 8.438 1 95.81 80 LEU B O 1
ATOM 2820 N N . HIS B 1 81 ? 6.621 21.734 8.391 1 96.94 81 HIS B N 1
ATOM 2821 C CA . HIS B 1 81 ? 5.164 21.688 8.406 1 96.94 81 HIS B CA 1
ATOM 2822 C C . HIS B 1 81 ? 4.629 21.812 9.828 1 96.94 81 HIS B C 1
ATOM 2824 O O . HIS B 1 81 ? 4.684 20.844 10.609 1 96.94 81 HIS B O 1
ATOM 2830 N N . ALA B 1 82 ? 4.074 22.922 10.195 1 97.94 82 ALA B N 1
ATOM 2831 C CA . ALA B 1 82 ? 3.787 23.25 11.594 1 97.94 82 ALA B CA 1
ATOM 2832 C C . ALA B 1 82 ? 2.377 22.812 11.977 1 97.94 82 ALA B C 1
ATOM 2834 O O . ALA B 1 82 ? 2.164 22.266 13.07 1 97.94 82 ALA B O 1
ATOM 2835 N N . GLU B 1 83 ? 1.426 23.141 11.117 1 98.5 83 GLU B N 1
ATOM 2836 C CA . GLU B 1 83 ? 0.029 22.875 11.453 1 98.5 83 GLU B CA 1
ATOM 2837 C C . GLU B 1 83 ? -0.757 22.438 10.219 1 98.5 83 GLU B C 1
ATOM 2839 O O . GLU B 1 83 ? -0.365 22.734 9.086 1 98.5 83 GLU B O 1
ATOM 2844 N N . GLN B 1 84 ? -1.803 21.734 10.422 1 98.56 84 GLN B N 1
ATOM 2845 C CA . GLN B 1 84 ? -2.734 21.266 9.398 1 98.56 84 GLN B CA 1
ATOM 2846 C C . GLN B 1 84 ? -4.176 21.359 9.891 1 98.56 84 GLN B C 1
ATOM 2848 O O . GLN B 1 84 ? -4.477 20.984 11.023 1 98.56 84 GLN B O 1
ATOM 2853 N N . ASP B 1 85 ? -5.012 21.875 9.055 1 98.5 85 ASP B N 1
ATOM 2854 C CA . ASP B 1 85 ? -6.438 22 9.352 1 98.5 85 ASP B CA 1
ATOM 2855 C C . ASP B 1 85 ? -7.285 21.672 8.125 1 98.5 85 ASP B C 1
ATOM 2857 O O . ASP B 1 85 ? -6.938 22.062 7.008 1 98.5 85 ASP B O 1
ATOM 2861 N N . PHE B 1 86 ? -8.352 20.891 8.328 1 98.75 86 PHE B N 1
ATOM 2862 C CA . PHE B 1 86 ? -9.289 20.734 7.219 1 98.75 86 PHE B CA 1
ATOM 2863 C C . PHE B 1 86 ? -10.727 20.812 7.711 1 98.75 86 PHE B C 1
ATOM 2865 O O . PHE B 1 86 ? -11.016 20.469 8.859 1 98.75 86 PHE B O 1
ATOM 2872 N N . THR B 1 87 ? -11.57 21.344 6.906 1 98.75 87 THR B N 1
ATOM 2873 C CA . THR B 1 87 ? -13.023 21.359 7.035 1 98.75 87 THR B CA 1
ATOM 2874 C C . THR B 1 87 ? -13.672 20.594 5.887 1 98.75 87 THR B C 1
ATOM 2876 O O . THR B 1 87 ? -13.352 20.828 4.719 1 98.75 87 THR B O 1
ATOM 2879 N N . ILE B 1 88 ? -14.516 19.688 6.234 1 98.81 88 ILE B N 1
ATOM 2880 C CA . ILE B 1 88 ? -15.25 18.922 5.242 1 98.81 88 ILE B CA 1
ATOM 2881 C C . ILE B 1 88 ? -16.641 19.531 5.031 1 98.81 88 ILE B C 1
ATOM 2883 O O . ILE B 1 88 ? -17.422 19.641 5.977 1 98.81 88 ILE B O 1
ATOM 2887 N N . HIS B 1 89 ? -16.875 19.906 3.838 1 98.62 89 HIS B N 1
ATOM 2888 C CA . HIS B 1 89 ? -18.172 20.5 3.516 1 98.62 89 HIS B CA 1
ATOM 2889 C C . HIS B 1 89 ? -19.125 19.453 2.939 1 98.62 89 HIS B C 1
ATOM 2891 O O . HIS B 1 89 ? -20.344 19.547 3.127 1 98.62 89 HIS B O 1
ATOM 2897 N N . GLN B 1 90 ? -18.609 18.547 2.201 1 97.06 90 GLN B N 1
ATOM 2898 C CA . GLN B 1 90 ? -19.281 17.359 1.665 1 97.06 90 GLN B CA 1
ATOM 2899 C C . GLN B 1 90 ? -18.422 16.109 1.843 1 97.06 90 GLN B C 1
ATOM 2901 O O . GLN B 1 90 ? -17.203 16.172 1.687 1 97.06 90 GLN B O 1
ATOM 2906 N N . PRO B 1 91 ? -19.125 15.031 2.16 1 95.31 91 PRO B N 1
ATOM 2907 C CA . PRO B 1 91 ? -18.328 13.812 2.34 1 95.31 91 PRO B CA 1
ATOM 2908 C C . PRO B 1 91 ? -17.453 13.5 1.127 1 95.31 91 PRO B C 1
ATOM 2910 O O . PRO B 1 91 ? -17.891 13.648 -0.014 1 95.31 91 PRO B O 1
ATOM 2913 N N . LEU B 1 92 ? -16.203 13.141 1.392 1 97.38 92 LEU B N 1
ATOM 2914 C CA . LEU B 1 92 ? -15.242 12.805 0.345 1 97.38 92 LEU B CA 1
ATOM 2915 C C . LEU B 1 92 ? -15.617 11.5 -0.347 1 97.38 92 LEU B C 1
ATOM 2917 O O . LEU B 1 92 ? -15.672 10.445 0.291 1 97.38 92 LEU B O 1
ATOM 2921 N N . PRO B 1 93 ? -15.922 11.523 -1.647 1 97 93 PRO B N 1
ATOM 2922 C CA . PRO B 1 93 ? -16.25 10.273 -2.34 1 97 93 PRO B CA 1
ATOM 2923 C C . PRO B 1 93 ? -15.039 9.359 -2.502 1 97 93 PRO B C 1
ATOM 2925 O O . PRO B 1 93 ? -13.906 9.844 -2.627 1 97 93 PRO B O 1
ATOM 2928 N N . PRO B 1 94 ? -15.219 8.047 -2.504 1 97.38 94 PRO B N 1
ATOM 2929 C CA . PRO B 1 94 ? -14.102 7.117 -2.646 1 97.38 94 PRO B CA 1
ATOM 2930 C C . PRO B 1 94 ? -13.484 7.145 -4.043 1 97.38 94 PRO B C 1
ATOM 2932 O O . PRO B 1 94 ? -12.352 6.68 -4.234 1 97.38 94 PRO B O 1
ATOM 2935 N N . THR B 1 95 ? -14.211 7.539 -5.047 1 97.5 95 THR B N 1
ATOM 2936 C CA . THR B 1 95 ? -13.758 7.711 -6.422 1 97.5 95 THR B CA 1
ATOM 2937 C C . THR B 1 95 ? -14.227 9.055 -6.98 1 97.5 95 THR B C 1
ATOM 2939 O O . THR B 1 95 ? -15.406 9.398 -6.875 1 97.5 95 THR B O 1
ATOM 2942 N N . SER B 1 96 ? -13.227 9.82 -7.488 1 97.56 96 SER B N 1
ATOM 2943 C CA . SER B 1 96 ? -13.609 11.133 -8 1 97.56 96 SER B CA 1
ATOM 2944 C C . SER B 1 96 ? -12.469 11.781 -8.773 1 97.56 96 SER B C 1
ATOM 2946 O O . SER B 1 96 ? -11.352 11.25 -8.797 1 97.56 96 SER B O 1
ATOM 2948 N N . ARG B 1 97 ? -12.805 12.758 -9.547 1 98.19 97 ARG B N 1
ATOM 2949 C CA . ARG B 1 97 ? -11.867 13.758 -10.055 1 98.19 97 ARG B CA 1
ATOM 2950 C C . ARG B 1 97 ? -12.008 15.07 -9.297 1 98.19 97 ARG B C 1
ATOM 2952 O O . ARG B 1 97 ? -13.094 15.656 -9.258 1 98.19 97 ARG B O 1
ATOM 2959 N N . MET B 1 98 ? -10.914 15.531 -8.68 1 98.56 98 MET B N 1
ATOM 2960 C CA . MET B 1 98 ? -10.945 16.719 -7.82 1 98.56 98 MET B CA 1
ATOM 2961 C C . MET B 1 98 ? -10.125 17.844 -8.422 1 98.56 98 MET B C 1
ATOM 2963 O O . MET B 1 98 ? -9.172 17.609 -9.164 1 98.56 98 MET B O 1
ATOM 2967 N N . ARG B 1 99 ? -10.578 18.969 -8.117 1 98.69 99 ARG B N 1
ATOM 2968 C CA . ARG B 1 99 ? -9.859 20.203 -8.453 1 98.69 99 ARG B CA 1
ATOM 2969 C C . ARG B 1 99 ? -9.461 20.953 -7.195 1 98.69 99 ARG B C 1
ATOM 2971 O O . ARG B 1 99 ? -10.305 21.25 -6.344 1 98.69 99 ARG B O 1
ATOM 2978 N N . GLY B 1 100 ? -8.188 21.219 -7.055 1 98.56 100 GLY B N 1
ATOM 2979 C CA . GLY B 1 100 ? -7.676 21.969 -5.914 1 98.56 100 GLY B CA 1
ATOM 2980 C C . GLY B 1 100 ? -7.188 23.359 -6.281 1 98.56 100 GLY B C 1
ATOM 2981 O O . GLY B 1 100 ? -6.453 23.531 -7.258 1 98.56 100 GLY B O 1
ATOM 2982 N N . GLU B 1 101 ? -7.633 24.375 -5.605 1 98.12 101 GLU B N 1
ATOM 2983 C CA . GLU B 1 101 ? -7.203 25.766 -5.766 1 98.12 101 GLU B CA 1
ATOM 2984 C C . GLU B 1 101 ? -6.438 26.25 -4.539 1 98.12 101 GLU B C 1
ATOM 2986 O O . GLU B 1 101 ? -6.922 26.125 -3.412 1 98.12 101 GLU B O 1
ATOM 2991 N N . TYR B 1 102 ? -5.266 26.797 -4.777 1 97.19 102 TYR B N 1
ATOM 2992 C CA . TYR B 1 102 ? -4.379 27.172 -3.682 1 97.19 102 TYR B CA 1
ATOM 2993 C C . TYR B 1 102 ? -4.219 28.688 -3.604 1 97.19 102 TYR B C 1
ATOM 2995 O O . TYR B 1 102 ? -4.285 29.375 -4.625 1 97.19 102 TYR B O 1
ATOM 3003 N N . ARG B 1 103 ? -4.008 29.172 -2.414 1 95.75 103 ARG B N 1
ATOM 3004 C CA . ARG B 1 103 ? -3.586 30.547 -2.172 1 95.75 103 ARG B CA 1
ATOM 3005 C C . ARG B 1 103 ? -2.787 30.656 -0.876 1 95.75 103 ARG B C 1
ATOM 3007 O O . ARG B 1 103 ? -2.957 29.844 0.033 1 95.75 103 ARG B O 1
ATOM 3014 N N . VAL B 1 104 ? -1.92 31.578 -0.799 1 96.81 104 VAL B N 1
ATOM 3015 C CA . VAL B 1 104 ? -1.305 31.969 0.463 1 96.81 104 VAL B CA 1
ATOM 3016 C C . VAL B 1 104 ? -2.188 33 1.17 1 96.81 104 VAL B C 1
ATOM 3018 O O . VAL B 1 104 ? -2.332 34.125 0.701 1 96.81 104 VAL B O 1
ATOM 3021 N N . ALA B 1 105 ? -2.768 32.594 2.227 1 96.75 105 ALA B N 1
ATOM 3022 C CA . ALA B 1 105 ? -3.77 33.406 2.895 1 96.75 105 ALA B CA 1
ATOM 3023 C C . ALA B 1 105 ? -3.111 34.469 3.793 1 96.75 105 ALA B C 1
ATOM 3025 O O . ALA B 1 105 ? -3.648 35.562 3.979 1 96.75 105 ALA B O 1
ATOM 3026 N N . ALA B 1 106 ? -1.977 34.094 4.391 1 97.81 106 ALA B N 1
ATOM 3027 C CA . ALA B 1 106 ? -1.318 35 5.324 1 97.81 106 ALA B CA 1
ATOM 3028 C C . ALA B 1 106 ? 0.15 34.625 5.512 1 97.81 106 ALA B C 1
ATOM 3030 O O . ALA B 1 106 ? 0.538 33.5 5.285 1 97.81 106 ALA B O 1
ATOM 3031 N N . LEU B 1 107 ? 0.92 35.531 5.863 1 98.12 107 LEU B N 1
ATOM 3032 C CA . LEU B 1 107 ? 2.318 35.406 6.262 1 98.12 107 LEU B CA 1
ATOM 3033 C C . LEU B 1 107 ? 2.582 36.156 7.555 1 98.12 107 LEU B C 1
ATOM 3035 O O . LEU B 1 107 ? 2.443 37.406 7.598 1 98.12 107 LEU B O 1
ATOM 3039 N N . GLU B 1 108 ? 2.895 35.438 8.57 1 97.88 108 GLU B N 1
ATOM 3040 C CA . GLU B 1 108 ? 3.232 36.031 9.859 1 97.88 108 GLU B CA 1
ATOM 3041 C C . GLU B 1 108 ? 4.742 36.062 10.062 1 97.88 108 GLU B C 1
ATOM 3043 O O . GLU B 1 108 ? 5.379 35.062 10.336 1 97.88 108 GLU B O 1
ATOM 3048 N N . ASP B 1 109 ? 5.246 37.219 9.969 1 97.19 109 ASP B N 1
ATOM 3049 C CA . ASP B 1 109 ? 6.68 37.406 10.172 1 97.19 109 ASP B CA 1
ATOM 3050 C C . ASP B 1 109 ? 7.02 37.531 11.656 1 97.19 109 ASP B C 1
ATOM 3052 O O . ASP B 1 109 ? 6.508 38.406 12.359 1 97.19 109 ASP B O 1
ATOM 3056 N N . LYS B 1 110 ? 7.867 36.656 12.125 1 96.81 110 LYS B N 1
ATOM 3057 C CA . LYS B 1 110 ? 8.203 36.625 13.547 1 96.81 110 LYS B CA 1
ATOM 3058 C C . LYS B 1 110 ? 9.406 37.531 13.852 1 96.81 110 LYS B C 1
ATOM 3060 O O . LYS B 1 110 ? 9.805 37.656 15.008 1 96.81 110 LYS B O 1
ATOM 3065 N N . GLY B 1 111 ? 9.984 38.094 12.82 1 96.5 111 GLY B N 1
ATOM 3066 C CA . GLY B 1 111 ? 11.133 38.969 12.969 1 96.5 111 GLY B CA 1
ATOM 3067 C C . GLY B 1 111 ? 12.406 38.406 12.375 1 96.5 111 GLY B C 1
ATOM 3068 O O . GLY B 1 111 ? 12.461 37.219 12.047 1 96.5 111 GLY B O 1
ATOM 3069 N N . ALA B 1 112 ? 13.414 39.281 12.266 1 95.19 112 ALA B N 1
ATOM 3070 C CA . ALA B 1 112 ? 14.688 38.875 11.688 1 95.19 112 ALA B CA 1
ATOM 3071 C C . ALA B 1 112 ? 15.305 37.719 12.461 1 95.19 112 ALA B C 1
ATOM 3073 O O . ALA B 1 112 ? 15.453 37.781 13.68 1 95.19 112 ALA B O 1
ATOM 3074 N N . GLY B 1 113 ? 15.617 36.719 11.68 1 94 113 GLY B N 1
ATOM 3075 C CA . GLY B 1 113 ? 16.266 35.562 12.266 1 94 113 GLY B CA 1
ATOM 3076 C C . GLY B 1 113 ? 15.32 34.688 13.07 1 94 113 GLY B C 1
ATOM 3077 O O . GLY B 1 113 ? 15.75 33.719 13.672 1 94 113 GLY B O 1
ATOM 3078 N N . ARG B 1 114 ? 14.07 34.969 13.062 1 96.94 114 ARG B N 1
ATOM 3079 C CA . ARG B 1 114 ? 13.141 34.25 13.922 1 96.94 114 ARG B CA 1
ATOM 3080 C C . ARG B 1 114 ? 12.133 33.469 13.102 1 96.94 114 ARG B C 1
ATOM 3082 O O . ARG B 1 114 ? 11.25 32.812 13.656 1 96.94 114 ARG B O 1
ATOM 3089 N N . GLY B 1 115 ? 12.219 33.5 11.82 1 97.56 115 GLY B N 1
ATOM 3090 C CA . GLY B 1 115 ? 11.367 32.75 10.93 1 97.56 115 GLY B CA 1
ATOM 3091 C C . GLY B 1 115 ? 10.055 33.438 10.617 1 97.56 115 GLY B C 1
ATOM 3092 O O . GLY B 1 115 ? 9.914 34.656 10.844 1 97.56 115 GLY B O 1
ATOM 3093 N N . ALA B 1 116 ? 9.227 32.812 9.898 1 98.12 116 ALA B N 1
ATOM 3094 C CA . ALA B 1 116 ? 7.883 33.25 9.531 1 98.12 116 ALA B CA 1
ATOM 3095 C C . ALA B 1 116 ? 6.922 32.062 9.406 1 98.12 116 ALA B C 1
ATOM 3097 O O . ALA B 1 116 ? 7.336 30.953 9.102 1 98.12 116 ALA B O 1
ATOM 3098 N N . LEU B 1 117 ? 5.648 32.312 9.742 1 98.19 117 LEU B N 1
ATOM 3099 C CA . LEU B 1 117 ? 4.602 31.312 9.508 1 98.19 117 LEU B CA 1
ATOM 3100 C C . LEU B 1 117 ? 3.824 31.641 8.234 1 98.19 117 LEU B C 1
ATOM 3102 O O . LEU B 1 117 ? 3.256 32.719 8.109 1 98.19 117 LEU B O 1
ATOM 3106 N N . LEU B 1 118 ? 3.891 30.75 7.281 1 97.94 118 LEU B N 1
ATOM 3107 C CA . LEU B 1 118 ? 3.143 30.891 6.035 1 97.94 118 LEU B CA 1
ATOM 3108 C C . LEU B 1 118 ? 1.866 30.047 6.078 1 97.94 118 LEU B C 1
ATOM 3110 O O . LEU B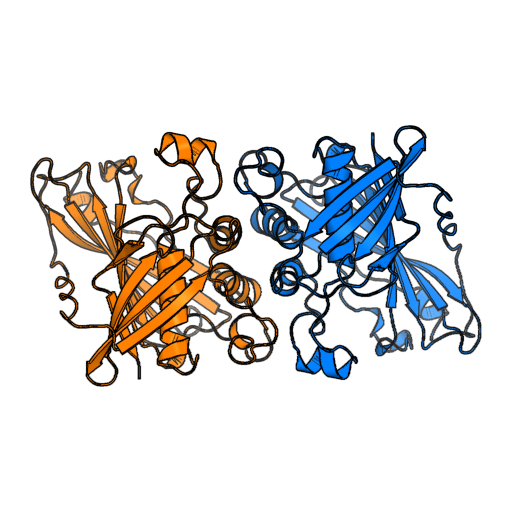 1 118 ? 1.92 28.828 6.273 1 97.94 118 LEU B O 1
ATOM 3114 N N . HIS B 1 119 ? 0.717 30.734 5.941 1 97.69 119 HIS B N 1
ATOM 3115 C CA . HIS B 1 119 ? -0.584 30.078 5.957 1 97.69 119 HIS B CA 1
ATOM 3116 C C . HIS B 1 119 ? -1.123 29.891 4.543 1 97.69 119 HIS B C 1
ATOM 3118 O O . HIS B 1 119 ? -1.501 30.859 3.885 1 97.69 119 HIS B O 1
ATOM 3124 N N . GLN B 1 120 ? -1.138 28.641 4.141 1 97.06 120 GLN B N 1
ATOM 3125 C CA . GLN B 1 120 ? -1.646 28.281 2.82 1 97.06 120 GLN B CA 1
ATOM 3126 C C . GLN B 1 120 ? -3.029 27.641 2.92 1 97.06 120 GLN B C 1
ATOM 3128 O O . GLN B 1 120 ? -3.312 26.906 3.869 1 97.06 120 GLN B O 1
ATOM 3133 N N . GLU B 1 121 ? -3.885 27.969 1.93 1 97.56 121 GLU B N 1
ATOM 3134 C CA . GLU B 1 121 ? -5.227 27.391 1.873 1 97.56 121 GLU B CA 1
ATOM 3135 C C . GLU B 1 121 ? -5.469 26.688 0.542 1 97.56 121 GLU B C 1
ATOM 3137 O O . GLU B 1 121 ? -5.047 27.172 -0.51 1 97.56 121 GLU B O 1
ATOM 3142 N N . LYS B 1 122 ? -6.098 25.547 0.604 1 98.25 122 LYS B N 1
ATOM 3143 C CA . LYS B 1 122 ? -6.57 24.797 -0.552 1 98.25 122 LYS B CA 1
ATOM 3144 C C . LYS B 1 122 ? -8.086 24.609 -0.502 1 98.25 122 LYS B C 1
ATOM 3146 O O . LYS B 1 122 ? -8.633 24.172 0.518 1 98.25 122 LYS B O 1
ATOM 3151 N N . ALA B 1 123 ? -8.758 25.047 -1.543 1 98.62 123 ALA B N 1
ATOM 3152 C CA . ALA B 1 123 ? -10.148 24.672 -1.754 1 98.62 123 ALA B CA 1
ATOM 3153 C C . ALA B 1 123 ? -10.258 23.484 -2.701 1 98.62 123 ALA B C 1
ATOM 3155 O O . ALA B 1 123 ? -9.672 23.484 -3.783 1 98.62 123 ALA B O 1
ATOM 3156 N N . LEU B 1 124 ? -10.938 22.438 -2.244 1 98.69 124 LEU B N 1
ATOM 3157 C CA . LEU B 1 124 ? -11.094 21.219 -3.018 1 98.69 124 LEU B CA 1
ATOM 3158 C C . LEU B 1 124 ? -12.516 21.094 -3.561 1 98.69 124 LEU B C 1
ATOM 3160 O O . LEU B 1 124 ? -13.484 21.172 -2.801 1 98.69 124 LEU B O 1
ATOM 3164 N N . TYR B 1 125 ? -12.617 20.906 -4.824 1 98.69 125 TYR B N 1
ATOM 3165 C CA . TYR B 1 125 ? -13.898 20.797 -5.496 1 98.69 125 TYR B CA 1
ATOM 3166 C C . TYR B 1 125 ? -14.008 19.484 -6.262 1 98.69 125 TYR B C 1
ATOM 3168 O O . TYR B 1 125 ? -13.016 19 -6.809 1 98.69 125 TYR B O 1
ATOM 3176 N N . ASP B 1 126 ? -15.188 18.906 -6.285 1 97.81 126 ASP B N 1
ATOM 3177 C CA . ASP B 1 126 ? -15.477 17.812 -7.207 1 97.81 126 ASP B CA 1
ATOM 3178 C C . ASP B 1 126 ? -15.617 18.328 -8.641 1 97.81 126 ASP B C 1
ATOM 3180 O O . ASP B 1 126 ? -16.438 19.219 -8.914 1 97.81 126 ASP B O 1
ATOM 3184 N N . SER B 1 127 ? -14.867 17.781 -9.523 1 97.19 127 SER B N 1
ATOM 3185 C CA . SER B 1 127 ? -14.797 18.344 -10.875 1 97.19 127 SER B CA 1
ATOM 3186 C C . SER B 1 127 ? -16.094 18.109 -11.633 1 97.19 127 SER B C 1
ATOM 3188 O O . SER B 1 127 ? -16.484 18.922 -12.477 1 97.19 127 SER B O 1
ATOM 3190 N N . ALA B 1 128 ? -16.75 17.031 -11.398 1 94.44 128 ALA B N 1
ATOM 3191 C CA . ALA B 1 128 ? -17.969 16.703 -12.141 1 94.44 128 ALA B CA 1
ATOM 3192 C C . ALA B 1 128 ? -19.141 17.547 -11.656 1 94.44 128 ALA B C 1
ATOM 3194 O O . ALA B 1 128 ? -19.859 18.141 -12.469 1 94.44 128 ALA B O 1
ATOM 3195 N N . SER B 1 129 ? -19.328 17.703 -10.375 1 94.88 129 SER B N 1
ATOM 3196 C CA . SER B 1 129 ? -20.5 18.375 -9.812 1 94.88 129 SER B CA 1
ATOM 3197 C C . SER B 1 129 ? -20.203 19.844 -9.523 1 94.88 129 SER B C 1
ATOM 3199 O O . SER B 1 129 ? -21.141 20.641 -9.375 1 94.88 129 SER B O 1
ATOM 3201 N N . GLY B 1 130 ? -18.953 20.188 -9.297 1 96.38 130 GLY B N 1
ATOM 3202 C CA . GLY B 1 130 ? -18.578 21.531 -8.867 1 96.38 130 GLY B CA 1
ATOM 3203 C C . GLY B 1 130 ? -18.75 21.734 -7.375 1 96.38 130 GLY B C 1
ATOM 3204 O O . GLY B 1 130 ? -18.469 22.828 -6.867 1 96.38 130 GLY B O 1
ATOM 3205 N N . ALA B 1 131 ? -19.094 20.734 -6.711 1 97.56 131 ALA B N 1
ATOM 3206 C CA . ALA B 1 131 ? -19.344 20.844 -5.277 1 97.56 131 ALA B CA 1
ATOM 3207 C C . ALA B 1 131 ? -18.062 21.172 -4.52 1 97.56 131 ALA B C 1
ATOM 3209 O O . ALA B 1 131 ? -17 20.609 -4.82 1 97.56 131 ALA B O 1
ATOM 3210 N N . HIS B 1 132 ? -18.156 22.141 -3.596 1 98.69 132 HIS B N 1
ATOM 3211 C CA . HIS B 1 132 ? -17.078 22.422 -2.668 1 98.69 132 HIS B CA 1
ATOM 3212 C C . HIS B 1 132 ? -16.953 21.328 -1.605 1 98.69 132 HIS B C 1
ATOM 3214 O O . HIS B 1 132 ? -17.797 21.266 -0.698 1 98.69 132 HIS B O 1
ATOM 3220 N N . VAL B 1 133 ? -15.922 20.531 -1.678 1 98.69 133 VAL B N 1
ATOM 3221 C CA . VAL B 1 133 ? -15.836 19.312 -0.873 1 98.69 133 VAL B CA 1
ATOM 3222 C C . VAL B 1 133 ? -15.117 19.625 0.441 1 98.69 133 VAL B C 1
ATOM 3224 O O . VAL B 1 133 ? -15.555 19.188 1.508 1 98.69 133 VAL B O 1
ATOM 3227 N N . ALA B 1 134 ? -14.062 20.391 0.348 1 98.88 134 ALA B N 1
ATOM 3228 C CA . ALA B 1 134 ? -13.281 20.625 1.563 1 98.88 134 ALA B CA 1
ATOM 3229 C C . ALA B 1 134 ? -12.445 21.891 1.443 1 98.88 134 ALA B C 1
ATOM 3231 O O . ALA B 1 134 ? -12.133 22.328 0.335 1 98.88 134 ALA B O 1
ATOM 3232 N N . THR B 1 135 ? -12.133 22.516 2.529 1 98.81 135 THR B N 1
ATOM 3233 C CA . THR B 1 135 ? -11.109 23.547 2.705 1 98.81 135 THR B CA 1
ATOM 3234 C C . THR B 1 135 ? -9.969 23.047 3.584 1 98.81 135 THR B C 1
ATOM 3236 O O . THR B 1 135 ? -10.211 22.547 4.691 1 98.81 135 THR B O 1
ATOM 3239 N N . VAL B 1 136 ? -8.797 23.109 3.086 1 98.69 136 VAL B N 1
ATOM 3240 C CA . VAL B 1 136 ? -7.613 22.641 3.803 1 98.69 136 VAL B CA 1
ATOM 3241 C C . VAL B 1 136 ? -6.66 23.812 4.055 1 98.69 136 VAL B C 1
ATOM 3243 O O . VAL B 1 136 ? -6.402 24.609 3.156 1 98.69 136 VAL B O 1
ATOM 3246 N N . ARG B 1 137 ? -6.168 23.906 5.27 1 97.81 137 ARG B N 1
ATOM 3247 C CA . ARG B 1 137 ? -5.176 24.922 5.629 1 97.81 137 ARG B CA 1
ATOM 3248 C C . ARG B 1 137 ? -3.908 24.266 6.168 1 97.81 137 ARG B C 1
ATOM 3250 O O . ARG B 1 137 ? -3.975 23.344 6.98 1 97.81 137 ARG B O 1
ATOM 3257 N N . SER B 1 138 ? -2.842 24.656 5.641 1 97.5 138 SER B N 1
ATOM 3258 C CA . SER B 1 138 ? -1.537 24.219 6.137 1 97.5 138 SER B CA 1
ATOM 3259 C C . SER B 1 138 ? -0.693 25.422 6.57 1 97.5 138 SER B C 1
ATOM 3261 O O . SER B 1 138 ? -0.728 26.469 5.938 1 97.5 138 SER B O 1
ATOM 3263 N N . THR B 1 139 ? -0.023 25.312 7.66 1 97.88 139 THR B N 1
ATOM 3264 C CA . THR B 1 139 ? 0.924 26.312 8.133 1 97.88 139 THR B CA 1
ATOM 3265 C C . THR B 1 139 ? 2.355 25.781 8.047 1 97.88 139 THR B C 1
ATOM 3267 O O . THR B 1 139 ? 2.68 24.75 8.633 1 97.88 139 THR B O 1
ATOM 3270 N N . LEU B 1 140 ? 3.113 26.438 7.297 1 97.44 140 LEU B N 1
ATOM 3271 C CA . LEU B 1 140 ? 4.539 26.141 7.188 1 97.44 140 LEU B CA 1
ATOM 3272 C C . LEU B 1 140 ? 5.359 27.125 8.016 1 97.44 140 LEU B C 1
ATOM 3274 O O . LEU B 1 140 ? 5.113 28.328 7.984 1 97.44 140 LEU B O 1
ATOM 3278 N N . PHE B 1 141 ? 6.254 26.656 8.781 1 97.88 141 PHE B N 1
ATOM 3279 C CA . PHE B 1 141 ? 7.211 27.484 9.5 1 97.88 141 PHE B CA 1
ATOM 3280 C C . PHE B 1 141 ? 8.484 27.672 8.688 1 97.88 141 PHE B C 1
ATOM 3282 O O . PHE B 1 141 ? 9.25 26.719 8.5 1 97.88 141 PHE B O 1
ATOM 3289 N N . LEU B 1 142 ? 8.68 28.797 8.18 1 97.94 142 LEU B N 1
ATOM 3290 C CA . LEU B 1 142 ? 9.867 29.172 7.43 1 97.94 142 LEU B CA 1
ATOM 3291 C C . LEU B 1 142 ? 11 29.594 8.367 1 97.94 142 LEU B C 1
ATOM 3293 O O . LEU B 1 142 ? 11.305 30.781 8.492 1 97.94 142 LEU B O 1
ATOM 3297 N N . ARG B 1 143 ? 11.719 28.688 8.805 1 97.06 143 ARG B N 1
ATOM 3298 C CA . ARG B 1 143 ? 12.672 28.891 9.891 1 97.06 143 ARG B CA 1
ATOM 3299 C C . ARG B 1 143 ? 13.867 29.734 9.414 1 97.06 143 ARG B C 1
ATOM 3301 O O . ARG B 1 143 ? 14.492 30.438 10.211 1 97.06 143 ARG B O 1
ATOM 3308 N N . GLY B 1 144 ? 14.188 29.594 8.172 1 96.5 144 GLY B N 1
ATOM 3309 C CA . GLY B 1 144 ? 15.352 30.266 7.637 1 96.5 144 GLY B CA 1
ATOM 3310 C C . GLY B 1 144 ? 15.055 31.672 7.16 1 96.5 144 GLY B C 1
ATOM 3311 O O . GLY B 1 144 ? 15.914 32.344 6.578 1 96.5 144 GLY B O 1
ATOM 3312 N N . ASN B 1 145 ? 13.914 32.094 7.359 1 97.44 145 ASN B N 1
ATOM 3313 C CA . ASN B 1 145 ? 13.477 33.406 6.891 1 97.44 145 ASN B CA 1
ATOM 3314 C C . ASN B 1 145 ? 13.031 34.312 8.055 1 97.44 145 ASN B C 1
ATOM 3316 O O . ASN B 1 145 ? 13.43 34.094 9.195 1 97.44 145 ASN B O 1
ATOM 3320 N N . GLY B 1 146 ? 12.445 35.5 7.664 1 96.38 146 GLY B N 1
ATOM 3321 C CA . GLY B 1 146 ? 11.969 36.438 8.664 1 96.38 146 GLY B CA 1
ATOM 3322 C C . GLY B 1 146 ? 12.555 37.812 8.516 1 96.38 146 GLY B C 1
ATOM 3323 O O . GLY B 1 146 ? 13.688 37.969 8.055 1 96.38 146 GLY B O 1
ATOM 3324 N N . GLY B 1 147 ? 11.773 38.781 9.039 1 96.56 147 GLY B N 1
ATOM 3325 C CA . GLY B 1 147 ? 12.219 40.156 9.008 1 96.56 147 GLY B CA 1
ATOM 3326 C C . GLY B 1 147 ? 11.906 40.875 7.691 1 96.56 147 GLY B C 1
ATOM 3327 O O . GLY B 1 147 ? 12.352 42 7.461 1 96.56 147 GLY B O 1
ATOM 3328 N N . GLU B 1 148 ? 11.18 40.25 6.891 1 96.38 148 GLU B N 1
ATOM 3329 C CA . GLU B 1 148 ? 10.961 40.781 5.551 1 96.38 148 GLU B CA 1
ATOM 3330 C C . GLU B 1 148 ? 9.555 41.344 5.41 1 96.38 148 GLU B C 1
ATOM 3332 O O . GLU B 1 148 ? 9.219 41.938 4.387 1 96.38 148 GLU B O 1
ATOM 3337 N N . GLY B 1 149 ? 8.742 41.219 6.5 1 95.88 149 GLY B N 1
ATOM 3338 C CA . GLY B 1 149 ? 7.375 41.688 6.449 1 95.88 149 GLY B CA 1
ATOM 3339 C C . GLY B 1 149 ? 6.348 40.594 6.359 1 95.88 149 GLY B C 1
ATOM 3340 O O . GLY B 1 149 ? 6.711 39.406 6.266 1 95.88 149 GLY B O 1
ATOM 3341 N N . GLY B 1 150 ? 5.133 40.938 6.562 1 96.56 150 GLY B N 1
ATOM 3342 C CA . GLY B 1 150 ? 4.031 39.969 6.527 1 96.56 150 GLY B CA 1
ATOM 3343 C C . GLY B 1 150 ? 2.783 40.531 5.867 1 96.56 150 GLY B C 1
ATOM 3344 O O . GLY B 1 150 ? 2.773 41.688 5.41 1 96.56 150 GLY B O 1
ATOM 3345 N N . PHE B 1 151 ? 1.83 39.75 5.641 1 97.5 151 PHE B N 1
ATOM 3346 C CA . PHE B 1 151 ? 0.546 40.156 5.094 1 97.5 151 PHE B CA 1
ATOM 3347 C C . PHE B 1 151 ? -0.563 39.219 5.52 1 97.5 151 PHE B C 1
ATOM 3349 O O . PHE B 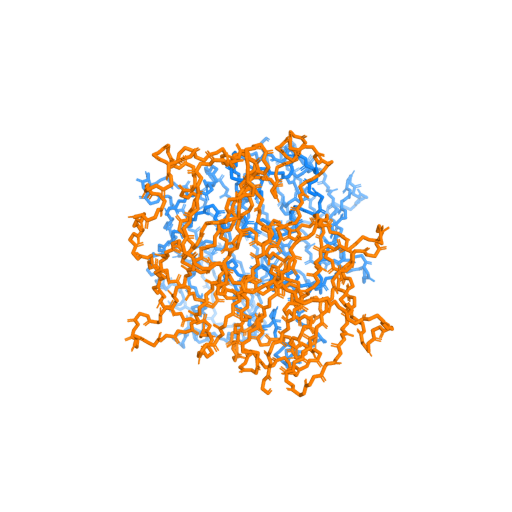1 151 ? -0.292 38.125 6.047 1 97.5 151 PHE B O 1
ATOM 3356 N N . GLY B 1 152 ? -1.868 39.656 5.312 1 96.5 152 GLY B N 1
ATOM 3357 C CA . GLY B 1 152 ? -3.021 38.844 5.594 1 96.5 152 GLY B CA 1
ATOM 3358 C C . GLY B 1 152 ? -3.34 38.719 7.074 1 96.5 152 GLY B C 1
ATOM 3359 O O . GLY B 1 152 ? -2.707 39.406 7.895 1 96.5 152 GLY B O 1
ATOM 3360 N N . THR B 1 153 ? -4.344 38 7.387 1 94.81 153 THR B N 1
ATOM 3361 C CA . THR B 1 153 ? -4.785 37.75 8.758 1 94.81 153 THR B CA 1
ATOM 3362 C C . THR B 1 153 ? -4.559 36.312 9.148 1 94.81 153 THR B C 1
ATOM 3364 O O . THR B 1 153 ? -5.242 35.406 8.648 1 94.81 153 THR B O 1
ATOM 3367 N N . PRO B 1 154 ? -3.564 36.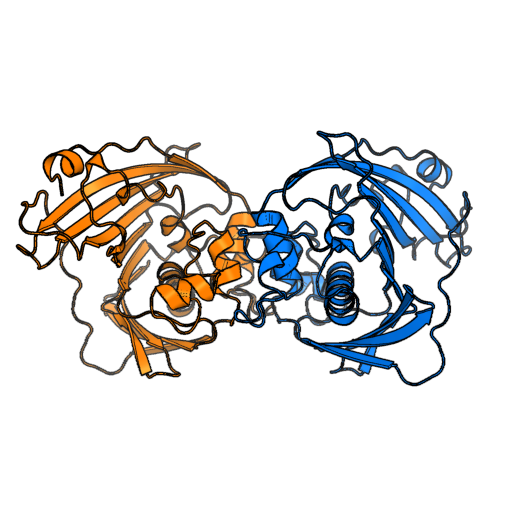094 9.984 1 92.75 154 PRO B N 1
ATOM 3368 C CA . PRO B 1 154 ? -3.336 34.719 10.438 1 92.75 154 PRO B CA 1
ATOM 3369 C C . PRO B 1 154 ? -4.535 34.156 11.188 1 92.75 154 PRO B C 1
ATOM 3371 O O . PRO B 1 154 ? -5.332 34.906 11.758 1 92.75 154 PRO B O 1
ATOM 3374 N N . PRO B 1 155 ? -4.699 32.812 11.039 1 90.94 155 PRO B N 1
ATOM 3375 C CA . PRO B 1 155 ? -5.758 32.188 11.836 1 90.94 155 PRO B CA 1
ATOM 3376 C C . PRO B 1 155 ? -5.504 32.312 13.336 1 90.94 155 PRO B C 1
ATOM 3378 O O . PRO B 1 155 ? -4.387 32.625 13.758 1 90.94 155 PRO B O 1
ATOM 3381 N N . ALA B 1 156 ? -6.586 32.094 14.062 1 89.12 156 ALA B N 1
ATOM 3382 C CA . ALA B 1 156 ? -6.461 32.094 15.523 1 89.12 156 ALA B CA 1
ATOM 3383 C C . ALA B 1 156 ? -5.551 30.953 15.984 1 89.12 156 ALA B C 1
ATOM 3385 O O . ALA B 1 156 ? -5.523 29.891 15.375 1 89.12 156 ALA B O 1
ATOM 3386 N N . ALA B 1 157 ? -4.805 31.25 17.031 1 88.5 157 ALA B N 1
ATOM 3387 C CA . ALA B 1 157 ? -3.934 30.219 17.609 1 88.5 157 ALA B CA 1
ATOM 3388 C C . ALA B 1 157 ? -4.75 29.078 18.188 1 88.5 157 ALA B C 1
ATOM 3390 O O . ALA B 1 157 ? -5.875 29.297 18.656 1 88.5 157 ALA B O 1
ATOM 3391 N N . ALA B 1 158 ? -4.156 27.938 18.141 1 88.81 158 ALA B N 1
ATOM 3392 C CA . ALA B 1 158 ? -4.805 26.766 18.75 1 88.81 158 ALA B CA 1
ATOM 3393 C C . ALA B 1 158 ? -4.938 26.938 20.266 1 88.81 158 ALA B C 1
ATOM 3395 O O . ALA B 1 158 ? -4.043 27.484 20.906 1 88.81 158 ALA B O 1
ATOM 3396 N N . GLY B 1 159 ? -6.008 26.484 20.703 1 88.25 159 GLY B N 1
ATOM 3397 C CA . GLY B 1 159 ? -6.234 26.547 22.141 1 88.25 159 GLY B CA 1
ATOM 3398 C C . GLY B 1 159 ? -5.395 25.547 22.922 1 88.25 159 GLY B C 1
ATOM 3399 O O . GLY B 1 159 ? -4.945 24.547 22.375 1 88.25 159 GLY B O 1
ATOM 3400 N N . LEU B 1 160 ? -5.199 25.891 24.234 1 93.81 160 LEU B N 1
ATOM 3401 C CA . LEU B 1 160 ? -4.512 24.969 25.125 1 93.81 160 LEU B CA 1
ATOM 3402 C C . LEU B 1 160 ? -5.398 23.766 25.438 1 93.81 160 LEU B C 1
ATOM 3404 O O . LEU B 1 160 ? -6.625 23.891 25.5 1 93.81 160 LEU B O 1
ATOM 3408 N N . LEU B 1 161 ? -4.73 22.672 25.578 1 96.94 161 LEU B N 1
ATOM 3409 C CA . LEU B 1 161 ? -5.477 21.5 26.047 1 96.94 161 LEU B CA 1
ATOM 3410 C C . LEU B 1 161 ? -5.863 21.656 27.516 1 96.94 161 LEU B C 1
ATOM 3412 O O . LEU B 1 161 ? -5.156 22.312 28.281 1 96.94 161 LEU B O 1
ATOM 3416 N N . PRO B 1 162 ? -6.969 21.094 27.891 1 95.75 162 PRO B N 1
ATOM 3417 C CA . PRO B 1 162 ? -7.344 21.125 29.312 1 95.75 162 PRO B CA 1
ATOM 3418 C C . PRO B 1 162 ? -6.297 20.484 30.219 1 95.75 162 PRO B C 1
ATOM 3420 O O . PRO B 1 162 ? -5.672 19.484 29.828 1 95.75 162 PRO B O 1
ATOM 3423 N N . ASP B 1 163 ? -6.18 21.078 31.391 1 95.94 163 ASP B N 1
ATOM 3424 C CA . ASP B 1 163 ? -5.262 20.531 32.375 1 95.94 163 ASP B CA 1
ATOM 3425 C C . ASP B 1 163 ? -5.949 19.469 33.25 1 95.94 163 ASP B C 1
ATOM 3427 O O . ASP B 1 163 ? -6.258 19.719 34.406 1 95.94 163 ASP B O 1
ATOM 3431 N N . ARG B 1 164 ? -6.254 18.391 32.719 1 97.25 164 ARG B N 1
ATOM 3432 C CA . ARG B 1 164 ? -6.883 17.25 33.375 1 97.25 164 ARG B CA 1
ATOM 3433 C C . ARG B 1 164 ? -6.516 15.945 32.656 1 97.25 164 ARG B C 1
ATOM 3435 O O . ARG B 1 164 ? -5.871 15.961 31.625 1 97.25 164 ARG B O 1
ATOM 3442 N N . ALA B 1 165 ? -6.812 14.875 33.375 1 97.88 165 ALA B N 1
ATOM 3443 C CA . ALA B 1 165 ? -6.598 13.57 32.75 1 97.88 165 ALA B CA 1
ATOM 3444 C C . ALA B 1 165 ? -7.473 13.406 31.5 1 97.88 165 ALA B C 1
ATOM 3446 O O . ALA B 1 165 ? -8.594 13.906 31.453 1 97.88 165 ALA B O 1
ATOM 3447 N N . PRO B 1 166 ? -6.988 12.789 30.516 1 98.69 166 PRO B N 1
ATOM 3448 C CA . PRO B 1 166 ? -7.824 12.547 29.328 1 98.69 166 PRO B CA 1
ATOM 3449 C C . PRO B 1 166 ? -9.086 11.742 29.656 1 98.69 166 PRO B C 1
ATOM 3451 O O . PRO B 1 166 ? -9.07 10.914 30.562 1 98.69 166 PRO B O 1
ATOM 3454 N N . ASP B 1 167 ? -10.086 11.984 28.906 1 98.62 167 ASP B N 1
ATOM 3455 C CA . ASP B 1 167 ? -11.344 11.25 29.062 1 98.62 167 ASP B CA 1
ATOM 3456 C C . ASP B 1 167 ? -11.25 9.867 28.422 1 98.62 167 ASP B C 1
ATOM 3458 O O . ASP B 1 167 ? -11.961 8.945 28.812 1 98.62 167 ASP B O 1
ATOM 3462 N N . ARG B 1 168 ? -10.492 9.773 27.391 1 98.12 168 ARG B N 1
ATOM 3463 C CA . ARG B 1 168 ? -10.297 8.547 26.641 1 98.12 168 ARG B CA 1
ATOM 3464 C C . ARG B 1 168 ? -8.914 8.516 26 1 98.12 168 ARG B C 1
ATOM 3466 O O . ARG B 1 168 ? -8.383 9.555 25.594 1 98.12 168 ARG B O 1
ATOM 3473 N N . SER B 1 169 ? -8.312 7.34 25.984 1 98.81 169 SER B N 1
ATOM 3474 C CA . SER B 1 169 ? -7.055 7.152 25.281 1 98.81 169 SER B CA 1
ATOM 3475 C C . SER B 1 169 ? -7.098 5.918 24.375 1 98.81 169 SER B C 1
ATOM 3477 O O . SER B 1 169 ? -7.656 4.891 24.766 1 98.81 169 SER B O 1
ATOM 3479 N N . VAL B 1 170 ? -6.578 6.051 23.203 1 98.5 170 VAL B N 1
ATOM 3480 C CA . VAL B 1 170 ? -6.477 4.953 22.25 1 98.5 170 VAL B CA 1
ATOM 3481 C C . VAL B 1 170 ? -5.039 4.828 21.75 1 98.5 170 VAL B C 1
ATOM 3483 O O . VAL B 1 170 ? -4.398 5.832 21.438 1 98.5 170 VAL B O 1
ATOM 3486 N N . SER B 1 171 ? -4.508 3.602 21.797 1 98.75 171 SER B N 1
ATOM 3487 C CA . SER B 1 171 ? -3.158 3.352 21.312 1 98.75 171 SER B CA 1
ATOM 3488 C C . SER B 1 171 ? -3.186 2.627 19.969 1 98.75 171 SER B C 1
ATOM 3490 O O . SER B 1 171 ? -3.883 1.623 19.812 1 98.75 171 SER B O 1
ATOM 3492 N N . ILE B 1 172 ? -2.455 3.137 18.969 1 98.62 172 ILE B N 1
ATOM 3493 C CA . ILE B 1 172 ? -2.365 2.564 17.641 1 98.62 172 ILE B CA 1
ATOM 3494 C C . ILE B 1 172 ? -0.902 2.295 17.297 1 98.62 172 ILE B C 1
ATOM 3496 O O . ILE B 1 172 ? -0.116 3.23 17.125 1 98.62 172 ILE B O 1
ATOM 3500 N N . PRO B 1 173 ? -0.499 1.038 17.203 1 98.5 173 PRO B N 1
ATOM 3501 C CA . PRO B 1 173 ? 0.865 0.751 16.75 1 98.5 173 PRO B CA 1
ATOM 3502 C C . PRO B 1 173 ? 1.067 1.041 15.258 1 98.5 173 PRO B C 1
ATOM 3504 O O . PRO B 1 173 ? 0.142 0.868 14.461 1 98.5 173 PRO B O 1
ATOM 3507 N N . THR B 1 174 ? 2.252 1.536 14.875 1 98.5 174 THR B N 1
ATOM 3508 C CA . THR B 1 174 ? 2.633 1.647 13.477 1 98.5 174 THR B CA 1
ATOM 3509 C C . THR B 1 174 ? 3.58 0.517 13.078 1 98.5 174 THR B C 1
ATOM 3511 O O . THR B 1 174 ? 4.145 -0.157 13.945 1 98.5 174 THR B O 1
ATOM 3514 N N . LEU B 1 175 ? 3.666 0.269 11.805 1 98 175 LEU B N 1
ATOM 3515 C CA . LEU B 1 175 ? 4.59 -0.728 11.281 1 98 175 LEU B CA 1
ATOM 3516 C C . LEU B 1 175 ? 5.938 -0.094 10.938 1 98 175 LEU B C 1
ATOM 3518 O O . LEU B 1 175 ? 5.996 1.076 10.555 1 98 175 LEU B O 1
ATOM 3522 N N . PRO B 1 176 ? 7.004 -0.886 10.984 1 97.12 176 PRO B N 1
ATOM 3523 C CA . PRO B 1 176 ? 8.297 -0.371 10.523 1 97.12 176 PRO B CA 1
ATOM 3524 C C . PRO B 1 176 ? 8.25 0.114 9.078 1 97.12 176 PRO B C 1
ATOM 3526 O O . PRO B 1 176 ? 8.914 1.092 8.727 1 97.12 176 PRO B O 1
ATOM 3529 N N . ARG B 1 177 ? 7.441 -0.492 8.242 1 97.31 177 ARG B N 1
ATOM 3530 C CA . ARG B 1 177 ? 7.402 -0.148 6.824 1 97.31 177 ARG B CA 1
ATOM 3531 C C . ARG B 1 177 ? 6.258 0.815 6.523 1 97.31 177 ARG B C 1
ATOM 3533 O O . ARG B 1 177 ? 5.867 0.984 5.367 1 97.31 177 ARG B O 1
ATOM 3540 N N . GLN B 1 178 ? 5.645 1.37 7.512 1 98.44 178 GLN B N 1
ATOM 3541 C CA . GLN B 1 178 ? 4.422 2.141 7.32 1 98.44 178 GLN B CA 1
ATOM 3542 C C . GLN B 1 178 ? 4.68 3.373 6.453 1 98.44 178 GLN B C 1
ATOM 3544 O O . GLN B 1 178 ? 3.85 3.732 5.617 1 98.44 178 GLN B O 1
ATOM 3549 N N . ALA B 1 179 ? 5.836 4.02 6.652 1 98.62 179 ALA B N 1
ATOM 3550 C CA . ALA B 1 179 ? 6.172 5.188 5.84 1 98.62 179 ALA B CA 1
ATOM 3551 C C . ALA B 1 179 ? 6.258 4.816 4.359 1 98.62 179 ALA B C 1
ATOM 3553 O O . ALA B 1 179 ? 5.871 5.602 3.494 1 98.62 179 ALA B O 1
ATOM 3554 N N . LEU B 1 180 ? 6.742 3.602 4.074 1 98.44 180 LEU B N 1
ATOM 3555 C CA . LEU B 1 180 ? 6.91 3.141 2.699 1 98.44 180 LEU B CA 1
ATOM 3556 C C . LEU B 1 180 ? 5.559 2.895 2.041 1 98.44 180 LEU B C 1
ATOM 3558 O O . LEU B 1 180 ? 5.402 3.096 0.834 1 98.44 180 LEU B O 1
ATOM 3562 N N . ILE B 1 181 ? 4.535 2.465 2.791 1 98.62 181 ILE B N 1
ATOM 3563 C CA . ILE B 1 181 ? 3.189 2.264 2.266 1 98.62 181 ILE B CA 1
ATOM 3564 C C . ILE B 1 181 ? 2.504 3.615 2.08 1 98.62 181 ILE B C 1
ATOM 3566 O O . ILE B 1 181 ? 1.979 3.908 1.003 1 98.62 181 ILE B O 1
ATOM 3570 N N . TYR B 1 182 ? 2.604 4.516 3.041 1 98.75 182 TYR B N 1
ATOM 3571 C CA . TYR B 1 182 ? 1.908 5.797 3.031 1 98.75 182 TYR B CA 1
ATOM 3572 C C . TYR B 1 182 ? 2.406 6.68 1.895 1 98.75 182 TYR B C 1
ATOM 3574 O O . TYR B 1 182 ? 1.623 7.398 1.27 1 98.75 182 TYR B O 1
ATOM 3582 N N . ARG B 1 183 ? 3.713 6.648 1.661 1 97.88 183 ARG B N 1
ATOM 3583 C CA . ARG B 1 183 ? 4.297 7.57 0.69 1 97.88 183 ARG B CA 1
ATOM 3584 C C . ARG B 1 183 ? 3.715 7.34 -0.701 1 97.88 183 ARG B C 1
ATOM 3586 O O . ARG B 1 183 ? 3.68 8.258 -1.524 1 97.88 183 ARG B O 1
ATOM 3593 N N . LEU B 1 184 ? 3.107 6.152 -0.915 1 98.31 184 LEU B N 1
ATOM 3594 C CA . LEU B 1 184 ? 2.539 5.832 -2.221 1 98.31 184 LEU B CA 1
ATOM 3595 C C . LEU B 1 184 ? 1.251 6.613 -2.459 1 98.31 184 LEU B C 1
ATOM 3597 O O . LEU B 1 184 ? 0.751 6.668 -3.586 1 98.31 184 LEU B O 1
ATOM 3601 N N . SER B 1 185 ? 0.76 7.262 -1.433 1 97.75 185 SER B N 1
ATOM 3602 C CA . SER B 1 185 ? -0.438 8.086 -1.579 1 97.75 185 SER B CA 1
ATOM 3603 C C . SER B 1 185 ? -0.094 9.477 -2.096 1 97.75 185 SER B C 1
ATOM 3605 O O . SER B 1 185 ? -0.988 10.273 -2.391 1 97.75 185 SER B O 1
ATOM 3607 N N . GLY B 1 186 ? 1.271 9.82 -2.162 1 94.31 186 GLY B N 1
ATOM 3608 C CA . GLY B 1 186 ? 1.527 11.062 -2.877 1 94.31 186 GLY B CA 1
ATOM 3609 C C . GLY B 1 186 ? 2.668 11.867 -2.285 1 94.31 186 GLY B C 1
ATOM 3610 O O . GLY B 1 186 ? 3.078 12.883 -2.852 1 94.31 186 GLY B O 1
ATOM 3611 N N . ASP B 1 187 ? 3.189 11.539 -1.152 1 92.94 187 ASP B N 1
ATOM 3612 C CA . ASP B 1 187 ? 4.332 12.234 -0.567 1 92.94 187 ASP B CA 1
ATOM 3613 C C . ASP B 1 187 ? 5.609 11.406 -0.713 1 92.94 187 ASP B C 1
ATOM 3615 O O . ASP B 1 187 ? 5.957 10.633 0.179 1 92.94 187 ASP B O 1
ATOM 3619 N N . TRP B 1 188 ? 6.395 11.719 -1.707 1 94.88 188 TRP B N 1
ATOM 3620 C CA . TRP B 1 188 ? 7.516 10.883 -2.115 1 94.88 188 TRP B CA 1
ATOM 3621 C C . TRP B 1 188 ? 8.828 11.414 -1.549 1 94.88 188 TRP B C 1
ATOM 3623 O O . TRP B 1 188 ? 9.906 11.078 -2.045 1 94.88 188 TRP B O 1
ATOM 3633 N N . ASN B 1 189 ? 8.797 12.328 -0.532 1 94 189 ASN B N 1
ATOM 3634 C CA . ASN B 1 189 ? 10 12.836 0.102 1 94 189 ASN B CA 1
ATOM 3635 C C . ASN B 1 189 ? 10.938 11.711 0.532 1 94 189 ASN B C 1
ATOM 3637 O O . ASN B 1 189 ? 10.555 10.859 1.34 1 94 189 ASN B O 1
ATOM 3641 N N . PRO B 1 190 ? 12.133 11.695 0.02 1 95.88 190 PRO B N 1
ATOM 3642 C CA . PRO B 1 190 ? 13.062 10.594 0.315 1 95.88 190 PRO B CA 1
ATOM 3643 C C . PRO B 1 190 ? 13.375 10.477 1.804 1 95.88 190 PRO B C 1
ATOM 3645 O O . PRO B 1 190 ? 13.844 9.422 2.256 1 95.88 190 PRO B O 1
ATOM 3648 N N . LEU B 1 191 ? 13.125 11.508 2.594 1 95.62 191 LEU B N 1
ATOM 3649 C CA . LEU B 1 191 ? 13.305 11.508 4.043 1 95.62 191 LEU B CA 1
ATOM 3650 C C . LEU B 1 191 ? 12.531 10.359 4.68 1 95.62 191 LEU B C 1
ATOM 3652 O O . LEU B 1 191 ? 12.922 9.852 5.738 1 95.62 191 LEU B O 1
ATOM 3656 N N . HIS B 1 192 ? 11.523 9.875 4.012 1 97.56 192 HIS B N 1
ATOM 3657 C CA . HIS B 1 192 ? 10.617 8.875 4.559 1 97.56 192 HIS B CA 1
ATOM 3658 C C . HIS B 1 192 ? 10.938 7.488 4.008 1 97.56 192 HIS B C 1
ATOM 3660 O O . HIS B 1 192 ? 10.219 6.523 4.285 1 97.56 192 HIS B O 1
ATOM 3666 N N . ALA B 1 193 ? 12.039 7.305 3.264 1 97.38 193 ALA B N 1
ATOM 3667 C CA . ALA B 1 193 ? 12.297 6.012 2.627 1 97.38 193 ALA B CA 1
ATOM 3668 C C . ALA B 1 193 ? 13.773 5.656 2.682 1 97.38 193 ALA B C 1
ATOM 3670 O O . ALA B 1 193 ? 14.133 4.504 2.934 1 97.38 193 ALA B O 1
ATOM 3671 N N . ASP B 1 194 ? 14.672 6.629 2.506 1 97 194 ASP B N 1
ATOM 3672 C CA . ASP B 1 194 ? 16.094 6.387 2.326 1 97 194 ASP B CA 1
ATOM 3673 C C . ASP B 1 194 ? 16.875 6.652 3.617 1 97 194 ASP B C 1
ATOM 3675 O O . ASP B 1 194 ? 16.984 7.801 4.059 1 97 194 ASP B O 1
ATOM 3679 N N . PRO B 1 195 ? 17.5 5.629 4.148 1 97 195 PRO B N 1
ATOM 3680 C CA . PRO B 1 195 ? 18.219 5.824 5.402 1 97 195 PRO B CA 1
ATOM 3681 C C . PRO B 1 195 ? 19.375 6.816 5.27 1 97 195 PRO B C 1
ATOM 3683 O O . PRO B 1 195 ? 19.688 7.543 6.219 1 97 195 PRO B O 1
ATOM 3686 N N . ALA B 1 196 ? 19.984 6.855 4.152 1 96.12 196 ALA B N 1
ATOM 3687 C CA . ALA B 1 196 ? 21.094 7.785 3.951 1 96.12 196 ALA B CA 1
ATOM 3688 C C . ALA B 1 196 ? 20.609 9.234 3.98 1 96.12 196 ALA B C 1
ATOM 3690 O O . ALA B 1 196 ? 21.266 10.102 4.562 1 96.12 196 ALA B O 1
ATOM 3691 N N . ILE B 1 197 ? 19.5 9.492 3.389 1 95.44 197 ILE B N 1
ATOM 3692 C CA . ILE B 1 197 ? 18.938 10.836 3.379 1 95.44 197 ILE B CA 1
ATOM 3693 C C . ILE B 1 197 ? 18.438 11.195 4.781 1 95.44 197 ILE B C 1
ATOM 3695 O O . ILE B 1 197 ? 18.656 12.32 5.246 1 95.44 197 ILE B O 1
ATOM 3699 N N . ALA B 1 198 ? 17.812 10.234 5.434 1 96.19 198 ALA B N 1
ATOM 3700 C CA . ALA B 1 198 ? 17.391 10.461 6.816 1 96.19 198 ALA B CA 1
ATOM 3701 C C . ALA B 1 198 ? 18.594 10.82 7.695 1 96.19 198 ALA B C 1
ATOM 3703 O O . ALA B 1 198 ? 18.516 11.766 8.492 1 96.19 198 ALA B O 1
ATOM 3704 N N . ALA B 1 199 ? 19.672 10.133 7.523 1 96.31 199 ALA B N 1
ATOM 3705 C CA . ALA B 1 199 ? 20.875 10.391 8.305 1 96.31 199 ALA B CA 1
ATOM 3706 C C . ALA B 1 199 ? 21.406 11.797 8.047 1 96.31 199 ALA B C 1
ATOM 3708 O O . ALA B 1 199 ? 21.812 12.492 8.984 1 96.31 199 ALA B O 1
ATOM 3709 N N . LYS B 1 200 ? 21.406 12.188 6.848 1 95.25 200 LYS B N 1
ATOM 3710 C CA . LYS B 1 200 ? 21.859 13.531 6.488 1 95.25 200 LYS B CA 1
ATOM 3711 C C . LYS B 1 200 ? 20.984 14.594 7.156 1 95.25 200 LYS B C 1
ATOM 3713 O O . LYS B 1 200 ? 21.469 15.68 7.48 1 95.25 200 LYS B O 1
ATOM 3718 N N . ALA B 1 201 ? 19.75 14.273 7.34 1 93.62 201 ALA B N 1
ATOM 3719 C CA . ALA B 1 201 ? 18.828 15.211 7.969 1 93.62 201 ALA B CA 1
ATOM 3720 C C . ALA B 1 201 ? 18.891 15.109 9.492 1 93.62 201 ALA B C 1
ATOM 3722 O O . ALA B 1 201 ? 18.141 15.797 10.195 1 93.62 201 ALA B O 1
ATOM 3723 N N . GLY B 1 202 ? 19.734 14.148 10.039 1 95.06 202 GLY B N 1
ATOM 3724 C CA . GLY B 1 202 ? 19.969 14.086 11.469 1 95.06 202 GLY B CA 1
ATOM 3725 C C . GLY B 1 202 ? 19.156 13.008 12.164 1 95.06 202 GLY B C 1
ATOM 3726 O O . GLY B 1 202 ? 19.062 12.984 13.391 1 95.06 202 GLY B O 1
ATOM 3727 N N . PHE B 1 203 ? 18.578 12.141 11.391 1 95.69 203 PHE B N 1
ATOM 3728 C CA . PHE B 1 203 ? 17.781 11.07 11.969 1 95.69 203 PHE B CA 1
ATOM 3729 C C . PHE B 1 203 ? 18.5 9.734 11.875 1 95.69 203 PHE B C 1
ATOM 3731 O O . PHE B 1 203 ? 19.266 9.5 10.938 1 95.69 203 PHE B O 1
ATOM 3738 N N . ALA B 1 204 ? 18.219 8.867 12.766 1 94.81 204 ALA B N 1
ATOM 3739 C CA . ALA B 1 204 ? 18.828 7.539 12.781 1 94.81 204 ALA B CA 1
ATOM 3740 C C . ALA B 1 204 ? 18.172 6.625 11.75 1 94.81 204 ALA B C 1
ATOM 3742 O O . ALA B 1 204 ? 18.766 5.625 11.336 1 94.81 204 ALA B O 1
ATOM 3743 N N . ALA B 1 205 ? 16.984 6.941 11.344 1 96.69 205 ALA B N 1
ATOM 3744 C CA . ALA B 1 205 ? 16.188 6.199 10.367 1 96.69 205 ALA B CA 1
ATOM 3745 C C . ALA B 1 205 ? 15.148 7.105 9.711 1 96.69 205 ALA B C 1
ATOM 3747 O O . ALA B 1 205 ? 14.898 8.219 10.18 1 96.69 205 ALA B O 1
ATOM 3748 N N . PRO B 1 206 ? 14.602 6.633 8.57 1 97.56 206 PRO B N 1
ATOM 3749 C CA . PRO B 1 206 ? 13.5 7.398 7.984 1 97.56 206 PRO B CA 1
ATOM 3750 C C . PRO B 1 206 ? 12.352 7.621 8.961 1 97.56 206 PRO B C 1
ATOM 3752 O O . PRO B 1 206 ? 12.008 6.719 9.734 1 97.56 206 PRO B O 1
ATOM 3755 N N . ILE B 1 207 ? 11.789 8.789 8.953 1 98.25 207 ILE B N 1
ATOM 3756 C CA . ILE B 1 207 ? 10.734 9.133 9.898 1 98.25 207 ILE B CA 1
ATOM 3757 C C . ILE B 1 207 ? 9.375 8.992 9.227 1 98.25 207 ILE B C 1
ATOM 3759 O O . ILE B 1 207 ? 9.289 8.898 7.996 1 98.25 207 ILE B O 1
ATOM 3763 N N . LEU B 1 208 ? 8.352 8.859 9.969 1 98.62 208 LEU B N 1
ATOM 3764 C CA . LEU B 1 208 ? 6.98 8.82 9.469 1 98.62 208 LEU B CA 1
ATOM 3765 C C . LEU B 1 208 ? 6.531 10.203 9.008 1 98.62 208 LEU B C 1
ATOM 3767 O O . LEU B 1 208 ? 6.914 11.219 9.609 1 98.62 208 LEU B O 1
ATOM 3771 N N . HIS B 1 209 ? 5.738 10.297 7.984 1 98.25 209 HIS B N 1
ATOM 3772 C CA . HIS B 1 209 ? 5.156 11.562 7.562 1 98.25 209 HIS B CA 1
ATOM 3773 C C . HIS B 1 209 ? 4.312 12.18 8.68 1 98.25 209 HIS B C 1
ATOM 3775 O O . HIS B 1 209 ? 3.504 11.492 9.305 1 98.25 209 HIS B O 1
ATOM 3781 N N . GLY B 1 210 ? 4.523 13.469 8.906 1 98.44 210 GLY B N 1
ATOM 3782 C CA . GLY B 1 210 ? 3.617 14.156 9.82 1 98.44 210 GLY B CA 1
ATOM 3783 C C . GLY B 1 210 ? 2.156 13.977 9.445 1 98.44 210 GLY B C 1
ATOM 3784 O O . GLY B 1 210 ? 1.311 13.766 10.32 1 98.44 210 GLY B O 1
ATOM 3785 N N . LEU B 1 211 ? 1.863 14.047 8.164 1 98.56 211 LEU B N 1
ATOM 3786 C CA . LEU B 1 211 ? 0.494 13.898 7.688 1 98.56 211 LEU B CA 1
ATOM 3787 C C . LEU B 1 211 ? 0.009 12.461 7.863 1 98.56 211 LEU B C 1
ATOM 3789 O O . LEU B 1 211 ? -1.196 12.219 7.941 1 98.56 211 LEU B O 1
ATOM 3793 N N . CYS B 1 212 ? 0.9 11.508 7.879 1 98.81 212 CYS B N 1
ATOM 3794 C CA . CYS B 1 212 ? 0.496 10.156 8.266 1 98.81 212 CYS B CA 1
ATOM 3795 C C . CYS B 1 212 ? 0.065 10.117 9.727 1 98.81 212 CYS B C 1
ATOM 3797 O O . CYS B 1 212 ? -0.976 9.547 10.055 1 98.81 212 CYS B O 1
ATOM 3799 N N . THR B 1 213 ? 0.883 10.742 10.609 1 98.88 213 THR B N 1
ATOM 3800 C CA . THR B 1 213 ? 0.518 10.836 12.016 1 98.88 213 THR B CA 1
ATOM 3801 C C . THR B 1 213 ? -0.831 11.531 12.18 1 98.88 213 THR B C 1
ATOM 3803 O O . THR B 1 213 ? -1.682 11.078 12.945 1 98.88 213 THR B O 1
ATOM 3806 N N . ASN B 1 214 ? -1.014 12.617 11.414 1 98.88 214 ASN B N 1
ATOM 3807 C CA . ASN B 1 214 ? -2.299 13.312 11.375 1 98.88 214 ASN B CA 1
ATOM 3808 C C . ASN B 1 214 ? -3.428 12.367 10.969 1 98.88 214 ASN B C 1
ATOM 3810 O O . ASN B 1 214 ? -4.496 12.367 11.578 1 98.88 214 ASN B O 1
ATOM 3814 N N . GLY B 1 215 ? -3.229 11.586 9.953 1 98.88 215 GLY B N 1
ATOM 3815 C CA . GLY B 1 215 ? -4.219 10.625 9.492 1 98.88 215 GLY B CA 1
ATOM 3816 C C . GLY B 1 215 ? -4.527 9.547 10.516 1 98.88 215 GLY B C 1
ATOM 3817 O O . GLY B 1 215 ? -5.672 9.109 10.641 1 98.88 215 GLY B O 1
ATOM 3818 N N . ILE B 1 216 ? -3.516 9.102 11.219 1 98.88 216 ILE B N 1
ATOM 3819 C CA . ILE B 1 216 ? -3.703 8.109 12.273 1 98.88 216 ILE B CA 1
ATOM 3820 C C . ILE B 1 216 ? -4.559 8.703 13.391 1 98.88 216 ILE B C 1
ATOM 3822 O O . ILE B 1 216 ? -5.434 8.023 13.938 1 98.88 216 ILE B O 1
ATOM 3826 N N . ALA B 1 217 ? -4.316 9.969 13.719 1 98.94 217 ALA B N 1
ATOM 3827 C CA . ALA B 1 217 ? -5.18 10.656 14.68 1 98.94 217 ALA B CA 1
ATOM 3828 C C . ALA B 1 217 ? -6.617 10.727 14.172 1 98.94 217 ALA B C 1
ATOM 3830 O O . ALA B 1 217 ? -7.562 10.508 14.93 1 98.94 217 ALA B O 1
ATOM 3831 N N . CYS B 1 218 ? -6.789 11.023 12.906 1 98.94 218 CYS B N 1
ATOM 3832 C CA . CYS B 1 218 ? -8.109 11.062 12.289 1 98.94 218 CYS B CA 1
ATOM 3833 C C . CYS B 1 218 ? -8.812 9.719 12.438 1 98.94 218 CYS B C 1
ATOM 3835 O O . CYS B 1 218 ? -9.992 9.664 12.789 1 98.94 218 CYS B O 1
ATOM 3837 N N . ARG B 1 219 ? -8.078 8.68 12.18 1 98.62 219 ARG B N 1
ATOM 3838 C CA . ARG B 1 219 ? -8.578 7.32 12.359 1 98.62 219 ARG B CA 1
ATOM 3839 C C . ARG B 1 219 ? -9.078 7.109 13.781 1 98.62 219 ARG B C 1
ATOM 3841 O O . ARG B 1 219 ? -10.156 6.551 13.992 1 98.62 219 ARG B O 1
ATOM 3848 N N . ALA B 1 220 ? -8.297 7.539 14.773 1 98.81 220 ALA B N 1
ATOM 3849 C CA . ALA B 1 220 ? -8.664 7.398 16.172 1 98.81 220 ALA B CA 1
ATOM 3850 C C . ALA B 1 220 ? -9.922 8.195 16.5 1 98.81 220 ALA B C 1
ATOM 3852 O O . ALA B 1 220 ? -10.797 7.727 17.234 1 98.81 220 ALA B O 1
ATOM 3853 N N . VAL B 1 221 ? -10.055 9.406 15.953 1 98.88 221 VAL B N 1
ATOM 3854 C CA . VAL B 1 221 ? -11.234 10.25 16.172 1 98.88 221 VAL B CA 1
ATOM 3855 C C . VAL B 1 221 ? -12.469 9.555 15.594 1 98.88 221 VAL B C 1
ATOM 3857 O O . VAL B 1 221 ? -13.5 9.469 16.266 1 98.88 221 VAL B O 1
ATOM 3860 N N . LEU B 1 222 ? -12.398 9.055 14.367 1 98.75 222 LEU B N 1
ATOM 3861 C CA . LEU B 1 222 ? -13.516 8.391 13.719 1 98.75 222 LEU B CA 1
ATOM 3862 C C . LEU B 1 222 ? -14 7.203 14.547 1 98.75 222 LEU B C 1
ATOM 3864 O O . LEU B 1 222 ? -15.203 7.043 14.773 1 98.75 222 LEU B O 1
ATOM 3868 N N . ALA B 1 223 ? -13.039 6.414 14.977 1 98.25 223 ALA B N 1
ATOM 3869 C CA . ALA B 1 223 ? -13.375 5.207 15.727 1 98.25 223 ALA B CA 1
ATOM 3870 C C . ALA B 1 223 ? -13.992 5.559 17.078 1 98.25 223 ALA B C 1
ATOM 3872 O O . ALA B 1 223 ? -14.914 4.879 17.547 1 98.25 223 ALA B O 1
ATOM 3873 N N . SER B 1 224 ? -13.531 6.605 17.688 1 98.38 224 SER B N 1
ATOM 3874 C CA . SER B 1 224 ? -13.898 6.918 19.062 1 98.38 224 SER B CA 1
ATOM 3875 C C . SER B 1 224 ? -15.172 7.758 19.125 1 98.38 224 SER B C 1
ATOM 3877 O O . SER B 1 224 ? -15.945 7.656 20.078 1 98.38 224 SER B O 1
ATOM 3879 N N . TYR B 1 225 ? -15.445 8.594 18.094 1 98.25 225 TYR B N 1
ATOM 3880 C CA . TYR B 1 225 ? -16.484 9.609 18.266 1 98.25 225 TYR B CA 1
ATOM 3881 C C . TYR B 1 225 ? -17.438 9.625 17.078 1 98.25 225 TYR B C 1
ATOM 3883 O O . TYR B 1 225 ? -18.484 10.266 17.125 1 98.25 225 TYR B O 1
ATOM 3891 N N . CYS B 1 226 ? -17.141 8.883 16.031 1 98.25 226 CYS B N 1
ATOM 3892 C CA . CYS B 1 226 ? -17.953 8.977 14.836 1 98.25 226 CYS B CA 1
ATOM 3893 C C . CYS B 1 226 ? -18.484 7.605 14.422 1 98.25 226 CYS B C 1
ATOM 3895 O O . CYS B 1 226 ? -18.938 7.426 13.289 1 98.25 226 CYS B O 1
ATOM 3897 N N . ASP B 1 227 ? -18.297 6.559 15.219 1 97.44 227 ASP B N 1
ATOM 3898 C CA . ASP B 1 227 ? -18.703 5.199 14.898 1 97.44 227 ASP B CA 1
ATOM 3899 C C . ASP B 1 227 ? -18.125 4.75 13.562 1 97.44 227 ASP B C 1
ATOM 3901 O O . ASP B 1 227 ? -18.797 4.059 12.789 1 97.44 227 ASP B O 1
ATOM 3905 N N . ASN B 1 228 ? -16.984 5.301 13.195 1 97.75 228 ASN B N 1
ATOM 3906 C CA . ASN B 1 228 ? -16.266 5.035 11.953 1 97.75 228 ASN B CA 1
ATOM 3907 C C . ASN B 1 228 ? -17.094 5.461 10.734 1 97.75 228 ASN B C 1
ATOM 3909 O O . ASN B 1 228 ? -16.938 4.898 9.648 1 97.75 228 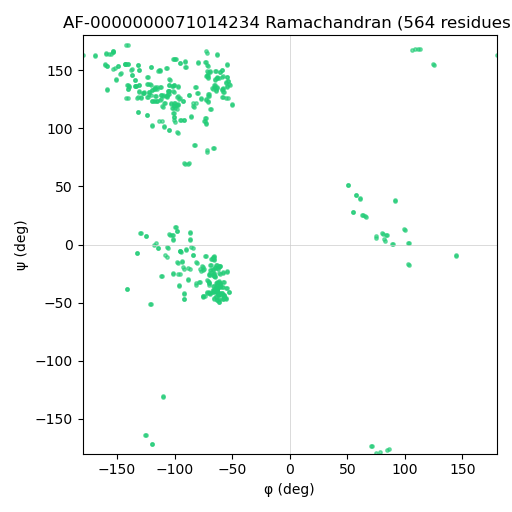ASN B O 1
ATOM 3913 N N . ASP B 1 229 ? -17.984 6.387 10.867 1 98 229 ASP B N 1
ATOM 3914 C CA . ASP B 1 229 ? -18.688 7.047 9.773 1 98 229 ASP B CA 1
ATOM 3915 C C . ASP B 1 229 ? -17.984 8.352 9.375 1 98 229 ASP B C 1
ATOM 3917 O O . ASP B 1 229 ? -18.094 9.352 10.086 1 98 229 ASP B O 1
ATOM 3921 N N . PRO B 1 230 ? -17.328 8.336 8.242 1 98.12 230 PRO B N 1
ATOM 3922 C CA . PRO B 1 230 ? -16.547 9.523 7.875 1 98.12 230 PRO B CA 1
ATOM 3923 C C . PRO B 1 230 ? -17.406 10.75 7.633 1 98.12 230 PRO B C 1
ATOM 3925 O O . PRO B 1 230 ? -16.938 11.883 7.746 1 98.12 230 PRO B O 1
ATOM 3928 N N . ALA B 1 231 ? -18.656 10.562 7.387 1 97.56 231 ALA B N 1
ATOM 3929 C CA . ALA B 1 231 ? -19.547 11.688 7.121 1 97.56 231 ALA B CA 1
ATOM 3930 C C . ALA B 1 231 ? -19.766 12.523 8.383 1 97.56 231 ALA B C 1
ATOM 3932 O O . ALA B 1 231 ? -20.219 13.664 8.305 1 97.56 231 ALA B O 1
ATOM 3933 N N . ARG B 1 232 ? -19.469 11.992 9.5 1 98.38 232 ARG B N 1
ATOM 3934 C CA . ARG B 1 232 ? -19.734 12.672 10.766 1 98.38 232 ARG B CA 1
ATOM 3935 C C . ARG B 1 232 ? -18.578 13.586 11.148 1 98.38 232 ARG B C 1
ATOM 3937 O O . ARG B 1 232 ? -18.734 14.453 12.023 1 98.38 232 ARG B O 1
ATOM 3944 N N . LEU B 1 233 ? -17.375 13.391 10.641 1 98.75 233 LEU B N 1
ATOM 3945 C CA . LEU B 1 233 ? -16.25 14.273 10.93 1 98.75 233 LEU B CA 1
ATOM 3946 C C . LEU B 1 233 ? -16.266 15.492 10.023 1 98.75 233 LEU B C 1
ATOM 3948 O O . LEU B 1 233 ? -16.141 15.367 8.805 1 98.75 233 LEU B O 1
ATOM 3952 N N . THR B 1 234 ? -16.375 16.656 10.57 1 98.62 234 THR B N 1
ATOM 3953 C CA . THR B 1 234 ? -16.547 17.859 9.758 1 98.62 234 THR B CA 1
ATOM 3954 C C . THR B 1 234 ? -15.266 18.688 9.742 1 98.62 234 THR B C 1
ATOM 3956 O O . THR B 1 234 ? -15.133 19.625 8.945 1 98.62 234 THR B O 1
ATOM 3959 N N . GLY B 1 235 ? -14.312 18.344 10.602 1 98.69 235 GLY B N 1
ATOM 3960 C CA . GLY B 1 235 ? -13.047 19.062 10.578 1 98.69 235 GLY B CA 1
ATOM 3961 C C . GLY B 1 235 ? -12.055 18.562 11.609 1 98.69 235 GLY B C 1
ATOM 3962 O O . GLY B 1 235 ? -12.438 17.875 12.57 1 98.69 235 GLY B O 1
ATOM 3963 N N . MET B 1 236 ? -10.836 18.891 11.445 1 98.81 236 MET B N 1
ATOM 3964 C CA . MET B 1 236 ? -9.773 18.484 12.367 1 98.81 236 MET B CA 1
ATOM 3965 C C . MET B 1 236 ? -8.57 19.422 12.242 1 98.81 236 MET B C 1
ATOM 3967 O O . MET B 1 236 ? -8.156 19.766 11.133 1 98.81 236 MET B O 1
ATOM 3971 N N . PHE B 1 237 ? -8.07 19.844 13.359 1 98.75 237 PHE B N 1
ATOM 3972 C CA . PHE B 1 237 ? -6.875 20.672 13.461 1 98.75 237 PHE B CA 1
ATOM 3973 C C . PHE B 1 237 ? -5.758 19.938 14.18 1 98.75 237 PHE B C 1
ATOM 3975 O O . PHE B 1 237 ? -6 19.266 15.188 1 98.75 237 PHE B O 1
ATOM 3982 N N . THR B 1 238 ? -4.562 20 13.633 1 98.5 238 THR B N 1
ATOM 3983 C CA . THR B 1 238 ? -3.396 19.359 14.219 1 98.5 238 THR B CA 1
ATOM 3984 C C . THR B 1 238 ? -2.205 20.312 14.242 1 98.5 238 THR B C 1
ATOM 3986 O O . THR B 1 238 ? -1.96 21.031 13.281 1 98.5 238 THR B O 1
ATOM 3989 N N . ARG B 1 239 ? -1.524 20.328 15.312 1 98.5 239 ARG B N 1
ATOM 3990 C CA . ARG B 1 239 ? -0.205 20.938 15.43 1 98.5 239 ARG B CA 1
ATOM 3991 C C . ARG B 1 239 ? 0.882 19.875 15.57 1 98.5 239 ARG B C 1
ATOM 3993 O O . ARG B 1 239 ? 0.861 19.078 16.516 1 98.5 239 ARG B O 1
ATOM 4000 N N . PHE B 1 240 ? 1.812 19.906 14.641 1 98.44 240 PHE B N 1
ATOM 4001 C CA . PHE B 1 240 ? 2.904 18.938 14.672 1 98.44 240 PHE B CA 1
ATOM 4002 C C . PHE B 1 240 ? 3.99 19.375 15.648 1 98.44 240 PHE B C 1
ATOM 4004 O O . PHE B 1 240 ? 4.367 20.547 15.68 1 98.44 240 PHE B O 1
ATOM 4011 N N . SER B 1 241 ? 4.488 18.453 16.453 1 97.75 241 SER B N 1
ATOM 4012 C CA . SER B 1 241 ? 5.461 18.844 17.469 1 97.75 241 SER B CA 1
ATOM 4013 C C . SER B 1 241 ? 6.777 18.094 17.281 1 97.75 241 SER B C 1
ATOM 4015 O O . SER B 1 241 ? 7.852 18.688 17.328 1 97.75 241 SER B O 1
ATOM 4017 N N . LYS B 1 242 ? 6.762 16.766 17.156 1 97.88 242 LYS B N 1
ATOM 4018 C CA . LYS B 1 242 ? 7.957 15.93 17.016 1 97.88 242 LYS B CA 1
ATOM 4019 C C . LYS B 1 242 ? 7.727 14.797 16.016 1 97.88 242 LYS B C 1
ATOM 4021 O O . LYS B 1 242 ? 6.582 14.422 15.75 1 97.88 242 LYS B O 1
ATOM 4026 N N . PRO B 1 243 ? 8.773 14.328 15.453 1 97.88 243 PRO B N 1
ATOM 4027 C CA . PRO B 1 243 ? 8.625 13.234 14.492 1 97.88 243 PRO B CA 1
ATOM 4028 C C . PRO B 1 243 ? 8.258 11.914 15.156 1 97.88 243 PRO B C 1
ATOM 4030 O O . PRO B 1 243 ? 8.5 11.727 16.344 1 97.88 243 PRO B O 1
ATOM 4033 N N . VAL B 1 244 ? 7.613 11.047 14.406 1 98.75 244 VAL B N 1
ATOM 4034 C CA . VAL B 1 244 ? 7.336 9.664 14.773 1 98.75 244 VAL B CA 1
ATOM 4035 C C . VAL B 1 244 ? 8.25 8.727 13.984 1 98.75 244 VAL B C 1
ATOM 4037 O O . VAL B 1 244 ? 8.461 8.922 12.781 1 98.75 244 VAL B O 1
ATOM 4040 N N . MET B 1 245 ? 8.875 7.805 14.656 1 98.12 245 MET B N 1
ATOM 4041 C CA . MET B 1 245 ? 9.609 6.738 13.969 1 98.12 245 MET B CA 1
ATOM 4042 C C . MET B 1 245 ? 8.688 5.566 13.648 1 98.12 245 MET B C 1
ATOM 4044 O O . MET B 1 245 ? 7.98 5.066 14.531 1 98.12 245 MET B O 1
ATOM 4048 N N . PRO B 1 246 ? 8.695 5.125 12.359 1 98.25 246 PRO B N 1
ATOM 4049 C CA . PRO B 1 246 ? 7.875 3.949 12.062 1 98.25 246 PRO B CA 1
ATOM 4050 C C . PRO B 1 246 ? 8.164 2.777 13 1 98.25 246 PRO B C 1
ATOM 4052 O O . PRO B 1 246 ? 9.328 2.49 13.289 1 98.25 246 PRO B O 1
ATOM 4055 N N . GLY B 1 247 ? 7.137 2.121 13.445 1 97.81 247 GLY B N 1
ATOM 4056 C CA . GLY B 1 247 ? 7.285 1.049 14.422 1 97.81 247 GLY B CA 1
ATOM 4057 C C . GLY B 1 247 ? 6.887 1.458 15.82 1 97.81 247 GLY B C 1
ATOM 4058 O O . GLY B 1 247 ? 6.641 0.604 16.672 1 97.81 247 GLY B O 1
ATOM 4059 N N . GLU B 1 248 ? 6.805 2.76 16.062 1 98.5 248 GLU B N 1
ATOM 4060 C CA . GLU B 1 248 ? 6.379 3.268 17.359 1 98.5 248 GLU B CA 1
ATOM 4061 C C . GLU B 1 248 ? 4.859 3.211 17.5 1 98.5 248 GLU B C 1
ATOM 4063 O O . GLU B 1 248 ? 4.141 3.107 16.516 1 98.5 248 GLU B O 1
ATOM 4068 N N . THR B 1 249 ? 4.43 3.189 18.75 1 98.88 249 THR B N 1
ATOM 4069 C CA . THR B 1 249 ? 3.008 3.201 19.078 1 98.88 249 THR B CA 1
ATOM 4070 C C . THR B 1 249 ? 2.543 4.613 19.422 1 98.88 249 THR B C 1
ATOM 4072 O O . THR B 1 249 ? 3.146 5.285 20.25 1 98.88 249 THR B O 1
ATOM 4075 N N . ILE B 1 250 ? 1.479 5.066 18.75 1 98.94 250 ILE B N 1
ATOM 4076 C CA . ILE B 1 250 ? 0.933 6.402 18.969 1 98.94 250 ILE B CA 1
ATOM 4077 C C . ILE B 1 250 ? -0.295 6.32 19.875 1 98.94 250 ILE B C 1
ATOM 4079 O O . ILE B 1 250 ? -1.308 5.723 19.5 1 98.94 250 ILE B O 1
ATOM 4083 N N . ARG B 1 251 ? -0.188 6.844 21.016 1 98.94 251 ARG B N 1
ATOM 4084 C CA . ARG B 1 251 ? -1.337 6.973 21.906 1 98.94 251 ARG B CA 1
ATOM 4085 C C . ARG B 1 251 ? -2.018 8.328 21.719 1 98.94 251 ARG B C 1
ATOM 4087 O O . ARG B 1 251 ? -1.368 9.375 21.812 1 98.94 251 ARG B O 1
ATOM 4094 N N . ILE B 1 252 ? -3.262 8.352 21.422 1 98.94 252 ILE B N 1
ATOM 4095 C CA . ILE B 1 252 ? -4.059 9.57 21.312 1 98.94 252 ILE B CA 1
ATOM 4096 C C . ILE B 1 252 ? -4.883 9.766 22.578 1 98.94 252 ILE B C 1
ATOM 4098 O O . ILE B 1 252 ? -5.703 8.914 22.922 1 98.94 252 ILE B O 1
ATOM 4102 N N . ASP B 1 253 ? -4.672 10.844 23.234 1 98.88 253 ASP B N 1
ATOM 4103 C CA . ASP B 1 253 ? -5.414 11.234 24.438 1 98.88 253 ASP B CA 1
ATOM 4104 C C . ASP B 1 253 ? -6.488 12.266 24.109 1 98.88 253 ASP B C 1
ATOM 4106 O O . ASP B 1 253 ? -6.188 13.344 23.594 1 98.88 253 ASP B O 1
ATOM 4110 N N . PHE B 1 254 ? -7.734 11.906 24.438 1 98.88 254 PHE B N 1
ATOM 4111 C CA . PHE B 1 254 ? -8.859 12.75 24.062 1 98.88 254 PHE B CA 1
ATOM 4112 C C . PHE B 1 254 ? -9.391 13.508 25.281 1 98.88 254 PHE B C 1
ATOM 4114 O O . PHE B 1 254 ? -9.477 12.953 26.375 1 98.88 254 PHE B O 1
ATOM 4121 N N . PHE B 1 255 ? -9.695 14.797 25.062 1 98.69 255 PHE B N 1
ATOM 4122 C CA . PHE B 1 255 ? -10.336 15.68 26.031 1 98.69 255 PHE B CA 1
ATOM 4123 C C . PHE B 1 255 ? -11.656 16.203 25.5 1 98.69 255 PHE B C 1
ATOM 4125 O O . PHE B 1 255 ? -11.68 17.109 24.656 1 98.69 255 PHE B O 1
ATOM 4132 N N . GLU B 1 256 ? -12.734 15.602 25.984 1 97.94 256 GLU B N 1
ATOM 4133 C CA . GLU B 1 256 ? -14.055 15.969 25.5 1 97.94 256 GLU B CA 1
ATOM 4134 C C . GLU B 1 256 ? -14.461 17.359 25.969 1 97.94 256 GLU B C 1
ATOM 4136 O O . GLU B 1 256 ? -14.273 17.703 27.141 1 97.94 256 GLU B O 1
ATOM 4141 N N . GLU B 1 257 ? -14.875 18.094 25.031 1 95.44 257 GLU B N 1
ATOM 4142 C CA . GLU B 1 257 ? -15.375 19.438 25.328 1 95.44 257 GLU B CA 1
ATOM 4143 C C . GLU B 1 257 ? -16.891 19.516 25.109 1 95.44 257 GLU B C 1
ATOM 4145 O O . GLU B 1 257 ? -17.641 18.672 25.609 1 95.44 257 GLU B O 1
ATOM 4150 N N . ALA B 1 258 ? -17.344 20.562 24.359 1 91.81 258 ALA B N 1
ATOM 4151 C CA . ALA B 1 258 ? -18.766 20.641 24.031 1 91.81 258 ALA B CA 1
ATOM 4152 C C . ALA B 1 258 ? -19.172 19.594 23 1 91.81 258 ALA B C 1
ATOM 4154 O O . ALA B 1 258 ? -18.297 18.938 22.406 1 91.81 258 ALA B O 1
ATOM 4155 N N . ALA B 1 259 ? -20.453 19.438 22.922 1 92.19 259 ALA B N 1
ATOM 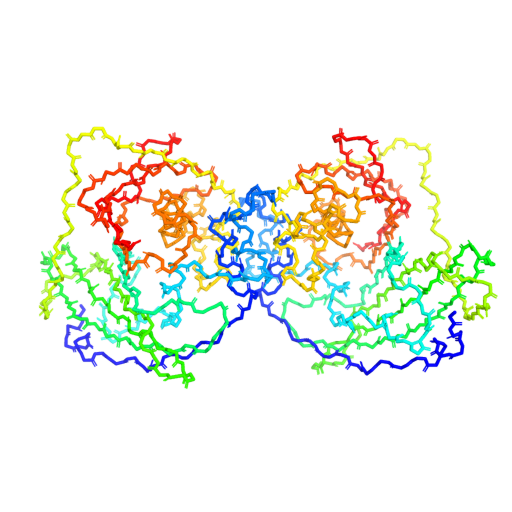4156 C CA . ALA B 1 259 ? -20.969 18.469 21.953 1 92.19 259 ALA B CA 1
ATOM 4157 C C . ALA B 1 259 ? -20.422 18.75 20.562 1 92.19 259 ALA B C 1
ATOM 4159 O O . ALA B 1 259 ? -20.453 19.891 20.094 1 92.19 259 ALA B O 1
ATOM 4160 N N . GLY B 1 260 ? -19.828 17.672 20.016 1 96.75 260 GLY B N 1
ATOM 4161 C CA . GLY B 1 260 ? -19.344 17.797 18.656 1 96.75 260 GLY B CA 1
ATOM 4162 C C . GLY B 1 260 ? -17.922 18.312 18.562 1 96.75 260 GLY B C 1
ATOM 4163 O O . GLY B 1 260 ? -17.422 18.594 17.469 1 96.75 260 GLY B O 1
ATOM 4164 N N . LEU B 1 261 ? -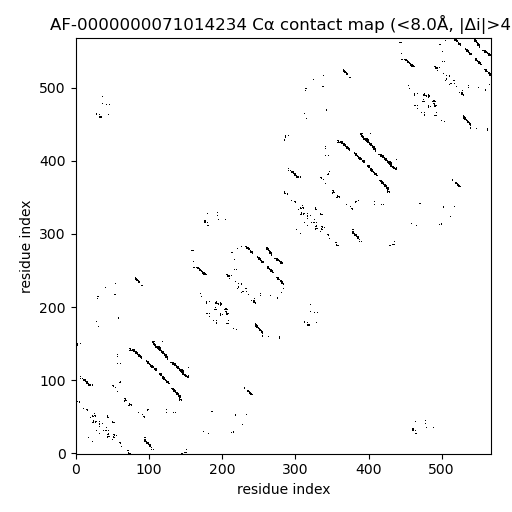17.344 18.562 19.734 1 97.81 261 LEU B N 1
ATOM 4165 C CA . LEU B 1 261 ? -15.969 19.047 19.766 1 97.81 261 LEU B CA 1
ATOM 4166 C C . LEU B 1 261 ? -15.117 18.203 20.719 1 97.81 261 LEU B C 1
ATOM 4168 O O . LEU B 1 261 ? -15.492 18.016 21.875 1 97.81 261 LEU B O 1
ATOM 4172 N N . VAL B 1 262 ? -14.023 17.672 20.25 1 98.56 262 VAL B N 1
ATOM 4173 C CA . VAL B 1 262 ? -13.07 16.953 21.094 1 98.56 262 VAL B CA 1
ATOM 4174 C C . VAL B 1 262 ? -11.656 17.484 20.828 1 98.56 262 VAL B C 1
ATOM 4176 O O . VAL B 1 262 ? -11.289 17.75 19.688 1 98.56 262 VAL B O 1
ATOM 4179 N N . MET B 1 263 ? -10.93 17.781 21.844 1 98.69 263 MET B N 1
ATOM 4180 C CA . MET B 1 263 ? -9.508 18.109 21.766 1 98.69 263 MET B CA 1
ATOM 4181 C C . MET B 1 263 ? -8.648 16.875 22.031 1 98.69 263 MET B C 1
ATOM 4183 O O . MET B 1 263 ? -9.125 15.898 22.625 1 98.69 263 MET B O 1
ATOM 4187 N N . PHE B 1 264 ? -7.387 16.875 21.516 1 98.88 264 PHE B N 1
ATOM 4188 C CA . PHE B 1 264 ? -6.574 15.688 21.75 1 98.88 264 PHE B CA 1
ATOM 4189 C C . PHE B 1 264 ? -5.094 16 21.578 1 98.88 264 PHE B C 1
ATOM 4191 O O . PHE B 1 264 ? -4.734 17.078 21.078 1 98.88 264 PHE B O 1
ATOM 4198 N N . ARG B 1 265 ? -4.273 15.203 22.016 1 98.81 265 ARG B N 1
ATOM 4199 C CA . ARG B 1 265 ? -2.848 15.125 21.734 1 98.81 265 ARG B CA 1
ATOM 4200 C C . ARG B 1 265 ? -2.438 13.695 21.391 1 98.81 265 ARG B C 1
ATOM 4202 O O . ARG B 1 265 ? -3.135 12.742 21.75 1 98.81 265 ARG B O 1
ATOM 4209 N N . ALA B 1 266 ? -1.399 13.562 20.656 1 98.94 266 ALA B N 1
ATOM 4210 C CA . ALA B 1 266 ? -0.795 12.258 20.375 1 98.94 266 ALA B CA 1
ATOM 4211 C C . ALA B 1 266 ? 0.579 12.141 21.031 1 98.94 266 ALA B C 1
ATOM 4213 O O . ALA B 1 266 ? 1.373 13.078 21 1 98.94 266 ALA B O 1
ATOM 4214 N N . VAL B 1 267 ? 0.815 11.031 21.625 1 98.88 267 VAL B N 1
ATOM 4215 C CA . VAL B 1 267 ? 2.061 10.734 22.328 1 98.88 267 VAL B CA 1
ATOM 4216 C C . VAL B 1 267 ? 2.641 9.422 21.812 1 98.88 267 VAL B C 1
ATOM 4218 O O . VAL B 1 267 ? 1.915 8.438 21.641 1 98.88 267 VAL B O 1
ATOM 4221 N N . VAL B 1 268 ? 3.896 9.438 21.484 1 98.88 268 VAL B N 1
ATOM 4222 C CA . VAL B 1 268 ? 4.574 8.172 21.219 1 98.88 268 VAL B CA 1
ATOM 4223 C C . VAL B 1 268 ? 4.898 7.473 22.547 1 98.88 268 VAL B C 1
ATOM 4225 O O . VAL B 1 268 ? 5.574 8.039 23.406 1 98.88 268 VAL B O 1
ATOM 4228 N N . GLU B 1 269 ? 4.473 6.254 22.688 1 98.81 269 GLU B N 1
ATOM 4229 C CA . GLU B 1 269 ? 4.562 5.555 23.969 1 98.81 269 GLU B CA 1
ATOM 4230 C C . GLU B 1 269 ? 6.004 5.184 24.297 1 98.81 269 GLU B C 1
ATOM 4232 O O . GLU B 1 269 ? 6.434 5.297 25.453 1 98.81 269 GLU B O 1
ATOM 4237 N N . GLU B 1 270 ? 6.758 4.727 23.344 1 98.25 270 GLU B N 1
ATOM 4238 C CA . GLU B 1 270 ? 8.109 4.203 23.562 1 98.25 270 GLU B CA 1
ATOM 4239 C C . GLU B 1 270 ? 9.023 5.27 24.141 1 98.25 270 GLU B C 1
ATOM 4241 O O . GLU B 1 270 ? 9.922 4.961 24.938 1 98.25 270 GLU B O 1
ATOM 4246 N N . ARG B 1 271 ? 8.797 6.609 23.734 1 97.75 271 ARG B N 1
ATOM 4247 C CA . ARG B 1 271 ? 9.68 7.68 24.188 1 97.75 271 ARG B CA 1
ATOM 4248 C C . ARG B 1 271 ? 8.93 8.656 25.078 1 97.75 271 ARG B C 1
ATOM 4250 O O . ARG B 1 271 ? 9.531 9.594 25.625 1 97.75 271 ARG B O 1
ATOM 4257 N N . ASP B 1 272 ? 7.617 8.438 25.266 1 98.25 272 ASP B N 1
ATOM 4258 C CA . ASP B 1 272 ? 6.77 9.352 26.031 1 98.25 272 ASP B CA 1
ATOM 4259 C C . ASP B 1 272 ? 6.938 10.789 25.547 1 98.25 272 ASP B C 1
ATOM 4261 O O . ASP B 1 272 ? 7.188 11.695 26.344 1 98.25 272 ASP B O 1
ATOM 4265 N N . GLU B 1 273 ? 6.812 10.992 24.234 1 98.69 273 GLU B N 1
ATOM 4266 C CA . GLU B 1 273 ? 6.965 12.305 23.609 1 98.69 273 GLU B CA 1
ATOM 4267 C C . GLU B 1 273 ? 5.691 12.719 22.891 1 98.69 273 GLU B C 1
ATOM 4269 O O . GLU B 1 273 ? 5.086 11.914 22.172 1 98.69 273 GLU B O 1
ATOM 4274 N N . ILE B 1 274 ? 5.273 13.961 23.125 1 98.75 274 ILE B N 1
ATOM 4275 C CA . ILE B 1 274 ? 4.133 14.516 22.406 1 98.75 274 ILE B CA 1
ATOM 4276 C C . ILE B 1 274 ? 4.516 14.781 20.953 1 98.75 274 ILE B C 1
ATOM 4278 O O . ILE B 1 274 ? 5.457 15.531 20.688 1 98.75 274 ILE B O 1
ATOM 4282 N N . VAL B 1 275 ? 3.779 14.18 20.016 1 98.88 275 VAL B N 1
ATOM 4283 C CA . VAL B 1 275 ? 4.129 14.312 18.609 1 98.88 275 VAL B CA 1
ATOM 4284 C C . VAL B 1 275 ? 3.07 15.148 17.891 1 98.88 275 VAL B C 1
ATOM 4286 O O . VAL B 1 275 ? 3.338 15.727 16.828 1 98.88 275 VAL B O 1
ATOM 4289 N N . LEU B 1 276 ? 1.828 15.203 18.312 1 98.88 276 LEU B N 1
ATOM 4290 C CA . LEU B 1 276 ? 0.78 16.156 17.953 1 98.88 276 LEU B CA 1
ATOM 4291 C C . LEU B 1 276 ? 0.242 16.859 19.203 1 98.88 276 LEU B C 1
ATOM 4293 O O . LEU B 1 276 ? -0.077 16.203 20.203 1 98.88 276 LEU B O 1
ATOM 4297 N N . ASP B 1 277 ? 0.171 18.156 19.109 1 98.19 277 ASP B N 1
ATOM 4298 C CA . ASP B 1 277 ? -0.25 18.922 20.281 1 98.19 277 ASP B CA 1
ATOM 4299 C C . ASP B 1 277 ? -1.345 19.922 19.922 1 98.19 277 ASP B C 1
ATOM 4301 O O . ASP B 1 277 ? -1.47 20.312 18.766 1 98.19 277 ASP B O 1
ATOM 4305 N N . ARG B 1 278 ? -2.209 20.188 20.969 1 98.19 278 ARG B N 1
ATOM 4306 C CA . ARG B 1 278 ? -3.238 21.219 20.844 1 98.19 278 ARG B CA 1
ATOM 4307 C C . ARG B 1 278 ? -4.148 20.938 19.656 1 98.19 278 ARG B C 1
ATOM 4309 O O . ARG B 1 278 ? -4.453 21.844 18.875 1 98.19 278 ARG B O 1
ATOM 4316 N N . CYS B 1 279 ? -4.523 19.656 19.5 1 98.75 279 CYS B N 1
ATOM 4317 C CA . CYS B 1 279 ? -5.348 19.234 18.375 1 98.75 279 CYS B CA 1
ATOM 4318 C C . CYS B 1 279 ? -6.828 19.297 18.719 1 98.75 279 CYS B C 1
ATOM 4320 O O . CYS B 1 279 ? -7.191 19.312 19.891 1 98.75 279 CYS B O 1
ATOM 4322 N N . SER B 1 280 ? -7.645 19.391 17.719 1 98.56 280 SER B N 1
ATOM 4323 C CA . SER B 1 280 ? -9.086 19.344 17.922 1 98.56 280 SER B CA 1
ATOM 4324 C C . SER B 1 280 ? -9.789 18.719 16.719 1 98.56 280 SER B C 1
ATOM 4326 O O . SER B 1 280 ? -9.234 18.688 15.609 1 98.56 280 SER B O 1
ATOM 4328 N N . ALA B 1 281 ? -10.906 18.141 16.922 1 98.75 281 ALA B N 1
ATOM 4329 C CA . ALA B 1 281 ? -11.766 17.594 15.867 1 98.75 281 ALA B CA 1
ATOM 4330 C C . ALA B 1 281 ? -13.219 18 16.078 1 98.75 281 ALA B C 1
ATOM 4332 O O . ALA B 1 281 ? -13.703 18.031 17.219 1 98.75 281 ALA B O 1
ATOM 4333 N N . ARG B 1 282 ? -13.859 18.391 15.023 1 98.56 282 ARG B N 1
ATOM 4334 C CA . ARG B 1 282 ? -15.281 18.703 14.992 1 98.56 282 ARG B CA 1
ATOM 4335 C C . ARG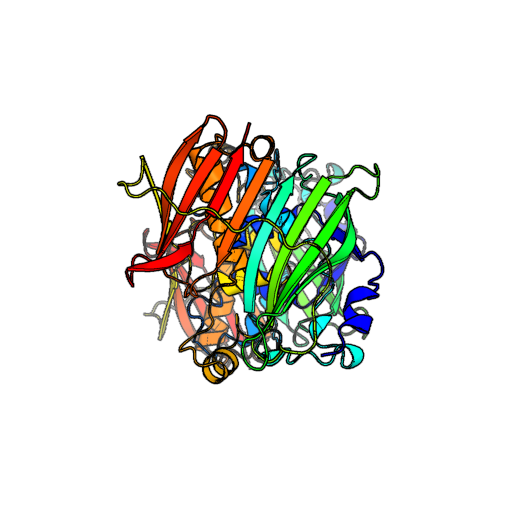 B 1 282 ? -16.078 17.594 14.305 1 98.56 282 ARG B C 1
ATOM 4337 O O . ARG B 1 282 ? -15.656 17.078 13.266 1 98.56 282 ARG B O 1
ATOM 4344 N N . TYR B 1 283 ? -17.156 17.156 14.914 1 98.12 283 TYR B N 1
ATOM 4345 C CA . TYR B 1 283 ? -17.969 16.062 14.375 1 98.12 283 TYR B CA 1
ATOM 4346 C C . TYR B 1 283 ? -19.453 16.297 14.633 1 98.12 283 TYR B C 1
ATOM 4348 O O . TYR B 1 283 ? -19.812 17.047 15.531 1 98.12 283 TYR B O 1
ATOM 4356 N N . ALA B 1 284 ? -20.328 15.727 13.836 1 95.31 284 ALA B N 1
ATOM 4357 C CA . ALA B 1 284 ? -21.781 15.805 13.961 1 95.31 284 ALA B CA 1
ATOM 4358 C C . ALA B 1 284 ? -22.344 14.555 14.625 1 95.31 284 ALA B C 1
ATOM 4360 O O . ALA B 1 284 ? -21.734 13.477 14.531 1 95.31 284 ALA B O 1
#

pLDDT: mean 97.03, std 2.2, range [88.25, 98.94]

Radius of gyration: 26.17 Å; Cα contacts (8 Å, |Δi|>4): 1392; chains: 2; bounding box: 46×80×63 Å

Sequence (568 aa):
MDVEALRTMHIDAIEQEYGKRETILYALGLGYGSDPLDASELPFVYEGGLRSVPSYVNLLCHPGFWAQRPEFGIDWVKILHAEQDFTIHQPLPPTSRMRGEYRVAALEDKGAGRGALLHQEKALYDSASGAHVATVRSTLFLRGNGGEGGFGTPPAAAGLLPDRAPDRSVSIPTLPRQALIYRLSGDWNPLHADPAIAAKAGFAAPILHGLCTNGIACRAVLASYCDNDPARLTGMFTRFSKPVMPGETIRIDFFEEAAGLVMFRAVVEERDEIVLDRCSARYAMDVEALRTMHIDAIEQEYGKRETILYALGLGYGSDPLDASELPFVYEGGLRSVPSYVNLLCHPGFWAQRPEFGIDWVKILHAEQDFTIHQPLPPTSRMRGEYRVAALEDKGAGRGALLHQEKALYDSASGAHVATVRSTLFLRGNGGEGGFGTPPAAAGLLPDRAPDRSVSIPTLPRQALIYRLSGDWNPLHADPAIAAKAGFAAPILHGLCTNGIACRAVLASYCDNDPARLTGMFTRFSKPVMPGETIRIDFFEEAAGLVMFRAVVEERDEIVLDRCSARYA